Protein AF-0000000082569382 (afdb_homodimer)

Structure (mmCIF, N/CA/C/O backbone):
data_AF-0000000082569382-model_v1
#
loop_
_entity.id
_entity.type
_entity.pdbx_description
1 polymer 'Cupin type-1 domain-containing protein'
#
loop_
_atom_site.group_PDB
_atom_site.id
_atom_site.type_symbol
_atom_site.label_atom_id
_atom_site.label_alt_id
_atom_site.label_comp_id
_atom_site.label_asym_id
_atom_site.label_entity_id
_atom_site.label_seq_id
_atom_site.pdbx_PDB_ins_code
_atom_site.Cartn_x
_atom_site.Cartn_y
_atom_site.Cartn_z
_atom_site.occupancy
_atom_site.B_iso_or_equiv
_atom_site.auth_seq_id
_atom_site.auth_comp_id
_atom_site.auth_asym_id
_atom_site.auth_atom_id
_atom_site.pdbx_PDB_model_num
ATOM 1 N N . MET A 1 1 ? 3.018 7.016 -15.18 1 48.12 1 MET A N 1
ATOM 2 C CA . MET A 1 1 ? 2.596 8.398 -14.961 1 48.12 1 MET A CA 1
ATOM 3 C C . MET A 1 1 ? 3.715 9.219 -14.328 1 48.12 1 MET A C 1
ATOM 5 O O . MET A 1 1 ? 4.445 8.719 -13.469 1 48.12 1 MET A O 1
ATOM 9 N N . GLU A 1 2 ? 4.262 10.117 -14.992 1 64.56 2 GLU A N 1
ATOM 10 C CA . GLU A 1 2 ? 5.293 11.016 -14.477 1 64.56 2 GLU A CA 1
ATOM 11 C C . GLU A 1 2 ? 4.73 11.938 -13.406 1 64.56 2 GLU A C 1
ATOM 13 O O . GLU A 1 2 ? 3.764 12.664 -13.648 1 64.56 2 GLU A O 1
ATOM 18 N N . PHE A 1 3 ? 5.012 11.648 -12.141 1 77.31 3 PHE A N 1
ATOM 19 C CA . PHE A 1 3 ? 4.516 12.43 -11.016 1 77.31 3 PHE A CA 1
ATOM 20 C C . PHE A 1 3 ? 5.316 13.711 -10.852 1 77.31 3 PHE A C 1
ATOM 22 O O . PHE A 1 3 ? 6.539 13.711 -11.016 1 77.31 3 PHE A O 1
ATOM 29 N N . ASP A 1 4 ? 4.609 14.867 -10.844 1 86.88 4 ASP A N 1
ATOM 30 C CA . ASP A 1 4 ? 5.258 16.078 -10.352 1 86.88 4 ASP A CA 1
ATOM 31 C C . ASP A 1 4 ? 5.355 16.062 -8.828 1 86.88 4 ASP A C 1
ATOM 33 O O . ASP A 1 4 ? 4.367 16.312 -8.133 1 86.88 4 ASP A O 1
ATOM 37 N N . LEU A 1 5 ? 6.586 15.797 -8.305 1 92.38 5 LEU A N 1
ATOM 38 C CA . LEU A 1 5 ? 6.773 15.641 -6.863 1 92.38 5 LEU A CA 1
ATOM 39 C C . LEU A 1 5 ? 7.316 16.922 -6.246 1 92.38 5 LEU A C 1
ATOM 41 O O . LEU A 1 5 ? 7.621 16.969 -5.055 1 92.38 5 LEU A O 1
ATOM 45 N N . LYS A 1 6 ? 7.406 18.047 -6.992 1 91.44 6 LYS A N 1
ATOM 46 C CA . LYS A 1 6 ? 7.98 19.281 -6.484 1 91.44 6 LYS A CA 1
ATOM 47 C C . LYS A 1 6 ? 7.176 19.812 -5.297 1 91.44 6 LYS A C 1
ATOM 49 O O . LYS A 1 6 ? 5.953 19.922 -5.367 1 91.44 6 LYS A O 1
ATOM 54 N N . PRO A 1 7 ? 7.883 20.109 -4.191 1 94.06 7 PRO A N 1
ATOM 55 C CA . PRO A 1 7 ? 7.184 20.672 -3.041 1 94.06 7 PRO A CA 1
ATOM 56 C C . PRO A 1 7 ? 6.555 22.031 -3.354 1 94.06 7 PRO A C 1
ATOM 58 O O . PRO A 1 7 ? 7.059 22.781 -4.199 1 94.06 7 PRO A O 1
ATOM 61 N N . LYS A 1 8 ? 5.504 22.422 -2.656 1 93.25 8 LYS A N 1
ATOM 62 C CA . LYS A 1 8 ? 4.785 23.656 -2.916 1 93.25 8 LYS A CA 1
ATOM 63 C C . LYS A 1 8 ? 4.469 24.391 -1.616 1 93.25 8 LYS A C 1
ATOM 65 O O . LYS A 1 8 ? 4.402 23.781 -0.55 1 93.25 8 LYS A O 1
ATOM 70 N N . PHE A 1 9 ? 4.273 25.656 -1.778 1 95.12 9 PHE A N 1
ATOM 71 C CA . PHE A 1 9 ? 3.717 26.469 -0.703 1 95.12 9 PHE A CA 1
ATOM 72 C C . PHE A 1 9 ? 2.195 26.516 -0.794 1 95.12 9 PHE A C 1
ATOM 74 O O . PHE A 1 9 ? 1.624 26.281 -1.86 1 95.12 9 PHE A O 1
ATOM 81 N N . ALA A 1 10 ? 1.667 26.812 0.302 1 96.06 10 ALA A N 1
ATOM 82 C CA . ALA A 1 10 ? 0.213 26.938 0.325 1 96.06 10 ALA A CA 1
ATOM 83 C C . ALA A 1 10 ? -0.232 28.25 -0.329 1 96.06 10 ALA A C 1
ATOM 85 O O . ALA A 1 10 ? 0.556 29.188 -0.449 1 96.06 10 ALA A O 1
ATOM 86 N N . GLN A 1 11 ? -1.457 28.203 -0.762 1 94.81 11 GLN A N 1
ATOM 87 C CA . GLN A 1 11 ? -2.088 29.406 -1.278 1 94.81 11 GLN A CA 1
ATOM 88 C C . GLN A 1 11 ? -3.107 29.969 -0.287 1 94.81 11 GLN A C 1
ATOM 90 O O . GLN A 1 11 ? -3.816 29.203 0.373 1 94.81 11 GLN A O 1
ATOM 95 N N . LYS A 1 12 ? -3.164 31.391 -0.254 1 95.5 12 LYS A N 1
ATOM 96 C CA . LYS A 1 12 ? -4.133 32.031 0.622 1 95.5 12 LYS A CA 1
ATOM 97 C C . LYS A 1 12 ? -5.543 31.969 0.036 1 95.5 12 LYS A C 1
ATOM 99 O O . LYS A 1 12 ? -5.793 32.469 -1.062 1 95.5 12 LYS A O 1
ATOM 104 N N . LEU A 1 13 ? -6.418 31.328 0.819 1 93.06 13 LEU A N 1
ATOM 105 C CA . LEU A 1 13 ? -7.793 31.172 0.354 1 93.06 13 LEU A CA 1
ATOM 106 C C . LEU A 1 13 ? -8.695 32.25 0.976 1 93.06 13 LEU A C 1
ATOM 108 O O . LEU A 1 13 ? -9.719 32.625 0.397 1 93.06 13 LEU A O 1
ATOM 112 N N . PHE A 1 14 ? -8.344 32.625 2.172 1 92.81 14 PHE A N 1
ATOM 113 C CA . PHE A 1 14 ? -9.141 33.594 2.908 1 92.81 14 PHE A CA 1
ATOM 114 C C . PHE A 1 14 ? -8.242 34.5 3.768 1 92.81 14 PHE A C 1
ATOM 116 O O . PHE A 1 14 ? -7.242 34.031 4.312 1 92.81 14 PHE A O 1
ATOM 123 N N . GLU A 1 15 ? -8.555 35.75 3.865 1 94.94 15 GLU A N 1
ATOM 124 C CA . GLU A 1 15 ? -7.902 36.656 4.781 1 94.94 15 GLU A CA 1
ATOM 125 C C . GLU A 1 15 ? -8.898 37.688 5.348 1 94.94 15 GLU A C 1
ATOM 127 O O . GLU A 1 15 ? -9.734 38.219 4.613 1 94.94 15 GLU A O 1
ATOM 132 N N . GLY A 1 16 ? -8.836 37.875 6.625 1 93.06 16 GLY A N 1
ATOM 133 C CA . GLY A 1 16 ? -9.648 38.875 7.336 1 93.06 16 GLY A CA 1
ATOM 134 C C . GLY A 1 16 ? -9.008 39.344 8.617 1 93.06 16 GLY A C 1
ATOM 135 O O . GLY A 1 16 ? -7.863 39 8.922 1 93.06 16 GLY A O 1
ATOM 136 N N . ASP A 1 17 ? -9.695 40.125 9.336 1 93.44 17 ASP A N 1
ATOM 137 C CA . ASP A 1 17 ? -9.148 40.75 10.547 1 93.44 17 ASP A CA 1
ATOM 138 C C . ASP A 1 17 ? -8.828 39.688 11.602 1 93.44 17 ASP A C 1
ATOM 140 O O . ASP A 1 17 ? -7.906 39.844 12.398 1 93.44 17 ASP A O 1
ATOM 144 N N . GLY A 1 18 ? -9.562 38.656 11.555 1 96.44 18 GLY A N 1
ATOM 145 C CA . GLY A 1 18 ? -9.391 37.625 12.562 1 96.44 18 GLY A CA 1
ATOM 146 C C . GLY A 1 18 ? -8.281 36.656 12.234 1 96.44 18 GLY A C 1
ATOM 147 O O . GLY A 1 18 ? -7.84 35.906 13.102 1 96.44 18 GLY A O 1
ATOM 148 N N . GLY A 1 19 ? -7.977 36.625 10.945 1 97.62 19 GLY A N 1
ATOM 149 C CA . GLY A 1 19 ? -6.945 35.688 10.547 1 97.62 19 GLY A CA 1
ATOM 150 C C . GLY A 1 19 ? -7.051 35.25 9.094 1 97.62 19 GLY A C 1
ATOM 151 O O . GLY A 1 19 ? -7.672 35.969 8.281 1 97.62 19 GLY A O 1
ATOM 152 N N . SER A 1 20 ? -6.316 34.219 8.773 1 97.94 20 SER A N 1
ATOM 153 C CA . SER A 1 20 ? -6.262 33.75 7.391 1 97.94 20 SER A CA 1
ATOM 154 C C . SER A 1 20 ? -6.25 32.219 7.328 1 97.94 20 SER A C 1
ATOM 156 O O . SER A 1 20 ? -5.91 31.562 8.312 1 97.94 20 SER A O 1
ATOM 158 N N . TYR A 1 21 ? -6.727 31.703 6.215 1 97.12 21 TYR A N 1
ATOM 159 C CA . TYR A 1 21 ? -6.672 30.266 5.926 1 97.12 21 TYR A CA 1
ATOM 160 C C . TYR A 1 21 ? -5.961 30.016 4.605 1 97.12 21 TYR A C 1
ATOM 162 O O . TYR A 1 21 ? -6.234 30.672 3.602 1 97.12 21 TYR A O 1
ATOM 170 N N . TYR A 1 22 ? -4.988 29.094 4.652 1 97.56 22 TYR A N 1
ATOM 171 C CA . TYR A 1 22 ? -4.207 28.703 3.486 1 97.56 22 TYR A CA 1
ATOM 172 C C . TYR A 1 22 ? -4.469 27.25 3.121 1 97.56 22 TYR A C 1
ATOM 174 O O . TYR A 1 22 ? -4.797 26.438 3.986 1 97.56 22 TYR A O 1
ATOM 182 N N . SER A 1 23 ? -4.375 26.891 1.854 1 96.44 23 SER A N 1
ATOM 183 C CA . SER A 1 23 ? -4.555 25.516 1.418 1 96.44 23 SER A CA 1
ATOM 184 C C . SER A 1 23 ? -3.641 25.188 0.243 1 96.44 23 SER A C 1
ATOM 186 O O . SER A 1 23 ? -3.125 26.078 -0.423 1 96.44 23 SER A O 1
ATOM 188 N N . TRP A 1 24 ? -3.285 23.969 0.091 1 96.31 24 TRP A N 1
ATOM 189 C CA . TRP A 1 24 ? -2.627 23.469 -1.107 1 96.31 24 TRP A CA 1
ATOM 190 C C . TRP A 1 24 ? -3.648 22.938 -2.104 1 96.31 24 TRP A C 1
ATOM 192 O O . TRP A 1 24 ? -4.469 22.078 -1.765 1 96.31 24 TRP A O 1
ATOM 202 N N . SER A 1 25 ? -3.572 23.406 -3.25 1 91.06 25 SER A N 1
ATOM 203 C CA . SER A 1 25 ? -4.562 23.062 -4.27 1 91.06 25 SER A CA 1
ATOM 204 C C . SER A 1 25 ? -4.199 21.781 -5 1 91.06 25 SER A C 1
ATOM 206 O O . SER A 1 25 ? -3.041 21.578 -5.367 1 91.06 25 SER A O 1
ATOM 208 N N . SER A 1 26 ? -5.23 20.984 -5.234 1 89.94 26 SER A N 1
ATOM 209 C CA . SER A 1 26 ? -5.016 19.734 -5.973 1 89.94 26 SER A CA 1
ATOM 210 C C . SER A 1 26 ? -4.793 20.016 -7.457 1 89.94 26 SER A C 1
ATOM 212 O O . SER A 1 26 ? -4.266 19.156 -8.172 1 89.94 26 SER A O 1
ATOM 214 N N . SER A 1 27 ? -5.215 21.172 -7.898 1 87.75 27 SER A N 1
ATOM 215 C CA . SER A 1 27 ? -4.98 21.547 -9.289 1 87.75 27 SER A CA 1
ATOM 216 C C . SER A 1 27 ? -3.521 21.922 -9.523 1 87.75 27 SER A C 1
ATOM 218 O O . SER A 1 27 ? -2.963 21.625 -10.586 1 87.75 27 SER A O 1
ATOM 220 N N . GLU A 1 28 ? -2.92 22.562 -8.516 1 87.69 28 GLU A N 1
ATOM 221 C CA . GLU A 1 28 ? -1.521 22.953 -8.625 1 87.69 28 GLU A CA 1
ATOM 222 C C . GLU A 1 28 ? -0.589 21.812 -8.25 1 87.69 28 GLU A C 1
ATOM 224 O O . GLU A 1 28 ? 0.551 21.75 -8.711 1 87.69 28 GLU A O 1
ATOM 229 N N . SER A 1 29 ? -1.092 20.953 -7.449 1 90.31 29 SER A N 1
ATOM 230 C CA . SER A 1 29 ? -0.351 19.766 -7.027 1 90.31 29 SER A CA 1
ATOM 231 C C . SER A 1 29 ? -1.16 18.5 -7.266 1 90.31 29 SER A C 1
ATOM 233 O O . SER A 1 29 ? -1.672 17.891 -6.316 1 90.31 29 SER A O 1
ATOM 235 N N . PRO A 1 30 ? -1.104 18 -8.5 1 90.94 30 PRO A N 1
ATOM 236 C CA . PRO A 1 30 ? -1.942 16.859 -8.859 1 90.94 30 PRO A CA 1
ATOM 237 C C . PRO A 1 30 ? -1.632 15.617 -8.023 1 90.94 30 PRO A C 1
ATOM 239 O O . PRO A 1 30 ? -2.488 14.742 -7.867 1 90.94 30 PRO A O 1
ATOM 242 N N . LEU A 1 31 ? -0.465 15.562 -7.523 1 92.88 31 LEU A N 1
ATOM 243 C CA . LEU A 1 31 ? -0.073 14.414 -6.711 1 92.88 31 LEU A CA 1
ATOM 244 C C . LEU A 1 31 ? -0.969 14.289 -5.484 1 92.88 31 LEU A C 1
ATOM 246 O O . LEU A 1 31 ? -1.237 13.18 -5.02 1 92.88 31 LEU A O 1
ATOM 250 N N . LEU A 1 32 ? -1.426 15.391 -4.93 1 95.56 32 LEU A N 1
ATOM 251 C CA . LEU A 1 32 ? -2.334 15.359 -3.789 1 95.56 32 LEU A CA 1
ATOM 252 C C . LEU A 1 32 ? -3.621 14.617 -4.137 1 95.56 32 LEU A C 1
ATOM 254 O O . LEU A 1 32 ? -4.129 13.836 -3.334 1 95.56 32 LEU A O 1
ATOM 258 N N . ARG A 1 33 ? -4.086 14.891 -5.324 1 93.75 33 ARG A N 1
ATOM 259 C CA . ARG A 1 33 ? -5.297 14.227 -5.801 1 93.75 33 ARG A CA 1
ATOM 260 C C . ARG A 1 33 ? -5.062 12.734 -6.012 1 93.75 33 ARG A C 1
ATOM 262 O O . ARG A 1 33 ? -5.875 11.914 -5.594 1 93.75 33 ARG A O 1
ATOM 269 N N . GLU A 1 34 ? -3.982 12.43 -6.621 1 90.88 34 GLU A N 1
ATOM 270 C CA . GLU A 1 34 ? -3.666 11.047 -6.973 1 90.88 34 GLU A CA 1
ATOM 271 C C . GLU A 1 34 ? -3.449 10.195 -5.723 1 90.88 34 GLU A C 1
ATOM 273 O O . GLU A 1 34 ? -3.814 9.023 -5.695 1 90.88 34 GLU A O 1
ATOM 278 N N . THR A 1 35 ? -2.861 10.789 -4.73 1 93.62 35 THR A N 1
ATOM 279 C CA . THR A 1 35 ? -2.533 10.039 -3.521 1 93.62 35 THR A CA 1
ATOM 280 C C . THR A 1 35 ? -3.609 10.234 -2.457 1 93.62 35 THR A C 1
ATOM 282 O O . THR A 1 35 ? -3.559 9.609 -1.395 1 93.62 35 THR A O 1
ATOM 285 N N . LYS A 1 36 ? -4.551 11.164 -2.645 1 94.69 36 LYS A N 1
ATOM 286 C CA . LYS A 1 36 ? -5.719 11.414 -1.802 1 94.69 36 LYS A CA 1
ATOM 287 C C . LYS A 1 36 ? -5.301 11.906 -0.418 1 94.69 36 LYS A C 1
ATOM 289 O O . LYS A 1 36 ? -5.785 11.406 0.598 1 94.69 36 LYS A O 1
ATOM 294 N N . VAL A 1 37 ? -4.375 12.781 -0.411 1 97.5 37 VAL A N 1
ATOM 295 C CA . VAL A 1 37 ? -4.004 13.477 0.819 1 97.5 37 VAL A CA 1
ATOM 296 C C . VAL A 1 37 ? -4.125 14.984 0.619 1 97.5 37 VAL A C 1
ATOM 298 O O . VAL A 1 37 ? -4.113 15.469 -0.515 1 97.5 37 VAL A O 1
ATOM 301 N N . GLY A 1 38 ? -4.34 15.711 1.683 1 97.56 38 GLY A N 1
ATOM 302 C CA . GLY A 1 38 ? -4.48 17.156 1.626 1 97.56 38 GLY A CA 1
ATOM 303 C C . GLY A 1 38 ? -3.953 17.859 2.863 1 97.56 38 GLY A C 1
ATOM 304 O O . GLY A 1 38 ? -3.631 17.203 3.861 1 97.56 38 GLY A O 1
ATOM 305 N N . ALA A 1 39 ? -3.832 19.156 2.689 1 98.38 39 ALA A N 1
ATOM 306 C CA . ALA A 1 39 ? -3.301 19.938 3.801 1 98.38 39 ALA A CA 1
ATOM 307 C C . ALA A 1 39 ? -3.902 21.344 3.814 1 98.38 39 ALA A C 1
ATOM 309 O O . ALA A 1 39 ? -4.402 21.828 2.793 1 98.38 39 ALA A O 1
ATOM 310 N N . GLY A 1 40 ? -3.93 21.969 4.969 1 98 40 GLY A N 1
ATOM 311 C CA . GLY A 1 40 ? -4.34 23.344 5.203 1 98 40 GLY A CA 1
ATOM 312 C C . GLY A 1 40 ? -3.609 24 6.359 1 98 40 GLY A C 1
ATOM 313 O O . GLY A 1 40 ? -2.949 23.312 7.148 1 98 40 GLY A O 1
ATOM 314 N N . LYS A 1 41 ? -3.658 25.266 6.395 1 98.5 41 LYS A N 1
ATOM 315 C CA . LYS A 1 41 ? -3.02 26.031 7.457 1 98.5 41 LYS A CA 1
ATOM 316 C C . LYS A 1 41 ? -3.922 27.156 7.938 1 98.5 41 LYS A C 1
ATOM 318 O O . LYS A 1 41 ? -4.41 27.953 7.133 1 98.5 41 LYS A O 1
ATOM 323 N N . LEU A 1 42 ? -4.188 27.172 9.195 1 98.62 42 LEU A N 1
ATOM 324 C CA . LEU A 1 42 ? -5.012 28.188 9.844 1 98.62 42 LEU A CA 1
ATOM 325 C C . LEU A 1 42 ? -4.148 29.156 10.641 1 98.62 42 LEU A C 1
ATOM 327 O O . LEU A 1 42 ? -3.328 28.734 11.461 1 98.62 42 LEU A O 1
ATOM 331 N N . VAL A 1 43 ? -4.281 30.422 10.359 1 98.69 43 VAL A N 1
ATOM 332 C CA . VAL A 1 43 ? -3.602 31.469 11.109 1 98.69 43 VAL A CA 1
ATOM 333 C C . VAL A 1 43 ? -4.633 32.375 11.773 1 98.69 43 VAL A C 1
ATOM 335 O O . VAL A 1 43 ? -5.41 33.062 11.086 1 98.69 43 VAL A O 1
ATOM 338 N N . LEU A 1 44 ? -4.621 32.438 13.07 1 98.69 44 LEU A N 1
ATOM 339 C CA . LEU A 1 44 ? -5.551 33.281 13.805 1 98.69 44 LEU A CA 1
ATOM 340 C C . LEU A 1 44 ? -4.805 34.406 14.531 1 98.69 44 LEU A C 1
ATOM 342 O O . LEU A 1 44 ? -3.871 34.125 15.289 1 98.69 44 LEU A O 1
ATOM 346 N N . GLN A 1 45 ? -5.203 35.625 14.281 1 98 45 GLN A N 1
ATOM 347 C CA . GLN A 1 45 ? -4.742 36.75 15.078 1 98 45 GLN A CA 1
ATOM 348 C C . GLN A 1 45 ? -5.328 36.688 16.484 1 98 45 GLN A C 1
ATOM 350 O O . GLN A 1 45 ? -6.273 35.938 16.75 1 98 45 GLN A O 1
ATOM 355 N N . PRO A 1 46 ? -4.664 37.5 17.406 1 97 46 PRO A N 1
ATOM 356 C CA . PRO A 1 46 ? -5.316 37.562 18.703 1 97 46 PRO A CA 1
ATOM 357 C C . PRO A 1 46 ? -6.809 37.906 18.609 1 97 46 PRO A C 1
ATOM 359 O O . PRO A 1 46 ? -7.191 38.812 17.891 1 97 46 PRO A O 1
ATOM 362 N N . ARG A 1 47 ? -7.641 37.031 19.234 1 97.06 47 ARG A N 1
ATOM 363 C CA . ARG A 1 47 ? -9.094 37.125 19.281 1 97.06 47 ARG A CA 1
ATOM 364 C C . ARG A 1 47 ? -9.711 36.656 17.969 1 97.06 47 ARG A C 1
ATOM 366 O O . ARG A 1 47 ? -10.898 36.844 17.719 1 97.06 47 ARG A O 1
ATOM 373 N N . GLY A 1 48 ? -8.844 36.156 17.078 1 97.31 48 GLY A N 1
ATOM 374 C CA . GLY A 1 48 ? -9.383 35.531 15.883 1 97.31 48 GLY A CA 1
ATOM 375 C C . GLY A 1 48 ? -10.203 34.312 16.172 1 97.31 48 GLY A C 1
ATOM 376 O O . GLY A 1 48 ? -9.852 33.5 17.062 1 97.31 48 GLY A O 1
ATOM 377 N N . PHE A 1 49 ? -11.336 34.125 15.453 1 96.31 49 PHE A N 1
ATOM 378 C CA . PHE A 1 49 ? -12.305 33.062 15.695 1 96.31 49 PHE A CA 1
ATOM 379 C C . PHE A 1 49 ? -12.75 32.438 14.383 1 96.31 49 PHE A C 1
ATOM 381 O O . PHE A 1 49 ? -13.438 33.062 13.578 1 96.31 49 PHE A O 1
ATOM 388 N N . ALA A 1 50 ? -12.266 31.188 14.172 1 96.5 50 ALA A N 1
ATOM 389 C CA . ALA A 1 50 ? -12.789 30.438 13.031 1 96.5 50 ALA A CA 1
ATOM 390 C C . ALA A 1 50 ? -14.164 29.844 13.344 1 96.5 50 ALA A C 1
ATOM 392 O O . ALA A 1 50 ? -14.305 29.047 14.266 1 96.5 50 ALA A O 1
ATOM 393 N N . LEU A 1 51 ? -15.07 30.125 12.586 1 94.38 51 LEU A N 1
ATOM 394 C CA . LEU A 1 51 ? -16.469 29.781 12.836 1 94.38 51 LEU A CA 1
ATOM 395 C C . LEU A 1 51 ? -16.672 28.281 12.828 1 94.38 51 LEU A C 1
ATOM 397 O O . LEU A 1 51 ? -15.922 27.547 12.172 1 94.38 51 LEU A O 1
ATOM 401 N N . PRO A 1 52 ? -17.719 27.812 13.555 1 94.31 52 PRO A N 1
ATOM 402 C CA . PRO A 1 52 ? -18 26.375 13.57 1 94.31 52 PRO A CA 1
ATOM 403 C C . PRO A 1 52 ? -18.234 25.812 12.172 1 94.31 52 PRO A C 1
ATOM 405 O O . PRO A 1 52 ? -18.984 26.391 11.383 1 94.31 52 PRO A O 1
ATOM 408 N N . HIS A 1 53 ? -17.641 24.719 11.914 1 94.75 53 HIS A N 1
ATOM 409 C CA . HIS A 1 53 ? -17.719 24.078 10.602 1 94.75 53 HIS A CA 1
ATOM 410 C C . HIS A 1 53 ? -17.406 22.594 10.703 1 94.75 53 HIS A C 1
ATOM 412 O O . HIS A 1 53 ? -16.906 22.125 11.727 1 94.75 53 HIS A O 1
ATOM 418 N N . TYR A 1 54 ? -17.75 21.828 9.781 1 94.06 54 TYR A N 1
ATOM 419 C CA . TYR A 1 54 ? -17.281 20.453 9.617 1 94.06 54 TYR A CA 1
ATOM 420 C C . TYR A 1 54 ? -16.672 20.234 8.234 1 94.06 54 TYR A C 1
ATOM 422 O O . TYR A 1 54 ? -16.828 21.078 7.348 1 94.06 54 TYR A O 1
ATOM 430 N N . ALA A 1 55 ? -15.867 19.219 8.133 1 94.62 55 ALA A N 1
ATOM 431 C CA . ALA A 1 55 ? -15.164 18.953 6.883 1 94.62 55 ALA A CA 1
ATOM 432 C C . ALA A 1 55 ? -15.391 17.516 6.422 1 94.62 55 ALA A C 1
ATOM 434 O O . ALA A 1 55 ? -15.844 16.672 7.199 1 94.62 55 ALA A O 1
ATOM 435 N N . ASP A 1 56 ? -15.078 17.219 5.176 1 96 56 ASP A N 1
ATOM 436 C CA . ASP A 1 56 ? -15.336 15.938 4.539 1 96 56 ASP A CA 1
ATOM 437 C C . ASP A 1 56 ? -14.125 15.016 4.652 1 96 56 ASP A C 1
ATOM 439 O O . ASP A 1 56 ? -13.992 14.062 3.883 1 96 56 ASP A O 1
ATOM 443 N N . SER A 1 57 ? -13.195 15.328 5.547 1 96.81 57 SER A N 1
ATOM 444 C CA . SER A 1 57 ? -11.961 14.562 5.656 1 96.81 57 SER A CA 1
ATOM 445 C C . SER A 1 57 ? -11.5 14.453 7.105 1 96.81 57 SER A C 1
ATOM 447 O O . SER A 1 57 ? -11.734 15.367 7.906 1 96.81 57 SER A O 1
ATOM 449 N N . SER A 1 58 ? -10.852 13.297 7.363 1 96.81 58 SER A N 1
ATOM 450 C CA . SER A 1 58 ? -10.133 13.188 8.633 1 96.81 58 SER A CA 1
ATOM 451 C C . SER A 1 58 ? -8.75 13.82 8.539 1 96.81 58 SER A C 1
ATOM 453 O O . SER A 1 58 ? -8.07 13.688 7.52 1 96.81 58 SER A O 1
ATOM 455 N N . LYS A 1 59 ? -8.398 14.516 9.57 1 97.88 59 LYS A N 1
ATOM 456 C CA . LYS A 1 59 ? -7.105 15.188 9.531 1 97.88 59 LYS A CA 1
ATOM 457 C C . LYS A 1 59 ? -6.504 15.297 10.922 1 97.88 59 LYS A C 1
ATOM 459 O O . LYS A 1 59 ? -7.156 14.977 11.922 1 97.88 59 LYS A O 1
ATOM 464 N N . ILE A 1 60 ? -5.242 15.664 10.977 1 98.5 60 ILE A N 1
ATOM 465 C CA . ILE A 1 60 ? -4.5 15.953 12.195 1 98.5 60 ILE A CA 1
ATOM 466 C C . ILE A 1 60 ? -4.055 17.406 12.195 1 98.5 60 ILE A C 1
ATOM 468 O O . ILE A 1 60 ? -3.439 17.875 11.234 1 98.5 60 ILE A O 1
ATOM 472 N N . GLY A 1 61 ? -4.453 18.109 13.234 1 98.69 61 GLY A N 1
ATOM 473 C CA . GLY A 1 61 ? -3.928 19.453 13.438 1 98.69 61 GLY A CA 1
ATOM 474 C C . GLY A 1 61 ? -2.656 19.469 14.266 1 98.69 61 GLY A C 1
ATOM 475 O O . GLY A 1 61 ? -2.551 18.766 15.273 1 98.69 61 GLY A O 1
ATOM 476 N N . TYR A 1 62 ? -1.72 20.172 13.828 1 98.81 62 TYR A N 1
ATOM 477 C CA . TYR A 1 62 ? -0.466 20.391 14.539 1 98.81 62 TYR A CA 1
ATOM 478 C C . TYR A 1 62 ? -0.234 21.875 14.773 1 98.81 62 TYR A C 1
ATOM 480 O O . TYR A 1 62 ? -0.162 22.672 13.828 1 98.81 62 TYR A O 1
ATOM 488 N N . VAL A 1 63 ? -0.076 22.266 16.062 1 98.81 63 VAL A N 1
ATOM 489 C CA . VAL A 1 63 ? 0.071 23.688 16.406 1 98.81 63 VAL A CA 1
ATOM 490 C C . VAL A 1 63 ? 1.525 24.109 16.234 1 98.81 63 VAL A C 1
ATOM 492 O O . VAL A 1 63 ? 2.4 23.703 16.984 1 98.81 63 VAL A O 1
ATOM 495 N N . LEU A 1 64 ? 1.722 24.953 15.297 1 98.5 64 LEU A N 1
ATOM 496 C CA . LEU A 1 64 ? 3.061 25.422 14.969 1 98.5 64 LEU A CA 1
ATOM 497 C C . LEU A 1 64 ? 3.48 26.562 15.906 1 98.5 64 LEU A C 1
ATOM 499 O O . LEU A 1 64 ? 4.668 26.719 16.203 1 98.5 64 LEU A O 1
ATOM 503 N N . GLN A 1 65 ? 2.506 27.375 16.266 1 98.19 65 GLN A N 1
ATOM 504 C CA . GLN A 1 65 ? 2.754 28.594 17.031 1 98.19 65 GLN A CA 1
ATOM 505 C C . GLN A 1 65 ? 1.541 28.953 17.891 1 98.19 65 GLN A C 1
ATOM 507 O O . GLN A 1 65 ? 0.399 28.781 17.469 1 98.19 65 GLN A O 1
ATOM 512 N N . GLY A 1 66 ? 1.831 29.547 19.047 1 97.44 66 GLY A N 1
ATOM 513 C CA . GLY A 1 66 ? 0.779 30.031 19.922 1 97.44 66 GLY A CA 1
ATOM 514 C C . GLY A 1 66 ? 0.759 29.344 21.266 1 97.44 66 GLY A C 1
ATOM 515 O O . GLY A 1 66 ? 1.178 28.188 21.391 1 97.44 66 GLY A O 1
ATOM 516 N N . SER A 1 67 ? 0.212 30.031 22.312 1 95.88 67 SER A N 1
ATOM 517 C CA . SER A 1 67 ? 0.273 29.484 23.656 1 95.88 67 SER A CA 1
ATOM 518 C C . SER A 1 67 ? -1.122 29.297 24.25 1 95.88 67 SER A C 1
ATOM 520 O O . SER A 1 67 ? -1.307 28.547 25.203 1 95.88 67 SER A O 1
ATOM 522 N N . ASP A 1 68 ? -2.014 30 23.656 1 96.06 68 ASP A N 1
ATOM 523 C CA . ASP A 1 68 ? -3.332 30.016 24.281 1 96.06 68 ASP A CA 1
ATOM 524 C C . ASP A 1 68 ? -4.434 29.828 23.25 1 96.06 68 ASP A C 1
ATOM 526 O O . ASP A 1 68 ? -5.391 30.594 23.188 1 96.06 68 ASP A O 1
ATOM 530 N N . GLY A 1 69 ? -4.246 28.844 22.469 1 97.81 69 GLY A N 1
ATOM 531 C CA . GLY A 1 69 ? -5.305 28.484 21.531 1 97.81 69 GLY A CA 1
ATOM 532 C C . GLY A 1 69 ? -6.426 27.703 22.172 1 97.81 69 GLY A C 1
ATOM 533 O O . GLY A 1 69 ? -6.23 27.062 23.219 1 97.81 69 GLY A O 1
ATOM 534 N N . VAL A 1 70 ? -7.613 27.75 21.609 1 98.25 70 VAL A N 1
ATOM 535 C CA . VAL A 1 70 ? -8.773 27 22.078 1 98.25 70 VAL A CA 1
ATOM 536 C C . VAL A 1 70 ? -9.5 26.375 20.891 1 98.25 70 VAL A C 1
ATOM 538 O O . VAL A 1 70 ? -9.648 27.016 19.844 1 98.25 70 VAL A O 1
ATOM 541 N N . VAL A 1 71 ? -9.875 25.125 21.016 1 98.5 71 VAL A N 1
ATOM 542 C CA . VAL A 1 71 ? -10.703 24.484 20 1 98.5 71 VAL A CA 1
ATOM 543 C C . VAL A 1 71 ? -11.914 23.828 20.672 1 98.5 71 VAL A C 1
ATOM 545 O O . VAL A 1 71 ? -11.789 23.219 21.734 1 98.5 71 VAL A O 1
ATOM 548 N N . GLY A 1 72 ? -13.039 24.062 20.156 1 97.88 72 GLY A N 1
ATOM 549 C CA . GLY A 1 72 ? -14.234 23.312 20.5 1 97.88 72 GLY A CA 1
ATOM 550 C C . GLY A 1 72 ? -14.641 22.312 19.422 1 97.88 72 GLY A C 1
ATOM 551 O O . GLY A 1 72 ? -14.539 22.609 18.234 1 97.88 72 GLY A O 1
ATOM 552 N N . MET A 1 73 ? -15.039 21.109 19.859 1 96.88 73 MET A N 1
ATOM 553 C CA . MET A 1 73 ? -15.445 20.094 18.906 1 96.88 73 MET A CA 1
ATOM 554 C C . MET A 1 73 ? -16.719 19.391 19.359 1 96.88 73 MET A C 1
ATOM 556 O O . MET A 1 73 ? -16.953 19.234 20.562 1 96.88 73 MET A O 1
ATOM 560 N N . VAL A 1 74 ? -17.516 19.062 18.5 1 95.94 74 VAL A N 1
ATOM 561 C CA . VAL A 1 74 ? -18.641 18.141 18.672 1 95.94 74 VAL A CA 1
ATOM 562 C C . VAL A 1 74 ? -18.422 16.891 17.828 1 95.94 74 VAL A C 1
ATOM 564 O O . VAL A 1 74 ? -18.625 16.922 16.609 1 95.94 74 VAL A O 1
ATOM 567 N N . LEU A 1 75 ? -18.047 15.805 18.5 1 92.44 75 LEU A N 1
ATOM 568 C CA . LEU A 1 75 ? -17.75 14.562 17.797 1 92.44 75 LEU A CA 1
ATOM 569 C C . LEU A 1 75 ? -19.016 13.922 17.266 1 92.44 75 LEU A C 1
ATOM 571 O O . LEU A 1 75 ? -20.094 14.125 17.812 1 92.44 75 LEU A O 1
ATOM 575 N N . PRO A 1 76 ? -18.844 13.164 16.203 1 86.88 76 PRO A N 1
ATOM 576 C CA . PRO A 1 76 ? -20.031 12.523 15.641 1 86.88 76 PRO A CA 1
ATOM 577 C C . PRO A 1 76 ? -20.75 11.625 16.641 1 86.88 76 PRO A C 1
ATOM 579 O O . PRO A 1 76 ? -20.094 10.914 17.422 1 86.88 76 PRO A O 1
ATOM 582 N N . ASN A 1 77 ? -21.984 11.727 16.688 1 84.75 77 ASN A N 1
ATOM 583 C CA . ASN A 1 77 ? -22.891 10.898 17.484 1 84.75 77 ASN A CA 1
ATOM 584 C C . ASN A 1 77 ? -22.719 11.156 18.969 1 84.75 77 ASN A C 1
ATOM 586 O O . ASN A 1 77 ? -22.953 10.266 19.797 1 84.75 77 ASN A O 1
ATOM 590 N N . THR A 1 78 ? -22.062 12.328 19.078 1 83.44 78 THR A N 1
ATOM 591 C CA . THR A 1 78 ? -22.047 12.789 20.469 1 83.44 78 THR A CA 1
ATOM 592 C C . THR A 1 78 ? -22.891 14.055 20.625 1 83.44 78 THR A C 1
ATOM 594 O O . THR A 1 78 ? -23.203 14.719 19.641 1 83.44 78 THR A O 1
ATOM 597 N N . ALA A 1 79 ? -23.578 14.32 21.719 1 85.75 79 ALA A N 1
ATOM 598 C CA . ALA A 1 79 ? -24.359 15.531 21.969 1 85.75 79 ALA A CA 1
ATOM 599 C C . ALA A 1 79 ? -23.641 16.438 22.969 1 85.75 79 ALA A C 1
ATOM 601 O O . ALA A 1 79 ? -24.297 17.141 23.75 1 85.75 79 ALA A O 1
ATOM 602 N N . GLU A 1 80 ? -22.344 16.359 22.766 1 91.56 80 GLU A N 1
ATOM 603 C CA . GLU A 1 80 ? -21.609 17.141 23.75 1 91.56 80 GLU A CA 1
ATOM 604 C C . GLU A 1 80 ? -20.438 17.875 23.094 1 91.56 80 GLU A C 1
ATOM 606 O O . GLU A 1 80 ? -19.75 17.312 22.234 1 91.56 80 GLU A O 1
ATOM 611 N N . GLU A 1 81 ? -20.297 19.047 23.484 1 95.94 81 GLU A N 1
ATOM 612 C CA . GLU A 1 81 ? -19.141 19.844 23.062 1 95.94 81 GLU A CA 1
ATOM 613 C C . GLU A 1 81 ? -17.969 19.641 24.016 1 95.94 81 GLU A C 1
ATOM 615 O O . GLU A 1 81 ? -18.125 19.734 25.234 1 95.94 81 GLU A O 1
ATOM 620 N N . VAL A 1 82 ? -16.859 19.375 23.438 1 96.38 82 VAL A N 1
ATOM 621 C CA . VAL A 1 82 ? -15.641 19.375 24.234 1 96.38 82 VAL A CA 1
ATOM 622 C C . VAL A 1 82 ? -14.789 20.594 23.859 1 96.38 82 VAL A C 1
ATOM 624 O O . VAL A 1 82 ? -14.648 20.922 22.688 1 96.38 82 VAL A O 1
ATOM 627 N N . VAL A 1 83 ? -14.352 21.297 24.844 1 97.75 83 VAL A N 1
ATOM 628 C CA . VAL A 1 83 ? -13.523 22.469 24.625 1 97.75 83 VAL A CA 1
ATOM 629 C C . VAL A 1 83 ? -12.117 22.219 25.172 1 97.75 83 VAL A C 1
ATOM 631 O O . VAL A 1 83 ? -11.945 21.875 26.344 1 97.75 83 VAL A O 1
ATOM 634 N N . LEU A 1 84 ? -11.148 22.453 24.281 1 98.44 84 LEU A N 1
ATOM 635 C CA . LEU A 1 84 ? -9.789 22.016 24.578 1 98.44 84 LEU A CA 1
ATOM 636 C C . LEU A 1 84 ? -8.812 23.188 24.469 1 98.44 84 LEU A C 1
ATOM 638 O O . LEU A 1 84 ? -9.023 24.094 23.672 1 98.44 84 LEU A O 1
ATOM 642 N N . LYS A 1 85 ? -7.789 23.125 25.234 1 98.38 85 LYS A N 1
ATOM 643 C CA . LYS A 1 85 ? -6.707 24.109 25.156 1 98.38 85 LYS A CA 1
ATOM 644 C C . LYS A 1 85 ? -5.621 23.656 24.172 1 98.38 85 LYS A C 1
ATOM 646 O O . LYS A 1 85 ? -5.32 22.469 24.094 1 98.38 85 LYS A O 1
ATOM 651 N N . LEU A 1 86 ? -5.031 24.656 23.469 1 98.44 86 LEU A N 1
ATOM 652 C CA . LEU A 1 86 ? -3.99 24.344 22.5 1 98.44 86 LEU A CA 1
ATOM 653 C C . LEU A 1 86 ? -2.762 25.219 22.719 1 98.44 86 LEU A C 1
ATOM 655 O O . LEU A 1 86 ? -2.891 26.406 23.062 1 98.44 86 LEU A O 1
ATOM 659 N N . LYS A 1 87 ? -1.666 24.672 22.516 1 98.19 87 LYS A N 1
ATOM 660 C CA . LYS A 1 87 ? -0.398 25.406 22.5 1 98.19 87 LYS A CA 1
ATOM 661 C C . LYS A 1 87 ? 0.586 24.766 21.531 1 98.19 87 LYS A C 1
ATOM 663 O O . LYS A 1 87 ? 0.348 23.672 21.016 1 98.19 87 LYS A O 1
ATOM 668 N N . LYS A 1 88 ? 1.675 25.5 21.328 1 98.38 88 LYS A N 1
ATOM 669 C CA . LYS A 1 88 ? 2.695 25.031 20.406 1 98.38 88 LYS A CA 1
ATOM 670 C C . LYS A 1 88 ? 3.105 23.594 20.719 1 98.38 88 LYS A C 1
ATOM 672 O O . LYS A 1 88 ? 3.396 23.266 21.859 1 98.38 88 LYS A O 1
ATOM 677 N N . GLY A 1 89 ? 3.131 22.734 19.672 1 98.38 89 GLY A N 1
ATOM 678 C CA . GLY A 1 89 ? 3.537 21.359 19.828 1 98.38 89 GLY A CA 1
ATOM 679 C C . GLY A 1 89 ? 2.365 20.406 19.953 1 98.38 89 GLY A C 1
ATOM 680 O O . GLY A 1 89 ? 2.529 19.188 19.812 1 98.38 89 GLY A O 1
ATOM 681 N N . ASP A 1 90 ? 1.194 20.906 20.141 1 98.75 90 ASP A N 1
ATOM 682 C CA . ASP A 1 90 ? 0.016 20.062 20.328 1 98.75 90 ASP A CA 1
ATOM 683 C C . ASP A 1 90 ? -0.429 19.438 19.016 1 98.75 90 ASP A C 1
ATOM 685 O O . ASP A 1 90 ? -0.404 20.094 17.969 1 98.75 90 ASP A O 1
ATOM 689 N N . VAL A 1 91 ? -0.758 18.219 19.078 1 98.75 91 VAL A N 1
ATOM 690 C CA . VAL A 1 91 ? -1.4 17.469 18.016 1 98.75 91 VAL A CA 1
ATOM 691 C C . VAL A 1 91 ? -2.854 17.172 18.375 1 98.75 91 VAL A C 1
ATOM 693 O O . VAL A 1 91 ? -3.137 16.688 19.469 1 98.75 91 VAL A O 1
ATOM 696 N N . VAL A 1 92 ? -3.789 17.453 17.484 1 98.44 92 VAL A N 1
ATOM 697 C CA . VAL A 1 92 ? -5.203 17.234 17.766 1 98.44 92 VAL A CA 1
ATOM 698 C C . VAL A 1 92 ? -5.879 16.625 16.547 1 98.44 92 VAL A C 1
ATOM 700 O O . VAL A 1 92 ? -5.957 17.25 15.492 1 98.44 92 VAL A O 1
ATOM 703 N N . PRO A 1 93 ? -6.402 15.414 16.641 1 98.25 93 PRO A N 1
ATOM 704 C CA . PRO A 1 93 ? -7.168 14.812 15.547 1 98.25 93 PRO A CA 1
ATOM 705 C C . PRO A 1 93 ? -8.516 15.5 15.312 1 98.25 93 PRO A C 1
ATOM 707 O O . PRO A 1 93 ? -9.18 15.898 16.281 1 98.25 93 PRO A O 1
ATOM 710 N N . VAL A 1 94 ? -8.852 15.727 14.133 1 98 94 VAL A N 1
ATOM 711 C CA . VAL A 1 94 ? -10.172 16.203 13.734 1 98 94 VAL A CA 1
ATOM 712 C C . VAL A 1 94 ? -10.867 15.164 12.875 1 98 94 VAL A C 1
ATOM 714 O O . VAL A 1 94 ? -10.523 14.984 11.703 1 98 94 VAL A O 1
ATOM 717 N N . VAL A 1 95 ? -11.891 14.586 13.414 1 96.19 95 VAL A N 1
ATOM 718 C CA . VAL A 1 95 ? -12.57 13.453 12.797 1 96.19 95 VAL A CA 1
ATOM 719 C C . VAL A 1 95 ? -13.492 13.953 11.688 1 96.19 95 VAL A C 1
ATOM 721 O O . VAL A 1 95 ? -14.172 14.969 11.836 1 96.19 95 VAL A O 1
ATOM 724 N N . LEU A 1 96 ? -13.5 13.234 10.578 1 95.56 96 LEU A N 1
ATOM 725 C CA . LEU A 1 96 ? -14.406 13.531 9.477 1 95.56 96 LEU A CA 1
ATOM 726 C C . LEU A 1 96 ? -15.828 13.727 9.984 1 95.56 96 LEU A C 1
ATOM 728 O O . LEU A 1 96 ? -16.312 12.93 10.797 1 95.56 96 LEU A O 1
ATOM 732 N N . GLY A 1 97 ? -16.422 14.797 9.586 1 93 97 GLY A N 1
ATOM 733 C CA . GLY A 1 97 ? -17.828 15.055 9.922 1 93 97 GLY A CA 1
ATOM 734 C C . GLY A 1 97 ? -18 15.719 11.273 1 93 97 GLY A C 1
ATOM 735 O O . GLY A 1 97 ? -19.109 16.156 11.617 1 93 97 GLY A O 1
ATOM 736 N N . SER A 1 98 ? -16.953 15.836 12.016 1 94.75 98 SER A N 1
ATOM 737 C CA . SER A 1 98 ? -17.062 16.5 13.305 1 94.75 98 SER A CA 1
ATOM 738 C C . SER A 1 98 ? -17.094 18.016 13.141 1 94.75 98 SER A C 1
ATOM 740 O O . SER A 1 98 ? -16.391 18.578 12.297 1 94.75 98 SER A O 1
ATOM 742 N N . VAL A 1 99 ? -17.922 18.641 13.961 1 95.19 99 VAL A N 1
ATOM 743 C CA . VAL A 1 99 ? -17.938 20.109 13.969 1 95.19 99 VAL A CA 1
ATOM 744 C C . VAL A 1 99 ? -16.828 20.641 14.875 1 95.19 99 VAL A C 1
ATOM 746 O O . VAL A 1 99 ? -16.609 20.094 15.961 1 95.19 99 VAL A O 1
ATOM 749 N N . SER A 1 100 ? -16.156 21.656 14.398 1 96.94 100 SER A N 1
ATOM 750 C CA . SER A 1 100 ? -15.141 22.266 15.242 1 96.94 100 SER A CA 1
ATOM 751 C C . SER A 1 100 ? -15.078 23.781 15.023 1 96.94 100 SER A C 1
ATOM 753 O O . SER A 1 100 ? -15.5 24.281 13.977 1 96.94 100 SER A O 1
ATOM 755 N N . TRP A 1 101 ? -14.727 24.484 15.992 1 96.94 101 TRP A N 1
ATOM 756 C CA . TRP A 1 101 ? -14.359 25.891 15.914 1 96.94 101 TRP A CA 1
ATOM 757 C C . TRP A 1 101 ? -13.023 26.141 16.594 1 96.94 101 TRP A C 1
ATOM 759 O O . TRP A 1 101 ? -12.578 25.344 17.422 1 96.94 101 TRP A O 1
ATOM 769 N N . TRP A 1 102 ? -12.336 27.125 16.234 1 98.25 102 TRP A N 1
ATOM 770 C CA . TRP A 1 102 ? -10.992 27.438 16.703 1 98.25 102 TRP A CA 1
ATOM 771 C C . TRP A 1 102 ? -10.891 28.906 17.109 1 98.25 102 TRP A C 1
ATOM 773 O O . TRP A 1 102 ? -11.438 29.781 16.453 1 98.25 102 TRP A O 1
ATOM 783 N N . PHE A 1 103 ? -10.211 29.156 18.188 1 98 103 PHE A N 1
ATOM 784 C CA . PHE A 1 103 ? -10.148 30.5 18.75 1 98 103 PHE A CA 1
ATOM 785 C C . PHE A 1 103 ? -8.758 30.797 19.312 1 98 103 PHE A C 1
ATOM 787 O O . PHE A 1 103 ? -8.141 29.922 19.922 1 98 103 PHE A O 1
ATOM 794 N N . ASN A 1 104 ? -8.227 32 19.062 1 98.06 104 ASN A N 1
ATOM 795 C CA . ASN A 1 104 ? -6.965 32.469 19.641 1 98.06 104 ASN A CA 1
ATOM 796 C C . ASN A 1 104 ? -7.199 33.375 20.844 1 98.06 104 ASN A C 1
ATOM 798 O O . ASN A 1 104 ? -7.445 34.562 20.688 1 98.06 104 ASN A O 1
ATOM 802 N N . ASP A 1 105 ? -7.051 32.844 21.938 1 96.25 105 ASP A N 1
ATOM 803 C CA . ASP A 1 105 ? -7.238 33.594 23.188 1 96.25 105 ASP A CA 1
ATOM 804 C C . ASP A 1 105 ? -5.914 34.156 23.672 1 96.25 105 ASP A C 1
ATOM 806 O O . ASP A 1 105 ? -5.797 34.562 24.844 1 96.25 105 ASP A O 1
ATOM 810 N N . GLY A 1 106 ? -4.926 34.094 22.891 1 95 106 GLY A N 1
ATOM 811 C CA . GLY A 1 106 ? -3.605 34.562 23.25 1 95 106 GLY A CA 1
ATOM 812 C C . GLY A 1 106 ? -3.301 35.938 22.672 1 95 106 GLY A C 1
ATOM 813 O O . GLY A 1 106 ? -4.148 36.562 22.016 1 95 106 GLY A O 1
ATOM 814 N N . ASP A 1 107 ? -2.012 36.406 22.906 1 95.12 107 ASP A N 1
ATOM 815 C CA . ASP A 1 107 ? -1.604 37.75 22.5 1 95.12 107 ASP A CA 1
ATOM 816 C C . ASP A 1 107 ? -0.742 37.688 21.25 1 95.12 107 ASP A C 1
ATOM 818 O O . ASP A 1 107 ? -0.362 38.75 20.719 1 95.12 107 ASP A O 1
ATOM 822 N N . SER A 1 108 ? -0.424 36.562 20.828 1 96.44 108 SER A N 1
ATOM 823 C CA . SER A 1 108 ? 0.313 36.375 19.578 1 96.44 108 SER A CA 1
ATOM 824 C C . SER A 1 108 ? -0.462 35.469 18.609 1 96.44 108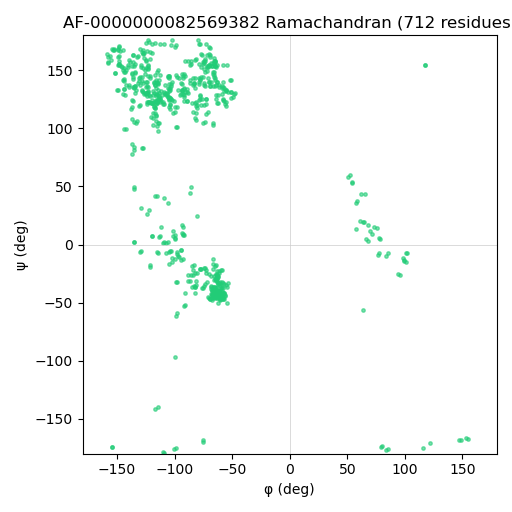 SER A C 1
ATOM 826 O O . SER A 1 108 ? -1.491 34.906 18.969 1 96.44 108 SER A O 1
ATOM 828 N N . GLU A 1 109 ? 0.043 35.281 17.406 1 98.12 109 GLU A N 1
ATOM 829 C CA . GLU A 1 109 ? -0.631 34.5 16.375 1 98.12 109 GLU A CA 1
ATOM 830 C C . GLU A 1 109 ? -0.704 33.031 16.781 1 98.12 109 GLU A C 1
ATOM 832 O O . GLU A 1 109 ? 0.238 32.5 17.375 1 98.12 109 GLU A O 1
ATOM 837 N N . LEU A 1 110 ? -1.824 32.469 16.562 1 98.62 110 LEU A N 1
ATOM 838 C CA . LEU A 1 110 ? -1.998 31.016 16.641 1 98.62 110 LEU A CA 1
ATOM 839 C C . LEU A 1 110 ? -1.959 30.406 15.242 1 98.62 110 LEU A C 1
ATOM 841 O O . LEU A 1 110 ? -2.764 30.75 14.383 1 98.62 110 LEU A O 1
ATOM 845 N N . VAL A 1 111 ? -0.977 29.516 14.977 1 98.75 111 VAL A N 1
ATOM 846 C CA . VAL A 1 111 ? -0.819 28.906 13.664 1 98.75 111 VAL A CA 1
ATOM 847 C C . VAL A 1 111 ? -0.947 27.391 13.773 1 98.75 111 VAL A C 1
ATOM 849 O O . VAL A 1 111 ? -0.206 26.75 14.523 1 98.75 111 VAL A O 1
ATOM 852 N N . ILE A 1 112 ? -1.884 26.828 13.047 1 98.75 112 ILE A N 1
ATOM 853 C CA . ILE A 1 112 ? -2.125 25.391 13.047 1 98.75 112 ILE A CA 1
ATOM 854 C C . ILE A 1 112 ? -2.049 24.859 11.617 1 98.75 112 ILE A C 1
ATOM 856 O O . ILE A 1 112 ? -2.672 25.406 10.711 1 98.75 112 ILE A O 1
ATOM 860 N N . VAL A 1 113 ? -1.284 23.812 11.422 1 98.75 113 VAL A N 1
ATOM 861 C CA . VAL A 1 113 ? -1.268 23.125 10.133 1 98.75 113 VAL A CA 1
ATOM 862 C C . VAL A 1 113 ? -2.076 21.828 10.227 1 98.75 113 VAL A C 1
ATOM 864 O O . VAL A 1 113 ? -2.014 21.125 11.242 1 98.75 113 VAL A O 1
ATOM 867 N N . PHE A 1 114 ? -2.871 21.562 9.188 1 98.75 114 PHE A N 1
ATOM 868 C CA . PHE A 1 114 ? -3.68 20.359 9.109 1 98.75 114 PHE A CA 1
ATOM 869 C C . PHE A 1 114 ? -3.178 19.438 7.992 1 98.75 114 PHE A C 1
ATOM 871 O O . PHE A 1 114 ? -2.98 19.891 6.859 1 98.75 114 PHE A O 1
ATOM 878 N N . LEU A 1 115 ? -2.908 18.234 8.297 1 98.75 115 LEU A N 1
ATOM 879 C CA . LEU A 1 115 ? -2.621 17.188 7.324 1 98.75 115 LEU A CA 1
ATOM 880 C C . LEU A 1 115 ? -3.68 16.094 7.383 1 98.75 115 LEU A C 1
ATOM 882 O O . LEU A 1 115 ? -4.066 15.656 8.469 1 98.75 115 LEU A O 1
ATOM 886 N N . GLY A 1 116 ? -4.164 15.664 6.227 1 98.12 116 GLY A N 1
ATOM 887 C CA . GLY A 1 116 ? -5.262 14.711 6.305 1 98.12 116 GLY A CA 1
ATOM 888 C C . GLY A 1 116 ? -5.355 13.812 5.086 1 98.12 116 GLY A C 1
ATOM 889 O O . GLY A 1 116 ? -4.609 13.984 4.121 1 98.12 116 GLY A O 1
ATOM 890 N N . GLU A 1 117 ? -6.16 12.789 5.219 1 97.38 117 GLU A N 1
ATOM 891 C CA . GLU A 1 117 ? -6.52 11.898 4.125 1 97.38 117 GLU A CA 1
ATOM 892 C C . GLU A 1 117 ? -7.824 12.328 3.463 1 97.38 117 GLU A C 1
ATOM 894 O O . GLU A 1 117 ? -8.758 12.758 4.145 1 97.38 117 GLU A O 1
ATOM 899 N N . THR A 1 118 ? -7.891 12.258 2.117 1 97.19 118 THR A N 1
ATOM 900 C CA . THR A 1 118 ? -9.031 12.828 1.406 1 97.19 118 THR A CA 1
ATOM 901 C C . THR A 1 118 ? -9.695 11.773 0.524 1 97.19 118 THR A C 1
ATOM 903 O O . THR A 1 118 ? -10.258 12.102 -0.525 1 97.19 118 THR A O 1
ATOM 906 N N . SER A 1 119 ? -9.594 10.523 0.844 1 93.75 119 SER A N 1
ATOM 907 C CA . SER A 1 119 ? -10.18 9.453 0.044 1 93.75 119 SER A CA 1
ATOM 908 C C . SER A 1 119 ? -11.703 9.57 -0.005 1 93.75 119 SER A C 1
ATOM 910 O O . SER A 1 119 ? -12.336 9.109 -0.96 1 93.75 119 SER A O 1
ATOM 912 N N . LYS A 1 120 ? -12.328 10.234 0.946 1 92.75 120 LYS A N 1
ATOM 913 C CA . LYS A 1 120 ? -13.773 10.359 1.021 1 92.75 120 LYS A CA 1
ATOM 914 C C . LYS A 1 120 ? -14.219 11.781 0.691 1 92.75 120 LYS A C 1
ATOM 916 O O . LYS A 1 120 ? -15.414 12.102 0.763 1 92.75 120 LYS A O 1
ATOM 921 N N . SER A 1 121 ? -13.266 12.586 0.372 1 94.94 121 SER A N 1
ATOM 922 C CA . SER A 1 121 ? -13.57 14 0.183 1 94.94 121 SER A CA 1
ATOM 923 C C . SER A 1 121 ? -14.32 14.234 -1.123 1 94.94 121 SER A C 1
ATOM 925 O O . SER A 1 121 ? -14.281 13.398 -2.025 1 94.94 121 SER A O 1
ATOM 927 N N . TYR A 1 122 ? -15.016 15.367 -1.212 1 92 122 TYR A N 1
ATOM 928 C CA . TYR A 1 122 ? -15.688 15.766 -2.443 1 92 122 TYR A CA 1
ATOM 929 C C . TYR A 1 122 ? -14.68 16.016 -3.559 1 92 122 TYR A C 1
ATOM 931 O O . TYR A 1 122 ? -14.93 15.68 -4.719 1 92 122 TYR A O 1
ATOM 939 N N . ILE A 1 123 ? -13.617 16.656 -3.156 1 93.12 123 ILE A N 1
ATOM 940 C CA . ILE A 1 123 ? -12.508 16.906 -4.066 1 93.12 123 ILE A CA 1
ATOM 941 C C . ILE A 1 123 ? -11.242 16.219 -3.535 1 93.12 123 ILE A C 1
ATOM 943 O O . ILE A 1 123 ? -10.586 16.734 -2.629 1 93.12 123 ILE A O 1
ATOM 947 N N . PRO A 1 124 ? -10.906 15.055 -4.18 1 94.75 124 PRO A N 1
ATOM 948 C CA . PRO A 1 124 ? -9.688 14.406 -3.695 1 94.75 124 PRO A CA 1
ATOM 949 C C . PRO A 1 124 ? -8.469 15.328 -3.723 1 94.75 124 PRO A C 1
ATOM 951 O O . PRO A 1 124 ? -8.25 16.047 -4.703 1 94.75 124 PRO A O 1
ATOM 954 N N . GLY A 1 125 ? -7.727 15.352 -2.637 1 97 125 GLY A N 1
ATOM 955 C CA . GLY A 1 125 ? -6.535 16.172 -2.541 1 97 125 GLY A CA 1
ATOM 956 C C . GLY A 1 125 ? -6.762 17.453 -1.76 1 97 125 GLY A C 1
ATOM 957 O O . GLY A 1 125 ? -5.812 18.188 -1.477 1 97 125 GLY A O 1
ATOM 958 N N . GLU A 1 126 ? -8.023 17.734 -1.407 1 96.69 126 GLU A N 1
ATOM 959 C CA . GLU A 1 126 ? -8.359 18.969 -0.702 1 96.69 126 GLU A CA 1
ATOM 960 C C . GLU A 1 126 ? -9.398 18.719 0.389 1 96.69 126 GLU A C 1
ATOM 962 O O . GLU A 1 126 ? -10.109 17.719 0.358 1 96.69 126 GLU A O 1
ATOM 967 N N . PHE A 1 127 ? -9.406 19.688 1.336 1 96.62 127 PHE A N 1
ATOM 968 C CA . PHE A 1 127 ? -10.477 19.688 2.328 1 96.62 127 PHE A CA 1
ATOM 969 C C . PHE A 1 127 ? -11.641 20.562 1.877 1 96.62 127 PHE A C 1
ATOM 971 O O . PHE A 1 127 ? -11.438 21.703 1.486 1 96.62 127 PHE A O 1
ATOM 978 N N . THR A 1 128 ? -12.82 20 1.924 1 94.5 128 THR A N 1
ATOM 979 C CA . THR A 1 128 ? -14.016 20.812 1.727 1 94.5 128 THR A CA 1
ATOM 980 C C . THR A 1 128 ? -14.695 21.094 3.059 1 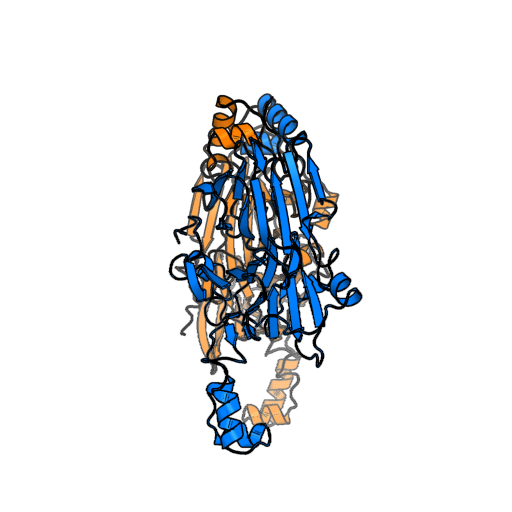94.5 128 THR A C 1
ATOM 982 O O . THR A 1 128 ? -15.031 20.172 3.803 1 94.5 128 THR A O 1
ATOM 985 N N . TYR A 1 129 ? -14.906 22.344 3.344 1 92.88 129 TYR A N 1
ATOM 986 C CA . TYR A 1 129 ? -15.5 22.75 4.613 1 92.88 129 TYR A CA 1
ATOM 987 C C . TYR A 1 129 ? -16.953 23.172 4.426 1 92.88 129 TYR A C 1
ATOM 989 O O . TYR A 1 129 ? -17.297 23.797 3.418 1 92.88 129 TYR A O 1
ATOM 997 N N . PHE A 1 130 ? -17.75 22.906 5.355 1 91.62 130 PHE A N 1
ATOM 998 C CA . PHE A 1 130 ? -19.141 23.328 5.465 1 91.62 130 PHE A CA 1
ATOM 999 C C . PHE A 1 130 ? -19.359 24.188 6.707 1 91.62 130 PHE A C 1
ATOM 1001 O O . PHE A 1 130 ? -19.266 23.688 7.832 1 91.62 130 PHE A O 1
ATOM 1008 N N . ILE A 1 131 ? -19.656 25.375 6.496 1 91.19 131 ILE A N 1
ATOM 1009 C CA . ILE A 1 131 ? -19.703 26.344 7.578 1 91.19 131 ILE A CA 1
ATOM 1010 C C . ILE A 1 131 ? -21.125 26.453 8.125 1 91.19 131 ILE A C 1
ATOM 1012 O O . ILE A 1 131 ? -22.094 26.516 7.359 1 91.19 131 ILE A O 1
ATOM 1016 N N . LEU A 1 132 ? -21.219 26.422 9.438 1 89.31 132 LEU A N 1
ATOM 1017 C CA . LEU A 1 132 ? -22.531 26.406 10.055 1 89.31 132 LEU A CA 1
ATOM 1018 C C . LEU A 1 132 ? -23.078 27.812 10.203 1 89.31 132 LEU A C 1
ATOM 1020 O O . LEU A 1 132 ? -24.297 28.031 10.133 1 89.31 132 LEU A O 1
ATOM 1024 N N . GLY A 1 133 ? -22.188 28.688 10.492 1 79.88 133 GLY A N 1
ATOM 1025 C CA . GLY A 1 133 ? -22.578 30.078 10.641 1 79.88 133 GLY A CA 1
ATOM 1026 C C . GLY A 1 133 ? -21.781 31.016 9.742 1 79.88 133 GLY A C 1
ATOM 1027 O O . GLY A 1 133 ? -20.797 30.609 9.133 1 79.88 133 GLY A O 1
ATOM 1028 N N . GLY A 1 134 ? -22.422 32.25 9.477 1 75.88 134 GLY A N 1
ATOM 1029 C CA . GLY A 1 134 ? -21.734 33.219 8.633 1 75.88 134 GLY A CA 1
ATOM 1030 C C . GLY A 1 134 ? -22.469 33.5 7.34 1 75.88 134 GLY A C 1
ATOM 1031 O O . GLY A 1 134 ? -23.578 33.031 7.125 1 75.88 134 GLY A O 1
ATOM 1032 N N . ALA A 1 135 ? -21.812 34.281 6.562 1 75.94 135 ALA A N 1
ATOM 1033 C CA . ALA A 1 135 ? -22.438 34.781 5.34 1 75.94 135 ALA A CA 1
ATOM 1034 C C . ALA A 1 135 ? -22.719 33.656 4.359 1 75.94 135 ALA A C 1
ATOM 1036 O O . ALA A 1 135 ? -23.672 33.688 3.59 1 75.94 135 ALA A O 1
ATOM 1037 N N . GLN A 1 136 ? -21.938 32.656 4.371 1 79.12 136 GLN A N 1
ATOM 1038 C CA . GLN A 1 136 ? -22.125 31.516 3.486 1 79.12 136 GLN A CA 1
ATOM 1039 C C . GLN A 1 136 ? -22.406 30.25 4.281 1 79.12 136 GLN A C 1
ATOM 1041 O O . GLN A 1 136 ? -21.875 29.172 3.953 1 79.12 136 GLN A O 1
ATOM 1046 N N . SER A 1 137 ? -23.172 30.438 5.219 1 84.94 137 SER A N 1
ATOM 1047 C CA . SER A 1 137 ? -23.469 29.328 6.117 1 84.94 137 SER A CA 1
ATOM 1048 C C . SER A 1 137 ? -24.547 28.406 5.531 1 84.94 137 SER A C 1
ATOM 1050 O O . SER A 1 137 ? -25.312 28.828 4.664 1 84.94 137 SER A O 1
ATOM 1052 N N . ILE A 1 138 ? -24.547 27.266 6.035 1 85.38 138 ILE A N 1
ATOM 1053 C CA . ILE A 1 138 ? -25.578 26.297 5.668 1 85.38 138 ILE A CA 1
ATOM 1054 C C . ILE A 1 138 ? -26.953 26.828 6.055 1 85.38 138 ILE A C 1
ATOM 1056 O O . ILE A 1 138 ? -27.922 26.672 5.309 1 85.38 138 ILE A O 1
ATOM 1060 N N . MET A 1 139 ? -26.969 27.438 7.211 1 83.88 139 MET A N 1
ATOM 1061 C CA . MET A 1 139 ? -28.234 28 7.656 1 83.88 139 MET A CA 1
ATOM 1062 C C . MET A 1 139 ? -28.766 29.031 6.648 1 83.88 139 MET A C 1
ATOM 1064 O O . MET A 1 139 ? -29.953 29.062 6.355 1 83.88 139 MET A O 1
ATOM 1068 N N . GLY A 1 140 ? -27.875 29.844 6.191 1 84.31 140 GLY A N 1
ATOM 1069 C CA . GLY A 1 140 ? -28.25 30.891 5.254 1 84.31 140 GLY A CA 1
ATOM 1070 C C . GLY A 1 140 ? -28.703 30.344 3.906 1 84.31 140 GLY A C 1
ATOM 1071 O O . GLY A 1 140 ? -29.312 31.062 3.115 1 84.31 140 GLY A O 1
ATOM 1072 N N . GLY A 1 141 ? -28.5 29.125 3.615 1 88.38 141 GLY A N 1
ATOM 1073 C CA . GLY A 1 141 ? -28.891 28.516 2.354 1 88.38 141 GLY A CA 1
ATOM 1074 C C . GLY A 1 141 ? -30.344 28.078 2.326 1 88.38 141 GLY A C 1
ATOM 1075 O O . GLY A 1 141 ? -30.906 27.859 1.254 1 88.38 141 GLY A O 1
ATOM 1076 N N . PHE A 1 142 ? -30.953 27.953 3.451 1 90.12 142 PHE A N 1
ATOM 1077 C CA . PHE A 1 142 ? -32.375 27.609 3.549 1 90.12 142 PHE A CA 1
ATOM 1078 C C . PHE A 1 142 ? -33.25 28.844 3.482 1 90.12 142 PHE A C 1
ATOM 1080 O O . PHE A 1 142 ? -32.812 29.938 3.854 1 90.12 142 PHE A O 1
ATOM 1087 N N . SER A 1 143 ? -34.5 28.672 3.037 1 90.5 143 SER A N 1
ATOM 1088 C CA . SER A 1 143 ? -35.438 29.797 3.008 1 90.5 143 SER A CA 1
ATOM 1089 C C . SER A 1 143 ? -35.875 30.203 4.414 1 90.5 143 SER A C 1
ATOM 1091 O O . SER A 1 143 ? -35.844 29.375 5.336 1 90.5 143 SER A O 1
ATOM 1093 N N . PRO A 1 144 ? -36.219 31.453 4.551 1 90.44 144 PRO A N 1
ATOM 1094 C CA . PRO A 1 144 ? -36.719 31.906 5.863 1 90.44 144 PRO A CA 1
ATOM 1095 C C . PRO A 1 144 ? -37.875 31.062 6.387 1 90.44 144 PRO A C 1
ATOM 1097 O O . PRO A 1 144 ? -37.969 30.844 7.598 1 90.44 144 PRO A O 1
ATOM 1100 N N 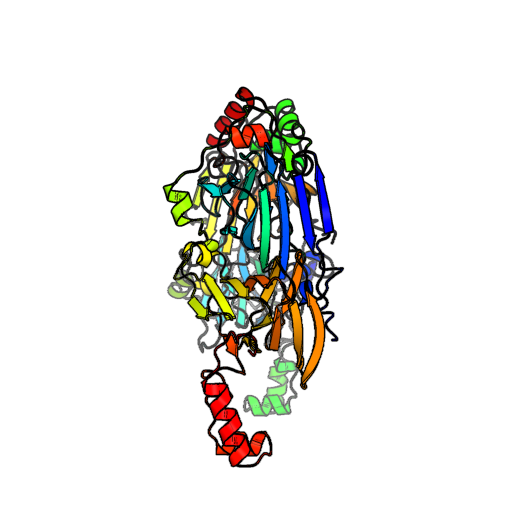. ASP A 1 145 ? -38.719 30.547 5.539 1 93.62 145 ASP A N 1
ATOM 1101 C CA . ASP A 1 145 ? -39.844 29.688 5.953 1 93.62 145 ASP A CA 1
ATOM 1102 C C . ASP A 1 145 ? -39.344 28.391 6.586 1 93.62 145 ASP A C 1
ATOM 1104 O O . ASP A 1 145 ? -39.875 27.953 7.609 1 93.62 145 ASP A O 1
ATOM 1108 N N . PHE A 1 146 ? -38.406 27.781 5.98 1 94.06 146 PHE A N 1
ATOM 1109 C CA . PHE A 1 146 ? -37.844 26.531 6.484 1 94.06 146 PHE A CA 1
ATOM 1110 C C . PHE A 1 146 ? -37.156 26.766 7.82 1 94.06 146 PHE A C 1
ATOM 1112 O O . PHE A 1 146 ? -37.281 25.953 8.742 1 94.06 146 PHE A O 1
ATOM 1119 N N . ILE A 1 147 ? -36.375 27.875 7.926 1 92 147 ILE A N 1
ATOM 1120 C CA . ILE A 1 147 ? -35.656 28.203 9.156 1 92 147 ILE A CA 1
ATOM 1121 C C . ILE A 1 147 ? -36.656 28.453 10.281 1 92 147 ILE A C 1
ATOM 1123 O O . ILE A 1 147 ? -36.469 27.984 11.406 1 92 147 ILE A O 1
ATOM 1127 N N . SER A 1 148 ? -37.688 29.109 9.953 1 94.62 148 SER A N 1
ATOM 1128 C CA . SER A 1 148 ? -38.719 29.422 10.93 1 94.62 148 SER A CA 1
ATOM 1129 C C . SER A 1 148 ? -39.344 28.156 11.492 1 94.62 148 SER A C 1
ATOM 1131 O O . SER A 1 148 ? -39.531 28.031 12.711 1 94.62 148 SER A O 1
ATOM 1133 N N . ARG A 1 149 ? -39.594 27.281 10.711 1 93.88 149 ARG A N 1
ATOM 1134 C CA . ARG A 1 149 ? -40.219 26.031 11.133 1 93.88 149 ARG A CA 1
ATOM 1135 C C . ARG A 1 149 ? -39.219 25.188 11.938 1 93.88 149 ARG A C 1
ATOM 1137 O O . ARG A 1 149 ? -39.594 24.609 12.969 1 93.88 149 ARG A O 1
ATOM 1144 N N . ALA A 1 150 ? -38.031 25.094 11.445 1 92.56 150 ALA A N 1
ATOM 1145 C CA . ALA A 1 150 ? -37.031 24.203 12.039 1 92.56 150 ALA A CA 1
ATOM 1146 C C . ALA A 1 150 ? -36.688 24.641 13.453 1 92.56 150 ALA A C 1
ATOM 1148 O O . ALA A 1 150 ? -36.406 23.812 14.32 1 92.56 150 ALA A O 1
ATOM 1149 N N . TYR A 1 151 ? -36.656 25.953 13.602 1 92.88 151 TYR A N 1
ATOM 1150 C CA . TYR A 1 151 ? -36.156 26.453 14.875 1 92.88 151 TYR A CA 1
ATOM 1151 C C . TYR A 1 151 ? -37.25 27.125 15.672 1 92.88 151 TYR A C 1
ATOM 1153 O O . TYR A 1 151 ? -37 27.75 16.703 1 92.88 151 TYR A O 1
ATOM 1161 N N . ASN A 1 152 ? -38.406 27.031 15.219 1 94.94 152 ASN A N 1
ATOM 1162 C CA . ASN A 1 152 ? -39.594 27.547 15.891 1 94.94 152 ASN A CA 1
ATOM 1163 C C . ASN A 1 152 ? -39.438 29.031 16.234 1 94.94 152 ASN A C 1
ATOM 1165 O O . ASN A 1 152 ? -39.562 29.406 17.406 1 94.94 152 ASN A O 1
ATOM 1169 N N . VAL A 1 153 ? -39.125 29.859 15.32 1 95.38 153 VAL A N 1
ATOM 1170 C CA . VAL A 1 153 ? -39.031 31.312 15.453 1 95.38 153 VAL A CA 1
ATOM 1171 C C . VAL A 1 153 ? -39.875 31.984 14.375 1 95.38 153 VAL A C 1
ATOM 1173 O O . VAL A 1 153 ? -40.281 31.359 13.406 1 95.38 153 VAL A O 1
ATOM 1176 N N . ASN A 1 154 ? -40.125 33.281 14.633 1 94.94 154 ASN A N 1
ATOM 1177 C CA . ASN A 1 154 ? -40.875 33.969 13.609 1 94.94 154 ASN A CA 1
ATOM 1178 C C . ASN A 1 154 ? -40 34.344 12.406 1 94.94 154 ASN A C 1
ATOM 1180 O O . ASN A 1 154 ? -38.781 34.156 12.445 1 94.94 154 ASN A O 1
ATOM 1184 N N . LYS A 1 155 ? -40.594 34.844 11.344 1 92.62 155 LYS A N 1
ATOM 1185 C CA . LYS A 1 155 ? -39.906 35.062 10.086 1 92.62 155 LYS A CA 1
ATOM 1186 C C . LYS A 1 155 ? -38.812 36.125 10.234 1 92.62 155 LYS A C 1
ATOM 1188 O O . LYS A 1 155 ? -37.75 36.031 9.609 1 92.62 155 LYS A O 1
ATOM 1193 N N . ASP A 1 156 ? -39 37.125 10.992 1 93.44 156 ASP A N 1
ATOM 1194 C CA . ASP A 1 156 ? -38 38.156 11.211 1 93.44 156 ASP A CA 1
ATOM 1195 C C . ASP A 1 156 ? -36.781 37.594 11.914 1 93.44 156 ASP A C 1
ATOM 1197 O O . ASP A 1 156 ? -35.656 37.938 11.547 1 93.44 156 ASP A O 1
ATOM 1201 N N . ASP A 1 157 ? -37.125 36.875 12.828 1 94 157 ASP A N 1
ATOM 1202 C CA . ASP A 1 157 ? -36.031 36.25 13.562 1 94 157 ASP A CA 1
ATOM 1203 C C . ASP A 1 157 ? -35.312 35.219 12.703 1 94 157 ASP A C 1
ATOM 1205 O O . ASP A 1 157 ? -34.094 35.031 12.812 1 94 157 ASP A O 1
ATOM 1209 N N . ALA A 1 158 ? -36.031 34.531 11.906 1 92.12 158 ALA A N 1
ATOM 1210 C CA . ALA A 1 158 ? -35.406 33.594 10.961 1 92.12 158 ALA A CA 1
ATOM 1211 C C . ALA A 1 158 ? -34.438 34.312 10.031 1 92.12 158 ALA A C 1
ATOM 1213 O O . ALA A 1 158 ? -33.344 33.812 9.742 1 92.12 158 ALA A O 1
ATOM 1214 N N . ASN A 1 159 ? -34.844 35.469 9.617 1 90.38 159 ASN A N 1
ATOM 1215 C CA . ASN A 1 159 ? -33.969 36.25 8.766 1 90.38 159 ASN A CA 1
ATOM 1216 C C . ASN A 1 159 ? -32.719 36.719 9.516 1 90.38 159 ASN A C 1
ATOM 1218 O O . ASN A 1 159 ? -31.609 36.75 8.945 1 90.38 159 ASN A O 1
ATOM 1222 N N . LYS A 1 160 ? -32.875 37.062 10.656 1 89.69 160 LYS A N 1
ATOM 1223 C CA . LYS A 1 160 ? -31.719 37.469 11.484 1 89.69 160 LYS A CA 1
ATOM 1224 C C . LYS A 1 160 ? -30.734 36.312 11.664 1 89.69 160 LYS A C 1
ATOM 1226 O O . LYS A 1 160 ? -29.531 36.5 11.539 1 89.69 160 LYS A O 1
ATOM 1231 N N . LEU A 1 161 ? -31.234 35.156 11.945 1 86.88 161 LEU A N 1
ATOM 1232 C CA . LEU A 1 161 ? -30.406 33.969 12.125 1 86.88 161 LEU A CA 1
ATOM 1233 C C . LEU A 1 161 ? -29.609 33.688 10.867 1 86.88 161 LEU A C 1
ATOM 1235 O O . LEU A 1 161 ? -28.453 33.281 10.945 1 86.88 161 LEU A O 1
ATOM 1239 N N . ALA A 1 162 ? -30.234 33.938 9.766 1 84.38 162 ALA A N 1
ATOM 1240 C CA . ALA A 1 162 ? -29.625 33.562 8.484 1 84.38 162 ALA A CA 1
ATOM 1241 C C . ALA A 1 162 ? -28.625 34.625 8.031 1 84.38 162 ALA A C 1
ATOM 1243 O O . ALA A 1 162 ? -27.656 34.312 7.328 1 84.38 162 ALA A O 1
ATOM 1244 N N . LYS A 1 163 ? -28.781 35.844 8.484 1 85.62 163 LYS A N 1
ATOM 1245 C CA . LYS A 1 163 ? -28.062 36.906 7.793 1 85.62 163 LYS A CA 1
ATOM 1246 C C . LYS A 1 163 ? -27.281 37.781 8.773 1 85.62 163 LYS A C 1
ATOM 1248 O O . LYS A 1 163 ? -26.469 38.625 8.367 1 85.62 163 LYS A O 1
ATOM 1253 N N . SER A 1 164 ? -27.438 37.562 9.992 1 85.06 164 SER A N 1
ATOM 1254 C CA . SER A 1 164 ? -26.859 38.5 10.961 1 85.06 164 SER A CA 1
ATOM 1255 C C . SER A 1 164 ? -25.328 38.438 10.922 1 85.06 164 SER A C 1
ATOM 1257 O O . SER A 1 164 ? -24.656 39.469 11.055 1 85.06 164 SER A O 1
ATOM 1259 N N . GLN A 1 165 ? -24.781 37.25 10.859 1 84.38 165 GLN A N 1
ATOM 1260 C CA . GLN A 1 165 ? -23.328 37.125 10.742 1 84.38 165 GLN A CA 1
ATOM 1261 C C . GLN A 1 165 ? -22.875 37.344 9.305 1 84.38 165 GLN A C 1
ATOM 1263 O O . GLN A 1 165 ? -23.188 36.562 8.422 1 84.38 165 GLN A O 1
ATOM 1268 N N . THR A 1 166 ? -22.047 38.344 9.18 1 79.94 166 THR A N 1
ATOM 1269 C CA . THR A 1 166 ? -21.625 38.688 7.828 1 79.94 166 THR A CA 1
ATOM 1270 C C . THR A 1 166 ? -20.203 38.219 7.555 1 79.94 166 THR A C 1
ATOM 1272 O O . THR A 1 166 ? -19.766 38.188 6.402 1 79.94 166 THR A O 1
ATOM 1275 N N . GLY A 1 167 ? -19.531 37.938 8.641 1 81.44 167 GLY A N 1
ATOM 1276 C CA . GLY A 1 167 ? -18.188 37.406 8.461 1 81.44 167 GLY A CA 1
ATOM 1277 C C . GLY A 1 167 ? -18.156 36.062 7.805 1 81.44 167 GLY A C 1
ATOM 1278 O O . GLY A 1 167 ? -19.156 35.312 7.836 1 81.44 167 GLY A O 1
ATOM 1279 N N . PHE A 1 168 ? -16.969 35.844 7.137 1 79.31 168 PHE A N 1
ATOM 1280 C CA . PHE A 1 168 ? -16.812 34.594 6.43 1 79.31 168 PHE A CA 1
ATOM 1281 C C . PHE A 1 168 ? -15.711 33.75 7.07 1 79.31 168 PHE A C 1
ATOM 1283 O O . PHE A 1 168 ? -14.578 34.188 7.203 1 79.31 168 PHE A O 1
ATOM 1290 N N . LEU A 1 169 ? -15.914 32.5 7.414 1 86 169 LEU A N 1
ATOM 1291 C CA . LEU A 1 169 ? -15 31.438 7.852 1 86 169 LEU A CA 1
ATOM 1292 C C . LEU A 1 169 ? -14.336 31.812 9.172 1 86 169 LEU A C 1
ATOM 1294 O O . LEU A 1 169 ? -14.391 31.047 10.141 1 86 169 LEU A O 1
ATOM 1298 N N . ILE A 1 170 ? -13.586 33.094 9.211 1 94.38 170 ILE A N 1
ATOM 1299 C CA . ILE A 1 170 ? -12.867 33.562 10.391 1 94.38 170 ILE A CA 1
ATOM 1300 C C . ILE A 1 170 ? -13.289 35 10.727 1 94.38 170 ILE A C 1
ATOM 1302 O O . ILE A 1 170 ? -13.305 35.875 9.852 1 94.38 170 ILE A O 1
ATOM 1306 N N . ILE A 1 171 ? -13.602 35.312 11.977 1 93.94 171 ILE A N 1
ATOM 1307 C CA . ILE A 1 171 ? -13.953 36.656 12.422 1 93.94 171 ILE A CA 1
ATOM 1308 C C . ILE A 1 171 ? -13.078 37.062 13.617 1 93.94 171 ILE A C 1
ATOM 1310 O O . ILE A 1 171 ? -12.375 36.219 14.18 1 93.94 171 ILE A O 1
ATOM 1314 N N . LYS A 1 172 ? -13.117 38.281 13.922 1 95.38 172 LYS A N 1
ATOM 1315 C CA . LYS A 1 172 ? -12.438 38.781 15.125 1 95.38 172 LYS A CA 1
ATOM 1316 C C . LYS A 1 172 ? -13.438 39.062 16.234 1 95.38 172 LYS A C 1
ATOM 1318 O O . LYS A 1 172 ? -14.367 39.875 16.047 1 95.38 172 LYS A O 1
ATOM 1323 N N . LEU A 1 173 ? -13.266 38.438 17.281 1 94.81 173 LEU A N 1
ATOM 1324 C CA . LEU A 1 173 ? -14.18 38.656 18.406 1 94.81 173 LEU A CA 1
ATOM 1325 C C . LEU A 1 173 ? -13.82 39.938 19.125 1 94.81 173 LEU A C 1
ATOM 1327 O O . LEU A 1 173 ? -12.641 40.281 19.281 1 94.81 173 LEU A O 1
ATOM 1331 N N . GLN A 1 174 ? -14.875 40.594 19.562 1 91.75 174 GLN A N 1
ATOM 1332 C CA . GLN A 1 174 ? -14.68 41.812 20.312 1 91.75 174 GLN A CA 1
ATOM 1333 C C . GLN A 1 174 ? -14.023 41.531 21.672 1 91.75 174 GLN A C 1
ATOM 1335 O O . GLN A 1 174 ? -14.219 40.469 22.25 1 91.75 174 GLN A O 1
ATOM 1340 N N . ASP A 1 175 ? -13.344 42.562 22.141 1 88.94 175 ASP A N 1
ATOM 1341 C CA . ASP A 1 175 ? -12.68 42.406 23.422 1 88.94 175 ASP A CA 1
ATOM 1342 C C . ASP A 1 175 ? -13.688 42.125 24.547 1 88.94 175 ASP A C 1
ATOM 1344 O O . ASP A 1 175 ? -14.766 42.719 24.562 1 88.94 175 ASP A O 1
ATOM 1348 N N . GLY A 1 176 ? -13.359 41.188 25.375 1 84.81 176 GLY A N 1
ATOM 1349 C CA . GLY A 1 176 ? -14.219 40.875 26.5 1 84.81 176 GLY A CA 1
ATOM 1350 C C . GLY A 1 176 ? -15.172 39.719 26.25 1 84.81 176 GLY A C 1
ATOM 1351 O O . GLY A 1 176 ? -15.688 39.125 27.188 1 84.81 176 GLY A O 1
ATOM 1352 N N . LYS A 1 177 ? -15.5 39.5 24.938 1 86.62 177 LYS A N 1
ATOM 1353 C CA . LYS A 1 177 ? -16.344 38.344 24.641 1 86.62 177 LYS A CA 1
ATOM 1354 C C . LYS A 1 177 ? -15.648 37.031 25 1 86.62 177 LYS A C 1
ATOM 1356 O O . LYS A 1 177 ? -14.5 36.812 24.609 1 86.62 177 LYS A O 1
ATOM 1361 N N . ARG A 1 178 ? -16.328 36.25 25.812 1 81.88 178 ARG A N 1
ATOM 1362 C CA . ARG A 1 178 ? -15.734 35 26.281 1 81.88 178 ARG A CA 1
ATOM 1363 C C . ARG A 1 178 ? -16.406 33.781 25.641 1 81.88 178 ARG A C 1
ATOM 1365 O O . ARG A 1 178 ? -17.625 33.781 25.406 1 81.88 178 ARG A O 1
ATOM 1372 N N . LEU A 1 179 ? -15.594 32.875 25.266 1 89.88 179 LEU A N 1
ATOM 1373 C CA . LEU A 1 179 ? -16.094 31.578 24.828 1 89.88 179 LEU A CA 1
ATOM 1374 C C . LEU A 1 179 ? -15.977 30.531 25.953 1 89.88 179 LEU A C 1
ATOM 1376 O O . LEU A 1 179 ? -15.5 30.844 27.031 1 89.88 179 LEU A O 1
ATOM 1380 N N . ALA A 1 180 ? -16.578 29.422 25.719 1 89.5 180 ALA A N 1
ATOM 1381 C CA . ALA A 1 180 ? -16.5 28.328 26.688 1 89.5 180 ALA A CA 1
ATOM 1382 C C . ALA A 1 180 ? -15.047 28.047 27.078 1 89.5 180 ALA A C 1
ATOM 1384 O O . ALA A 1 180 ? -14.148 28.094 26.234 1 89.5 180 ALA A O 1
ATOM 1385 N N . LYS A 1 181 ? -14.867 27.75 28.359 1 92.75 181 LYS A N 1
ATOM 1386 C CA . LYS A 1 181 ? -13.523 27.5 28.875 1 92.75 181 LYS A CA 1
ATOM 1387 C C . LYS A 1 181 ? -13.094 26.062 28.594 1 92.75 181 LYS A C 1
ATOM 1389 O O . LYS A 1 181 ? -13.883 25.125 28.734 1 92.75 181 LYS A O 1
ATOM 1394 N N . PRO A 1 182 ? -11.828 25.922 28.297 1 96.5 182 PRO A N 1
ATOM 1395 C CA . PRO A 1 182 ? -11.32 24.578 28.078 1 96.5 182 PRO A CA 1
ATOM 1396 C C . PRO A 1 182 ? -11.352 23.719 29.344 1 96.5 182 PRO A C 1
ATOM 1398 O O . PRO A 1 182 ? -11.156 24.234 30.438 1 96.5 182 PRO A O 1
ATOM 1401 N N . ASN A 1 183 ? -11.633 22.5 29.125 1 96.31 183 ASN A N 1
ATOM 1402 C CA . ASN A 1 183 ? -11.586 21.516 30.203 1 96.31 183 ASN A CA 1
ATOM 1403 C C . ASN A 1 183 ? -10.25 20.781 30.234 1 96.31 183 ASN A C 1
ATOM 1405 O O . ASN A 1 183 ? -9.844 20.172 29.25 1 96.31 183 ASN A O 1
ATOM 1409 N N . LYS A 1 184 ? -9.656 20.75 31.391 1 95.38 184 LYS A N 1
ATOM 1410 C CA . LYS A 1 184 ? -8.305 20.203 31.516 1 95.38 184 LYS A CA 1
ATOM 1411 C C . LYS A 1 184 ? -8.289 18.703 31.266 1 95.38 184 LYS A C 1
ATOM 1413 O O . LYS A 1 184 ? -7.418 18.188 30.562 1 95.38 184 LYS A O 1
ATOM 1418 N N . ASP A 1 185 ? -9.172 17.984 31.859 1 95.31 185 ASP A N 1
ATOM 1419 C CA . ASP A 1 185 ? -9.211 16.531 31.703 1 95.31 185 ASP A CA 1
ATOM 1420 C C . ASP A 1 185 ? -9.43 16.125 30.25 1 95.31 185 ASP A C 1
ATOM 1422 O O . ASP A 1 185 ? -8.773 15.219 29.75 1 95.31 185 ASP A O 1
ATOM 1426 N N . ASN A 1 186 ? -10.375 16.766 29.625 1 95.31 186 ASN A N 1
ATOM 1427 C CA . ASN A 1 186 ? -10.617 16.5 28.203 1 95.31 186 ASN A CA 1
ATOM 1428 C C . ASN A 1 186 ? -9.398 16.859 27.359 1 95.31 186 ASN A C 1
ATOM 1430 O O . ASN A 1 186 ? -9.062 16.141 26.422 1 95.31 186 ASN A O 1
ATOM 1434 N N . THR A 1 187 ? -8.82 17.969 27.703 1 97.25 187 THR A N 1
ATOM 1435 C CA . THR A 1 187 ? -7.633 18.391 26.969 1 97.2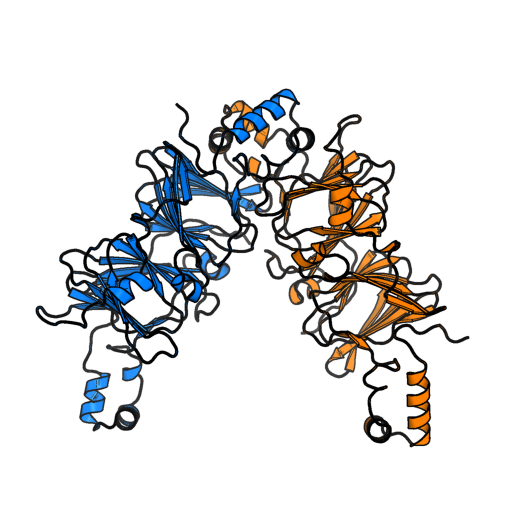5 187 THR A CA 1
ATOM 1436 C C . THR A 1 187 ? -6.547 17.312 27.047 1 97.25 187 THR A C 1
ATOM 1438 O O . THR A 1 187 ? -5.953 16.938 26.031 1 97.25 187 THR A O 1
ATOM 1441 N N . ASN A 1 188 ? -6.312 16.781 28.234 1 95.94 188 ASN A N 1
ATOM 1442 C CA . ASN A 1 188 ? -5.285 15.766 28.438 1 95.94 188 ASN A CA 1
ATOM 1443 C C . ASN A 1 188 ? -5.582 14.5 27.641 1 95.94 188 ASN A C 1
ATOM 1445 O O . ASN A 1 188 ? -4.664 13.797 27.219 1 95.94 188 ASN A O 1
ATOM 1449 N N . LYS A 1 189 ? -6.77 14.25 27.406 1 96.5 189 LYS A N 1
ATOM 1450 C CA . LYS A 1 189 ? -7.188 13.016 26.734 1 96.5 189 LYS A CA 1
ATOM 1451 C C . LYS A 1 189 ? -7.199 13.188 25.219 1 96.5 189 LYS A C 1
ATOM 1453 O O . LYS A 1 189 ? -6.949 12.234 24.484 1 96.5 189 LYS A O 1
ATOM 1458 N N . LEU A 1 190 ? -7.488 14.422 24.703 1 97.88 190 LEU A N 1
ATOM 1459 C CA . LEU A 1 190 ? -7.828 14.578 23.297 1 97.88 190 LEU A CA 1
ATOM 1460 C C . LEU A 1 190 ? -6.766 15.398 22.578 1 97.88 190 LEU A C 1
ATOM 1462 O O . LEU A 1 190 ? -6.852 15.594 21.359 1 97.88 190 LEU A O 1
ATOM 1466 N N . VAL A 1 191 ? -5.879 15.914 23.312 1 98.31 191 VAL A N 1
ATOM 1467 C CA . VAL A 1 191 ? -4.75 16.656 22.766 1 98.31 191 VAL A CA 1
ATOM 1468 C C . VAL A 1 191 ? -3.439 16.047 23.266 1 98.31 191 VAL A C 1
ATOM 1470 O O . VAL A 1 191 ? -3.348 15.609 24.406 1 98.31 191 VAL A O 1
ATOM 1473 N N . TYR A 1 192 ? -2.422 15.945 22.391 1 98.38 192 TYR A N 1
ATOM 1474 C CA . TYR A 1 192 ? -1.116 15.414 22.766 1 98.38 192 TYR A CA 1
ATOM 1475 C C . TYR A 1 192 ? 0.002 16.344 22.297 1 98.38 192 TYR A C 1
ATOM 1477 O O . TYR A 1 192 ? 0.133 16.625 21.109 1 98.38 192 TYR A O 1
ATOM 1485 N N . ASN A 1 193 ? 0.772 16.844 23.25 1 98.31 193 ASN A N 1
ATOM 1486 C CA . ASN A 1 193 ? 1.897 17.703 22.859 1 98.31 193 ASN A CA 1
ATOM 1487 C C . ASN A 1 193 ? 3.111 16.859 22.453 1 98.31 193 ASN A C 1
ATOM 1489 O O . ASN A 1 193 ? 3.809 16.312 23.297 1 98.31 193 ASN A O 1
ATOM 1493 N N . ILE A 1 194 ? 3.441 16.812 21.188 1 98 194 ILE A N 1
ATOM 1494 C CA . ILE A 1 194 ? 4.445 15.914 20.625 1 98 194 ILE A CA 1
ATOM 1495 C C . ILE A 1 194 ? 5.844 16.453 20.922 1 98 194 ILE A C 1
ATOM 1497 O O . ILE A 1 194 ? 6.824 15.711 20.891 1 98 194 ILE A O 1
ATOM 1501 N N . ASN A 1 195 ? 5.98 17.766 21.219 1 96.06 195 ASN A N 1
ATOM 1502 C CA . ASN A 1 195 ? 7.277 18.375 21.5 1 96.06 195 ASN A CA 1
ATOM 1503 C C . ASN A 1 195 ? 7.852 17.906 22.828 1 96.06 195 ASN A C 1
ATOM 1505 O O . ASN A 1 195 ? 9.07 17.922 23.016 1 96.06 195 ASN A O 1
ATOM 1509 N N . VAL A 1 196 ? 7.016 17.5 23.703 1 94.62 196 VAL A N 1
ATOM 1510 C CA . VAL A 1 196 ? 7.512 17.125 25.016 1 94.62 196 VAL A CA 1
ATOM 1511 C C . VAL A 1 196 ? 7.461 15.609 25.188 1 94.62 196 VAL A C 1
ATOM 1513 O O . VAL A 1 196 ? 7.742 15.086 26.266 1 94.62 196 VAL A O 1
ATOM 1516 N N . ALA A 1 197 ? 7.039 14.938 24.172 1 95.38 197 ALA A N 1
ATOM 1517 C CA . ALA A 1 197 ? 7.008 13.477 24.203 1 95.38 197 ALA A CA 1
ATOM 1518 C C . ALA A 1 197 ? 8.422 12.898 24.172 1 95.38 197 ALA A C 1
ATOM 1520 O O . ALA A 1 197 ? 9.344 13.516 23.625 1 95.38 197 ALA A O 1
ATOM 1521 N N . VAL A 1 198 ? 8.523 11.703 24.734 1 95.56 198 VAL A N 1
ATOM 1522 C CA . VAL A 1 198 ? 9.797 10.992 24.625 1 95.56 198 VAL A CA 1
ATOM 1523 C C . VAL A 1 198 ? 9.984 10.484 23.203 1 95.56 198 VAL A C 1
ATOM 1525 O O . VAL A 1 198 ? 9.117 9.789 22.656 1 95.56 198 VAL A O 1
ATOM 1528 N N . PRO A 1 199 ? 11.07 10.82 22.594 1 96.94 199 PRO A N 1
ATOM 1529 C CA . PRO A 1 199 ? 11.289 10.375 21.219 1 96.94 199 PRO A CA 1
ATOM 1530 C C . PRO A 1 199 ? 11.461 8.867 21.109 1 96.94 199 PRO A C 1
ATOM 1532 O O . PRO A 1 199 ? 11.961 8.227 22.031 1 96.94 199 PRO A O 1
ATOM 1535 N N . ASP A 1 200 ? 11.039 8.281 20.062 1 94.88 200 ASP A N 1
ATOM 1536 C CA . ASP A 1 200 ? 11.219 6.855 19.781 1 94.88 200 ASP A CA 1
ATOM 1537 C C . ASP A 1 200 ? 12.664 6.555 19.359 1 94.88 200 ASP A C 1
ATOM 1539 O O . ASP A 1 200 ? 13.172 5.461 19.625 1 94.88 200 ASP A O 1
ATOM 1543 N N . ILE A 1 201 ? 13.258 7.426 18.625 1 93.94 201 ILE A N 1
ATOM 1544 C CA . ILE A 1 201 ? 14.648 7.336 18.172 1 93.94 201 ILE A CA 1
ATOM 1545 C C . ILE A 1 201 ? 15.414 8.586 18.594 1 93.94 201 ILE A C 1
ATOM 1547 O O . ILE A 1 201 ? 14.922 9.703 18.422 1 93.94 201 ILE A O 1
ATOM 1551 N N . ASP A 1 202 ? 16.453 8.438 19.203 1 96 202 ASP A N 1
ATOM 1552 C CA . ASP A 1 202 ? 17.344 9.492 19.656 1 96 202 ASP A CA 1
ATOM 1553 C C . ASP A 1 202 ? 18.797 9.156 19.328 1 96 202 ASP A C 1
ATOM 1555 O O . ASP A 1 202 ? 19.406 8.297 19.969 1 96 202 ASP A O 1
ATOM 1559 N N . VAL A 1 203 ? 19.328 9.805 18.328 1 94.62 203 VAL A N 1
ATOM 1560 C CA . VAL A 1 203 ? 20.703 9.578 17.891 1 94.62 203 VAL A CA 1
ATOM 1561 C C . VAL A 1 203 ? 21.531 10.844 18.109 1 94.62 203 VAL A C 1
ATOM 1563 O O . VAL A 1 203 ? 21.203 11.906 17.578 1 94.62 203 VAL A O 1
ATOM 1566 N N . LYS A 1 204 ? 22.609 10.695 18.875 1 94.62 204 LYS A N 1
ATOM 1567 C CA . LYS A 1 204 ? 23.484 11.836 19.141 1 94.62 204 LYS A CA 1
ATOM 1568 C C . LYS A 1 204 ? 24.031 12.422 17.828 1 94.62 204 LYS A C 1
ATOM 1570 O O . LYS A 1 204 ? 24.562 11.703 17 1 94.62 204 LYS A O 1
ATOM 1575 N N . HIS A 1 205 ? 23.812 13.727 17.594 1 94.88 205 HIS A N 1
ATOM 1576 C CA . HIS A 1 205 ? 24.234 14.492 16.422 1 94.88 205 HIS A CA 1
ATOM 1577 C C . HIS A 1 205 ? 23.484 14.047 15.18 1 94.88 205 HIS A C 1
ATOM 1579 O O . HIS A 1 205 ? 23.812 14.461 14.07 1 94.88 205 HIS A O 1
ATOM 1585 N N . GLY A 1 206 ? 22.578 13.148 15.352 1 95.88 206 GLY A N 1
ATOM 1586 C CA . GLY A 1 206 ? 21.703 12.719 14.273 1 95.88 206 GLY A CA 1
ATOM 1587 C C . GLY A 1 206 ? 20.344 13.398 14.297 1 95.88 206 GLY A C 1
ATOM 1588 O O . GLY A 1 206 ? 19.984 14.078 13.336 1 95.88 206 GLY A O 1
ATOM 1589 N N . GLY A 1 207 ? 19.672 13.195 15.406 1 97.62 207 GLY A N 1
ATOM 1590 C CA . GLY A 1 207 ? 18.375 13.836 15.547 1 97.62 207 GLY A CA 1
ATOM 1591 C C . GLY A 1 207 ? 17.391 13.008 16.344 1 97.62 207 GLY A C 1
ATOM 1592 O O . GLY A 1 207 ? 17.781 12.109 17.094 1 97.62 207 GLY A O 1
ATOM 1593 N N . LEU A 1 208 ? 16.188 13.422 16.281 1 97.88 208 LEU A N 1
ATOM 1594 C CA . LEU A 1 208 ? 15.109 12.797 17.047 1 97.88 208 LEU A CA 1
ATOM 1595 C C . LEU A 1 208 ? 13.938 12.43 16.141 1 97.88 208 LEU A C 1
ATOM 1597 O O . LEU A 1 208 ? 13.609 13.172 15.203 1 97.88 208 LEU A O 1
ATOM 1601 N N . VAL A 1 209 ? 13.359 11.273 16.375 1 96.75 209 VAL A N 1
ATOM 1602 C CA . VAL A 1 209 ? 12.109 10.875 15.742 1 96.75 209 VAL A CA 1
ATOM 1603 C C . VAL A 1 209 ? 11.062 10.57 16.812 1 96.75 209 VAL A C 1
ATOM 1605 O O . VAL A 1 209 ? 11.297 9.75 17.703 1 96.75 209 VAL A O 1
ATOM 1608 N N . THR A 1 210 ? 9.953 11.234 16.766 1 97.56 210 THR A N 1
ATOM 1609 C CA . THR A 1 210 ? 8.82 10.969 17.641 1 97.56 210 THR A CA 1
ATOM 1610 C C . THR A 1 210 ? 7.586 10.594 16.828 1 97.56 210 THR A C 1
ATOM 1612 O O . THR A 1 210 ? 7.148 11.359 15.969 1 97.56 210 THR A O 1
ATOM 1615 N N . SER A 1 211 ? 7.051 9.414 17.094 1 95.44 211 SER A N 1
ATOM 1616 C CA . SER A 1 211 ? 5.859 8.945 16.406 1 95.44 211 SER A CA 1
ATOM 1617 C C . SER A 1 211 ? 4.66 8.859 17.344 1 95.44 211 SER A C 1
ATOM 1619 O O . SER A 1 211 ? 4.781 8.375 18.469 1 95.44 211 SER A O 1
ATOM 1621 N N . LEU A 1 212 ? 3.568 9.398 16.891 1 96.44 212 LEU A N 1
ATOM 1622 C CA . LEU A 1 212 ? 2.311 9.266 17.625 1 96.44 212 LEU A CA 1
ATOM 1623 C C . LEU A 1 212 ? 1.406 8.234 16.953 1 96.44 212 LEU A C 1
ATOM 1625 O O . LEU A 1 212 ? 1.006 8.406 15.805 1 96.44 212 LEU A O 1
ATOM 1629 N N . THR A 1 213 ? 1.132 7.184 17.672 1 93.94 213 THR A N 1
ATOM 1630 C CA . THR A 1 213 ? 0.232 6.121 17.25 1 93.94 213 THR A CA 1
ATOM 1631 C C . THR A 1 213 ? -0.973 6.02 18.172 1 93.94 213 THR A C 1
ATOM 1633 O O . THR A 1 213 ? -1.03 6.699 19.203 1 93.94 213 THR A O 1
ATOM 1636 N N . GLU A 1 214 ? -1.896 5.168 17.781 1 94.94 214 GLU A N 1
ATOM 1637 C CA . GLU A 1 214 ? -3.07 4.941 18.625 1 94.94 214 GLU A CA 1
ATOM 1638 C C . GLU A 1 214 ? -2.674 4.406 20 1 94.94 214 GLU A C 1
ATOM 1640 O O . GLU A 1 214 ? -3.32 4.715 21 1 94.94 214 GLU A O 1
ATOM 1645 N N . ALA A 1 215 ? -1.62 3.646 20.094 1 93.06 215 ALA A N 1
ATOM 1646 C CA . ALA A 1 215 ? -1.157 3.08 21.359 1 93.06 215 ALA A CA 1
ATOM 1647 C C . ALA A 1 215 ? -0.712 4.18 22.312 1 93.06 215 ALA A C 1
ATOM 1649 O O . ALA A 1 215 ? -0.981 4.105 23.516 1 93.06 215 ALA A O 1
ATOM 1650 N N . LYS A 1 216 ? -0.013 5.25 21.875 1 93.56 216 LYS A N 1
ATOM 1651 C CA . LYS A 1 216 ? 0.466 6.363 22.688 1 93.56 216 LYS A CA 1
ATOM 1652 C C . LYS A 1 216 ? -0.633 7.398 22.906 1 93.56 216 LYS A C 1
ATOM 1654 O O . LYS A 1 216 ? -0.673 8.062 23.953 1 93.56 216 LYS A O 1
ATOM 1659 N N . PHE A 1 217 ? -1.422 7.602 21.953 1 96.69 217 PHE A N 1
ATOM 1660 C CA . PHE A 1 217 ? -2.467 8.617 21.891 1 96.69 217 PHE A CA 1
ATOM 1661 C C . PHE A 1 217 ? -3.762 8.039 21.344 1 96.69 217 PHE A C 1
ATOM 1663 O O . PHE A 1 217 ? -4.059 8.18 20.156 1 96.69 217 PHE A O 1
ATOM 1670 N N . PRO A 1 218 ? -4.617 7.406 22.109 1 96 218 PRO A N 1
ATOM 1671 C CA . PRO A 1 218 ? -5.781 6.621 21.703 1 96 218 PRO A CA 1
ATOM 1672 C C . PRO A 1 218 ? -6.746 7.41 20.812 1 96 218 PRO A C 1
ATOM 1674 O O . PRO A 1 218 ? -7.336 6.852 19.891 1 96 218 PRO A O 1
ATOM 1677 N N . PHE A 1 219 ? -6.887 8.703 21.047 1 96.38 219 PHE A N 1
ATOM 1678 C CA . PHE A 1 219 ? -7.824 9.5 20.266 1 96.38 219 PHE A CA 1
ATOM 1679 C C . PHE A 1 219 ? -7.41 9.539 18.797 1 96.38 219 PHE A C 1
ATOM 1681 O O . PHE A 1 219 ? -8.258 9.695 17.922 1 96.38 219 PHE A O 1
ATOM 1688 N N . LEU A 1 220 ? -6.152 9.375 18.531 1 96.25 220 LEU A N 1
ATOM 1689 C CA . LEU A 1 220 ? -5.645 9.359 17.156 1 96.25 220 LEU A CA 1
ATOM 1690 C C . LEU A 1 220 ? -6.238 8.195 16.375 1 96.25 220 LEU A C 1
ATOM 1692 O O . LEU A 1 220 ? -6.332 8.25 15.148 1 96.25 220 LEU A O 1
ATOM 1696 N N . GLY A 1 221 ? -6.598 7.145 17.078 1 95 221 GLY A N 1
ATOM 1697 C CA . GLY A 1 221 ? -7.207 5.984 16.453 1 95 221 GLY A CA 1
ATOM 1698 C C . GLY A 1 221 ? -8.492 6.316 15.711 1 95 221 GLY A C 1
ATOM 1699 O O . GLY A 1 221 ? -8.883 5.609 14.781 1 95 221 GLY A O 1
ATOM 1700 N N . GLN A 1 222 ? -9.117 7.387 16.047 1 93.62 222 GLN A N 1
ATOM 1701 C CA . GLN A 1 222 ? -10.398 7.754 15.453 1 93.62 222 GLN A CA 1
ATOM 1702 C C . GLN A 1 222 ? -10.234 8.242 14.016 1 93.62 222 GLN A C 1
ATOM 1704 O O . GLN A 1 222 ? -11.188 8.227 13.234 1 93.62 222 GLN A O 1
ATOM 1709 N N . VAL A 1 223 ? -9.031 8.727 13.734 1 95.94 223 VAL A N 1
ATOM 1710 C CA . VAL A 1 223 ? -8.82 9.219 12.375 1 95.94 223 VAL A CA 1
ATOM 1711 C C . VAL A 1 223 ? -7.98 8.219 11.586 1 95.94 223 VAL A C 1
ATOM 1713 O O . VAL A 1 223 ? -7.766 8.391 10.383 1 95.94 223 VAL A O 1
ATOM 1716 N N . GLU A 1 224 ? -7.438 7.141 12.156 1 94.12 224 GLU A N 1
ATOM 1717 C CA . GLU A 1 224 ? -6.691 6.047 11.547 1 94.12 224 GLU A CA 1
ATOM 1718 C C . GLU A 1 224 ? -5.469 6.562 10.797 1 94.12 224 GLU A C 1
ATOM 1720 O O . GLU A 1 224 ? -5.211 6.156 9.656 1 94.12 224 GLU A O 1
ATOM 1725 N N . LEU A 1 225 ? -4.812 7.598 11.305 1 96.06 225 LEU A N 1
ATOM 1726 C CA . LEU A 1 225 ? -3.582 8.188 10.789 1 96.06 225 LEU A CA 1
ATOM 1727 C C . LEU A 1 225 ? -2.467 8.109 11.828 1 96.06 225 LEU A C 1
ATOM 1729 O O . LEU A 1 225 ? -2.721 7.801 13 1 96.06 225 LEU A O 1
ATOM 1733 N N . ILE A 1 226 ? -1.299 8.312 11.383 1 95.75 226 ILE A N 1
ATOM 1734 C CA . ILE A 1 226 ? -0.151 8.445 12.273 1 95.75 226 ILE A CA 1
ATOM 1735 C C . ILE A 1 226 ? 0.519 9.797 12.055 1 95.75 226 ILE A C 1
ATOM 1737 O O . ILE A 1 226 ? 0.511 10.336 10.945 1 95.75 226 ILE A O 1
ATOM 1741 N N . ALA A 1 227 ? 0.976 10.328 13.164 1 97.19 227 ALA A N 1
ATOM 1742 C CA . ALA A 1 227 ? 1.736 11.578 13.109 1 97.19 227 ALA A CA 1
ATOM 1743 C C . ALA A 1 227 ? 3.188 11.352 13.523 1 97.19 227 ALA A C 1
ATOM 1745 O O . ALA A 1 227 ? 3.465 10.57 14.438 1 97.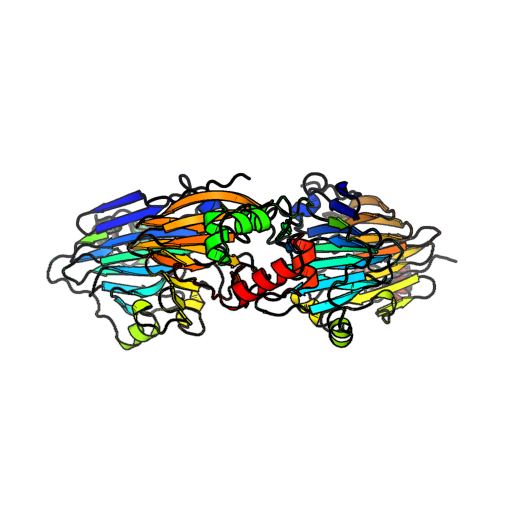19 227 ALA A O 1
ATOM 1746 N N . LYS A 1 228 ? 4.074 12.031 12.852 1 96.62 228 LYS A N 1
ATOM 1747 C CA . LYS A 1 228 ? 5.496 11.945 13.172 1 96.62 228 LYS A CA 1
ATOM 1748 C C . LYS A 1 228 ? 6.145 13.32 13.188 1 96.62 228 LYS A C 1
ATOM 1750 O O . LYS A 1 228 ? 5.848 14.164 12.336 1 96.62 228 LYS A O 1
ATOM 1755 N N . LEU A 1 229 ? 6.922 13.539 14.18 1 98.44 229 LEU A N 1
ATOM 1756 C CA . LEU A 1 229 ? 7.801 14.695 14.234 1 98.44 229 LEU A CA 1
ATOM 1757 C C . LEU A 1 229 ? 9.266 14.281 14.164 1 98.44 229 LEU A C 1
ATOM 1759 O O . LEU A 1 229 ? 9.727 13.484 14.984 1 98.44 229 LEU A O 1
ATOM 1763 N N . VAL A 1 230 ? 9.977 14.781 13.195 1 98.12 230 VAL A N 1
ATOM 1764 C CA . VAL A 1 230 ? 11.391 14.453 13.016 1 98.12 230 VAL A CA 1
ATOM 1765 C C . VAL A 1 230 ? 12.234 15.727 13.141 1 98.12 230 VAL A C 1
ATOM 1767 O O . VAL A 1 230 ? 11.906 16.75 12.547 1 98.12 230 VAL A O 1
ATOM 1770 N N . LYS A 1 231 ? 13.211 15.695 13.938 1 98.31 231 LYS A N 1
ATOM 1771 C CA . LYS A 1 231 ? 14.203 16.766 14.086 1 98.31 231 LYS A CA 1
ATOM 1772 C C . LYS A 1 231 ? 15.602 16.25 13.742 1 98.31 231 LYS A C 1
ATOM 1774 O O . LYS A 1 231 ? 16.188 15.461 14.484 1 98.31 231 LYS A O 1
ATOM 1779 N N . LEU A 1 232 ? 16.125 16.656 12.664 1 98.31 232 LEU A N 1
ATOM 1780 C CA . LEU A 1 232 ? 17.484 16.328 12.258 1 98.31 232 LEU A CA 1
ATOM 1781 C C . LEU A 1 232 ? 18.453 17.406 12.688 1 98.31 232 LEU A C 1
ATOM 1783 O O . LEU A 1 232 ? 18.188 18.609 12.5 1 98.31 232 LEU A O 1
ATOM 1787 N N . ASP A 1 233 ? 19.547 17.031 13.266 1 97.88 233 ASP A N 1
ATOM 1788 C CA . ASP A 1 233 ? 20.609 17.969 13.602 1 97.88 233 ASP A CA 1
ATOM 1789 C C . ASP A 1 233 ? 21.297 18.484 12.344 1 97.88 233 ASP A C 1
ATOM 1791 O O . ASP A 1 233 ? 21.062 17.984 11.242 1 97.88 233 ASP A O 1
ATOM 1795 N N . ALA A 1 234 ? 22.141 19.531 12.578 1 97.81 234 ALA A N 1
ATOM 1796 C CA . ALA A 1 234 ? 22.844 20.156 11.461 1 97.81 234 ALA A CA 1
ATOM 1797 C C . ALA A 1 234 ? 23.641 19.141 10.672 1 97.81 234 ALA A C 1
ATOM 1799 O O . ALA A 1 234 ? 24.453 18.391 11.25 1 97.81 234 ALA A O 1
ATOM 1800 N N . LYS A 1 235 ? 23.344 19.062 9.383 1 96.69 235 LYS A N 1
ATOM 1801 C CA . LYS A 1 235 ? 24.078 18.266 8.398 1 96.69 235 LYS A CA 1
ATOM 1802 C C . LYS A 1 235 ? 23.875 16.781 8.633 1 96.69 235 LYS A C 1
ATOM 1804 O O . LYS A 1 235 ? 24.578 15.945 8.062 1 96.69 235 LYS A O 1
ATOM 1809 N N . ALA A 1 236 ? 22.938 16.438 9.484 1 97.56 236 ALA A N 1
ATOM 1810 C CA . ALA A 1 236 ? 22.594 15.031 9.656 1 97.56 236 ALA A CA 1
ATOM 1811 C C . ALA A 1 236 ? 21.75 14.516 8.492 1 97.56 236 ALA A C 1
ATOM 1813 O O . ALA A 1 236 ? 21.219 15.305 7.707 1 97.56 236 ALA A O 1
ATOM 1814 N N . MET A 1 237 ? 21.703 13.211 8.398 1 96.75 237 MET A N 1
ATOM 1815 C CA . MET A 1 237 ? 20.969 12.594 7.301 1 96.75 237 MET A CA 1
ATOM 1816 C C . MET A 1 237 ? 19.906 11.641 7.836 1 96.75 237 MET A C 1
ATOM 1818 O O . MET A 1 237 ? 20.141 10.922 8.812 1 96.75 237 MET A O 1
ATOM 1822 N N . SER A 1 238 ? 18.734 11.766 7.336 1 95.81 238 SER A N 1
ATOM 1823 C CA . SER A 1 238 ? 17.781 10.656 7.438 1 95.81 238 SER A CA 1
ATOM 1824 C C . SER A 1 238 ? 18.031 9.617 6.348 1 95.81 238 SER A C 1
ATOM 1826 O O . SER A 1 238 ? 17.953 9.93 5.156 1 95.81 238 SER A O 1
ATOM 1828 N N . SER A 1 239 ? 18.344 8.406 6.77 1 93.94 239 SER A N 1
ATOM 1829 C CA . SER A 1 239 ? 18.656 7.336 5.832 1 93.94 239 SER A CA 1
ATOM 1830 C C . SER A 1 239 ? 17.531 7.141 4.816 1 93.94 239 SER A C 1
ATOM 1832 O O . SER A 1 239 ? 16.406 7.57 5.047 1 93.94 239 SER A O 1
ATOM 1834 N N . PRO A 1 240 ? 17.906 6.578 3.6 1 95.06 240 PRO A N 1
ATOM 1835 C CA . PRO A 1 240 ? 16.828 6.262 2.654 1 95.06 240 PRO A CA 1
ATOM 1836 C C . PRO A 1 240 ? 15.766 5.344 3.254 1 95.06 240 PRO A C 1
ATOM 1838 O O . PRO A 1 240 ? 16.078 4.234 3.691 1 95.06 240 PRO A O 1
ATOM 1841 N N . ILE A 1 241 ? 14.57 5.859 3.295 1 94.25 241 ILE A N 1
ATOM 1842 C CA . ILE A 1 241 ? 13.477 5.117 3.916 1 94.25 241 ILE A CA 1
ATOM 1843 C C . ILE A 1 241 ? 12.328 4.965 2.926 1 94.25 241 ILE A C 1
ATOM 1845 O O . ILE A 1 241 ? 12.172 5.781 2.016 1 94.25 241 ILE A O 1
ATOM 1849 N N . TYR A 1 242 ? 11.523 3.908 3.035 1 91.81 242 TYR A N 1
ATOM 1850 C CA . TYR A 1 242 ? 10.328 3.684 2.234 1 91.81 242 TYR A CA 1
ATOM 1851 C C . TYR A 1 242 ? 9.273 2.926 3.029 1 91.81 242 TYR A C 1
ATOM 1853 O O . TYR A 1 242 ? 9.57 2.355 4.082 1 91.81 242 TYR A O 1
ATOM 1861 N N . THR A 1 243 ? 8.047 3.035 2.633 1 88.5 243 THR A N 1
ATOM 1862 C CA . THR A 1 243 ? 6.961 2.285 3.258 1 88.5 243 THR A CA 1
ATOM 1863 C C . THR A 1 243 ? 6.73 0.962 2.531 1 88.5 243 THR A C 1
ATOM 1865 O O . THR A 1 243 ? 6.828 0.897 1.305 1 88.5 243 THR A O 1
ATOM 1868 N N . THR A 1 244 ? 6.344 -0.03 3.324 1 86.94 244 THR A N 1
ATOM 1869 C CA . THR A 1 244 ? 6.066 -1.342 2.75 1 86.94 244 THR A CA 1
ATOM 1870 C C . THR A 1 244 ? 4.578 -1.667 2.84 1 86.94 244 THR A C 1
ATOM 1872 O O . THR A 1 244 ? 4.195 -2.838 2.904 1 86.94 244 THR A O 1
ATOM 1875 N N . ASP A 1 245 ? 3.557 -0.821 3.094 1 83 245 ASP A N 1
ATOM 1876 C CA . ASP A 1 245 ? 2.127 -1.046 3.277 1 83 245 ASP A CA 1
ATOM 1877 C C . ASP A 1 245 ? 1.306 -0.121 2.383 1 83 245 ASP A C 1
ATOM 1879 O O . ASP A 1 245 ? 0.129 0.13 2.652 1 83 245 ASP A O 1
ATOM 1883 N N . SER A 1 246 ? 1.43 0.302 1.487 1 82.38 246 SER A N 1
ATOM 1884 C CA . SER A 1 246 ? 0.789 1.154 0.491 1 82.38 246 SER A CA 1
ATOM 1885 C C . SER A 1 246 ? 0.414 2.51 1.082 1 82.38 246 SER A C 1
ATOM 1887 O O . SER A 1 246 ? -0.415 3.23 0.521 1 82.38 246 SER A O 1
ATOM 1889 N N . SER A 1 247 ? 0.891 2.84 2.193 1 90.94 247 SER A N 1
ATOM 1890 C CA . SER A 1 247 ? 0.602 4.133 2.803 1 90.94 247 SER A CA 1
ATOM 1891 C C . SER A 1 247 ? 1.37 5.254 2.111 1 90.94 247 SER A C 1
ATOM 1893 O O . SER A 1 247 ? 2.355 5 1.417 1 90.94 247 SER A O 1
ATOM 1895 N N . VAL A 1 248 ? 0.814 6.461 2.301 1 93.94 248 VAL A N 1
ATOM 1896 C CA . VAL A 1 248 ? 1.404 7.688 1.774 1 93.94 248 VAL A CA 1
ATOM 1897 C C . VAL A 1 248 ? 1.863 8.578 2.928 1 93.94 248 VAL A C 1
ATOM 1899 O O . VAL A 1 248 ? 1.189 8.664 3.957 1 93.94 248 VAL A O 1
ATOM 1902 N N . GLN A 1 249 ? 3.008 9.148 2.711 1 95.44 249 GLN A N 1
ATOM 1903 C CA . GLN A 1 249 ? 3.504 10.086 3.709 1 95.44 249 GLN A CA 1
ATOM 1904 C C . GLN A 1 249 ? 3.377 11.531 3.221 1 95.44 249 GLN A C 1
ATOM 1906 O O . GLN A 1 249 ? 3.777 11.852 2.1 1 95.44 249 GLN A O 1
ATOM 1911 N N . LEU A 1 250 ? 2.766 12.375 3.979 1 97.31 250 LEU A N 1
ATOM 1912 C CA . LEU A 1 250 ? 2.652 13.805 3.738 1 97.31 250 LEU A CA 1
ATOM 1913 C C . LEU A 1 250 ? 3.498 14.594 4.734 1 97.31 250 LEU A C 1
ATOM 1915 O O . LEU A 1 250 ? 3.301 14.484 5.945 1 97.31 250 LEU A O 1
ATOM 1919 N N . ILE A 1 251 ? 4.445 15.391 4.238 1 97.94 251 ILE A N 1
ATOM 1920 C CA . ILE A 1 251 ? 5.441 16.047 5.074 1 97.94 251 ILE A CA 1
ATOM 1921 C C . ILE A 1 251 ? 5.27 17.562 4.996 1 97.94 251 ILE A C 1
ATOM 1923 O O . ILE A 1 251 ? 5.176 18.125 3.904 1 97.94 251 ILE A O 1
ATOM 1927 N N . TYR A 1 252 ? 5.176 18.203 6.125 1 98.62 252 TYR A N 1
ATOM 1928 C CA . TYR A 1 252 ? 5.219 19.656 6.246 1 98.62 252 TYR A CA 1
ATOM 1929 C C . TYR A 1 252 ? 6.508 20.125 6.922 1 98.62 252 TYR A C 1
ATOM 1931 O O . TYR A 1 252 ? 6.773 19.75 8.07 1 98.62 252 TYR A O 1
ATOM 1939 N N . VAL A 1 253 ? 7.258 20.969 6.262 1 98.62 253 VAL A N 1
ATOM 1940 C CA . VAL A 1 253 ? 8.531 21.438 6.812 1 98.62 253 VAL A CA 1
ATOM 1941 C C . VAL A 1 253 ? 8.281 22.578 7.805 1 98.62 253 VAL A C 1
ATOM 1943 O O . VAL A 1 253 ? 7.742 23.625 7.434 1 98.62 253 VAL A O 1
ATOM 1946 N N . VAL A 1 254 ? 8.711 22.406 8.984 1 98.31 254 VAL A N 1
ATOM 1947 C CA . VAL A 1 254 ? 8.445 23.344 10.062 1 98.31 254 VAL A CA 1
ATOM 1948 C C . VAL A 1 254 ? 9.578 24.375 10.148 1 98.31 254 VAL A C 1
ATOM 1950 O O . VAL A 1 254 ? 9.328 25.578 10.18 1 98.31 254 VAL A O 1
ATOM 1953 N N . LYS A 1 255 ? 10.742 23.906 10.227 1 97.94 255 LYS A N 1
ATOM 1954 C CA . LYS A 1 255 ? 11.922 24.75 10.398 1 97.94 255 LYS A CA 1
ATOM 1955 C C . LYS A 1 255 ? 13.141 24.125 9.719 1 97.94 255 LYS A C 1
ATOM 1957 O O . LYS A 1 255 ? 13.211 22.922 9.539 1 97.94 255 LYS A O 1
ATOM 1962 N N . GLY A 1 256 ? 14.086 25.016 9.352 1 98 256 GLY A N 1
ATOM 1963 C CA . GLY A 1 256 ? 15.32 24.531 8.758 1 98 256 GLY A CA 1
ATOM 1964 C C . GLY A 1 256 ? 15.172 24.172 7.289 1 98 256 GLY A C 1
ATOM 1965 O O . GLY A 1 256 ? 14.18 24.531 6.652 1 98 256 GLY A O 1
ATOM 1966 N N . THR A 1 257 ? 16.281 23.609 6.762 1 98 257 THR A N 1
ATOM 1967 C CA . THR A 1 257 ? 16.312 23.234 5.355 1 98 257 THR A CA 1
ATOM 1968 C C . THR A 1 257 ? 16.938 21.844 5.176 1 98 257 THR A C 1
ATOM 1970 O O . THR A 1 257 ? 17.578 21.328 6.098 1 98 257 THR A O 1
ATOM 1973 N N . CYS A 1 258 ? 16.688 21.312 4.051 1 97.69 258 CYS A N 1
ATOM 1974 C CA . CYS A 1 258 ? 17.391 20.078 3.705 1 97.69 258 CYS A CA 1
ATOM 1975 C C . CYS A 1 258 ? 17.422 19.875 2.195 1 97.69 258 CYS A C 1
ATOM 1977 O O . CYS A 1 258 ? 16.672 20.531 1.461 1 97.69 258 CYS A O 1
ATOM 1979 N N . GLN A 1 259 ? 18.391 19.094 1.788 1 98.25 259 GLN A N 1
ATOM 1980 C CA . GLN A 1 259 ? 18.328 18.484 0.46 1 98.25 259 GLN A CA 1
ATOM 1981 C C . GLN A 1 259 ? 17.625 17.141 0.499 1 98.25 259 GLN A C 1
ATOM 1983 O O . GLN A 1 259 ? 18 16.266 1.297 1 98.25 259 GLN A O 1
ATOM 1988 N N . VAL A 1 260 ? 16.578 17.016 -0.289 1 98 260 VAL A N 1
ATOM 1989 C CA . VAL A 1 260 ? 15.836 15.758 -0.317 1 98 260 VAL A CA 1
ATOM 1990 C C . VAL A 1 260 ? 15.977 15.109 -1.69 1 98 260 VAL A C 1
ATOM 1992 O O . VAL A 1 260 ? 15.969 15.797 -2.715 1 98 260 VAL A O 1
ATOM 1995 N N . GLN A 1 261 ? 16.156 13.852 -1.718 1 97.88 261 GLN A N 1
ATOM 1996 C CA . GLN A 1 261 ? 16.094 13.039 -2.93 1 97.88 261 GLN A CA 1
ATOM 1997 C C . GLN A 1 261 ? 15.062 11.93 -2.795 1 97.88 261 GLN A C 1
ATOM 1999 O O . GLN A 1 261 ? 14.945 11.312 -1.735 1 97.88 261 GLN A O 1
ATOM 2004 N N . ILE A 1 262 ? 14.258 11.711 -3.807 1 96.62 262 ILE A N 1
ATOM 2005 C CA . ILE A 1 262 ? 13.297 10.617 -3.877 1 96.62 262 ILE A CA 1
ATOM 2006 C C . ILE A 1 262 ? 13.586 9.758 -5.102 1 96.62 262 ILE A C 1
ATOM 2008 O O . ILE A 1 262 ? 13.758 10.273 -6.207 1 96.62 262 ILE A O 1
ATOM 2012 N N . VAL A 1 263 ? 13.703 8.477 -4.883 1 95.25 263 VAL A N 1
ATOM 2013 C CA . VAL A 1 263 ? 13.922 7.508 -5.953 1 95.25 263 VAL A CA 1
ATOM 2014 C C . VAL A 1 263 ? 12.703 6.598 -6.086 1 95.25 263 VAL A C 1
ATOM 2016 O O . VAL A 1 263 ? 12.188 6.094 -5.09 1 95.25 263 VAL A O 1
ATOM 2019 N N . GLY A 1 264 ? 12.219 6.445 -7.297 1 92.38 264 GLY A N 1
ATOM 2020 C CA . GLY A 1 264 ? 11 5.684 -7.539 1 92.38 264 GLY A CA 1
ATOM 2021 C C . GLY A 1 264 ? 11.234 4.449 -8.391 1 92.38 264 GLY A C 1
ATOM 2022 O O . GLY A 1 264 ? 12.188 3.701 -8.164 1 92.38 264 GLY A O 1
ATOM 2023 N N . ILE A 1 265 ? 10.273 4.188 -9.266 1 87.12 265 ILE A N 1
ATOM 2024 C CA . ILE A 1 265 ? 10.234 3 -10.109 1 87.12 265 ILE A CA 1
ATOM 2025 C C . ILE A 1 265 ? 11.438 2.996 -11.055 1 87.12 265 ILE A C 1
ATOM 2027 O O . ILE A 1 265 ? 11.828 4.043 -11.578 1 87.12 265 ILE A O 1
ATOM 2031 N N . ASN A 1 266 ? 12.016 1.802 -11.242 1 85.44 266 ASN A N 1
ATOM 2032 C CA . ASN A 1 266 ? 13.156 1.58 -12.125 1 85.44 266 ASN A CA 1
ATOM 2033 C C . ASN A 1 266 ? 14.398 2.32 -11.633 1 85.44 266 ASN A C 1
ATOM 2035 O O . ASN A 1 266 ? 15.227 2.762 -12.438 1 85.44 266 ASN A O 1
ATOM 2039 N N . GLY A 1 267 ? 14.375 2.701 -10.297 1 89.31 267 GLY A N 1
ATOM 2040 C CA . GLY A 1 267 ? 15.539 3.357 -9.719 1 89.31 267 GLY A CA 1
ATOM 2041 C C . GLY A 1 267 ? 15.711 4.789 -10.188 1 89.31 267 GLY A C 1
ATOM 2042 O O . GLY A 1 267 ? 16.812 5.352 -10.086 1 89.31 267 GLY A O 1
ATOM 2043 N N . LYS A 1 268 ? 14.766 5.352 -10.75 1 91.5 268 LYS A N 1
ATOM 2044 C CA . LYS A 1 268 ? 14.844 6.715 -11.266 1 91.5 268 LYS A CA 1
ATOM 2045 C C . LYS A 1 268 ? 14.711 7.738 -10.141 1 91.5 268 LYS A C 1
ATOM 2047 O O . LYS A 1 268 ? 13.805 7.645 -9.312 1 91.5 268 LYS A O 1
ATOM 2052 N N . GLN A 1 269 ? 15.648 8.672 -10.078 1 94.69 269 GLN A N 1
ATOM 2053 C CA . GLN A 1 269 ? 15.492 9.812 -9.18 1 94.69 269 GLN A CA 1
ATOM 2054 C C . GLN A 1 269 ? 14.406 10.758 -9.672 1 94.69 269 GLN A C 1
ATOM 2056 O O . GLN A 1 269 ? 14.562 11.414 -10.703 1 94.69 269 GLN A O 1
ATOM 2061 N N . VAL A 1 270 ? 13.406 10.867 -8.984 1 94.38 270 VAL A N 1
ATOM 2062 C CA . VAL A 1 270 ? 12.258 11.625 -9.477 1 94.38 270 VAL A CA 1
ATOM 2063 C C . VAL A 1 270 ? 12.219 13 -8.812 1 94.38 270 VAL A C 1
ATOM 2065 O O . VAL A 1 270 ? 11.469 13.875 -9.242 1 94.38 270 VAL A O 1
ATOM 2068 N N . LEU A 1 271 ? 13.023 13.219 -7.754 1 95.56 271 LEU A N 1
ATOM 2069 C CA . LEU A 1 271 ? 13.102 14.516 -7.09 1 95.56 271 LEU A CA 1
ATOM 2070 C C . LEU A 1 271 ? 14.492 14.734 -6.492 1 95.56 271 LEU A C 1
ATOM 2072 O O . LEU A 1 271 ? 15.07 13.812 -5.902 1 95.56 271 LEU A O 1
ATOM 2076 N N . ASP A 1 272 ? 15.07 15.789 -6.68 1 96.94 272 ASP A N 1
ATOM 2077 C CA . ASP A 1 272 ? 16.25 16.344 -6.027 1 96.94 272 ASP A CA 1
ATOM 2078 C C . ASP A 1 272 ? 16.125 17.859 -5.836 1 96.94 272 ASP A C 1
ATOM 2080 O O . ASP A 1 272 ? 16.328 18.625 -6.777 1 96.94 272 ASP A O 1
ATOM 2084 N N . THR A 1 273 ? 15.758 18.219 -4.652 1 97.06 273 THR A N 1
ATOM 2085 C CA . THR A 1 273 ? 15.492 19.641 -4.449 1 97.06 273 THR A CA 1
ATOM 2086 C C . THR A 1 273 ? 15.734 20.031 -2.996 1 97.06 273 THR A C 1
ATOM 2088 O O . THR A 1 273 ? 15.984 19.172 -2.148 1 97.06 273 THR A O 1
ATOM 2091 N N . GLU A 1 274 ? 15.758 21.234 -2.77 1 97.69 274 GLU A N 1
ATOM 2092 C CA . GLU A 1 274 ? 15.836 21.766 -1.416 1 97.69 274 GLU A CA 1
ATOM 2093 C C . GLU A 1 274 ? 14.445 22.031 -0.839 1 97.69 274 GLU A C 1
ATOM 2095 O O . GLU A 1 274 ? 13.562 22.531 -1.533 1 97.69 274 GLU A O 1
ATOM 2100 N N . LEU A 1 275 ? 14.281 21.609 0.409 1 97.75 275 LEU A N 1
ATOM 2101 C CA . LEU A 1 275 ? 13.055 21.922 1.133 1 97.75 275 LEU A CA 1
ATOM 2102 C C . LEU A 1 275 ? 13.258 23.109 2.059 1 97.75 275 LEU A C 1
ATOM 2104 O O . LEU A 1 275 ? 14.328 23.281 2.645 1 97.75 275 LEU A O 1
ATOM 2108 N N . LYS A 1 276 ? 12.227 23.875 2.199 1 97.19 276 LYS A N 1
ATOM 2109 C CA . LYS A 1 276 ? 12.211 25.047 3.078 1 97.19 276 LYS A CA 1
ATOM 2110 C C . LYS A 1 276 ? 10.945 25.062 3.934 1 97.19 276 LYS A C 1
ATOM 2112 O O . LYS A 1 276 ? 9.953 24.406 3.605 1 97.19 276 LYS A O 1
ATOM 2117 N N . PRO A 1 277 ? 11.016 25.859 5.043 1 97.81 277 PRO A N 1
ATOM 2118 C CA . PRO A 1 277 ? 9.828 25.938 5.898 1 97.81 277 PRO A CA 1
ATOM 2119 C C . PRO A 1 277 ? 8.578 26.359 5.133 1 97.81 277 PRO A C 1
ATOM 2121 O O . PRO A 1 277 ? 8.617 27.297 4.336 1 97.81 277 PRO A O 1
ATOM 2124 N N . GLY A 1 278 ? 7.512 25.609 5.379 1 97.19 278 GLY A N 1
ATOM 2125 C CA . GLY A 1 278 ? 6.262 25.891 4.695 1 97.19 278 GLY A CA 1
ATOM 2126 C C . GLY A 1 278 ? 6.008 25 3.502 1 97.19 278 GLY A C 1
ATOM 2127 O O . GLY A 1 278 ? 4.883 24.938 2.996 1 97.19 278 GLY A O 1
ATOM 2128 N N . HIS A 1 279 ? 7.043 24.312 3.064 1 97.38 279 HIS A N 1
ATOM 2129 C CA . HIS A 1 279 ? 6.867 23.375 1.964 1 97.38 279 HIS A CA 1
ATOM 2130 C C . HIS A 1 279 ? 6.047 22.156 2.396 1 97.38 279 HIS A C 1
ATOM 2132 O O . HIS A 1 279 ? 6.184 21.688 3.525 1 97.38 279 HIS A O 1
ATOM 2138 N N . LEU A 1 280 ? 5.188 21.75 1.507 1 97.81 280 LEU A N 1
ATOM 2139 C CA . LEU A 1 280 ? 4.484 20.469 1.609 1 97.81 280 LEU A CA 1
ATOM 2140 C C . LEU A 1 280 ? 5.047 19.453 0.614 1 97.81 280 LEU A C 1
ATOM 2142 O O . LEU A 1 280 ? 5.176 19.766 -0.575 1 97.81 280 LEU A O 1
ATOM 2146 N N . LEU A 1 281 ? 5.422 18.297 1.097 1 97.12 281 LEU A N 1
ATOM 2147 C CA . LEU A 1 281 ? 5.984 17.266 0.248 1 97.12 281 LEU A CA 1
ATOM 2148 C C . LEU A 1 281 ? 5.211 15.953 0.404 1 97.12 281 LEU A C 1
ATOM 2150 O O . LEU A 1 281 ? 4.934 15.523 1.525 1 97.12 281 LEU A O 1
ATOM 2154 N N . VAL A 1 282 ? 4.832 15.375 -0.68 1 96.19 282 VAL A N 1
ATOM 2155 C CA . VAL A 1 282 ? 4.215 14.055 -0.698 1 96.19 282 VAL A CA 1
ATOM 2156 C C . VAL A 1 282 ? 5.254 13 -1.095 1 96.19 282 VAL A C 1
ATOM 2158 O O . VAL A 1 282 ? 5.93 13.148 -2.115 1 96.19 282 VAL A O 1
ATOM 2161 N N . VAL A 1 283 ? 5.441 12.047 -0.296 1 95.06 283 VAL A N 1
ATOM 2162 C CA . VAL A 1 283 ? 6.246 10.891 -0.681 1 95.06 283 VAL A CA 1
ATOM 2163 C C . VAL A 1 283 ? 5.332 9.742 -1.095 1 95.06 283 VAL A C 1
ATOM 2165 O O . VAL A 1 283 ? 4.637 9.164 -0.257 1 95.06 283 VAL A O 1
ATOM 2168 N N . PRO A 1 284 ? 5.375 9.359 -2.352 1 91.75 284 PRO A N 1
ATOM 2169 C CA . PRO A 1 284 ? 4.492 8.281 -2.809 1 91.75 284 PRO A CA 1
ATOM 2170 C C . PRO A 1 284 ? 4.82 6.941 -2.164 1 91.75 284 PRO A C 1
ATOM 2172 O O . PRO A 1 284 ? 5.941 6.73 -1.696 1 91.75 284 PRO A O 1
ATOM 2175 N N . LYS A 1 285 ? 3.816 6.051 -2.172 1 91 285 LYS A N 1
ATOM 2176 C CA . LYS A 1 285 ? 4.012 4.715 -1.616 1 91 285 LYS A CA 1
ATOM 2177 C C . LYS A 1 285 ? 5.141 3.98 -2.33 1 91 285 LYS A C 1
ATOM 2179 O O . LYS A 1 285 ? 5.297 4.102 -3.547 1 91 285 LYS A O 1
ATOM 2184 N N . PHE A 1 286 ? 6.02 3.301 -1.604 1 92.06 286 PHE A N 1
ATOM 2185 C CA . PHE A 1 286 ? 7.086 2.4 -2.033 1 92.06 286 PHE A CA 1
ATOM 2186 C C . PHE A 1 286 ? 8.281 3.186 -2.561 1 92.06 286 PHE A C 1
ATOM 2188 O O . PHE A 1 286 ? 9.312 2.604 -2.9 1 92.06 286 PHE A O 1
ATOM 2195 N N . PHE A 1 287 ? 8.133 4.535 -2.746 1 93.75 287 PHE A N 1
ATOM 2196 C CA . PHE A 1 287 ? 9.289 5.336 -3.137 1 93.75 287 PHE A CA 1
ATOM 2197 C C . PHE A 1 287 ? 10.234 5.527 -1.961 1 93.75 287 PHE A C 1
ATOM 2199 O O . PHE A 1 287 ? 9.812 5.523 -0.805 1 93.75 287 PHE A O 1
ATOM 2206 N N . VAL A 1 288 ? 11.461 5.68 -2.299 1 95.75 288 VAL A N 1
ATOM 2207 C CA . VAL A 1 288 ? 12.484 5.828 -1.269 1 95.75 288 VAL A CA 1
ATOM 2208 C C . VAL A 1 288 ? 12.914 7.293 -1.172 1 95.75 288 VAL A C 1
ATOM 2210 O O . VAL A 1 288 ? 13.25 7.914 -2.182 1 95.75 288 VAL A O 1
ATOM 2213 N N . ASP A 1 289 ? 12.859 7.855 0.002 1 96.5 289 ASP A N 1
ATOM 2214 C CA . ASP A 1 289 ? 13.32 9.234 0.157 1 96.5 289 ASP A CA 1
ATOM 2215 C C . ASP A 1 289 ? 14.445 9.32 1.19 1 96.5 289 ASP A C 1
ATOM 2217 O O . ASP A 1 289 ? 14.477 8.539 2.145 1 96.5 289 ASP A O 1
ATOM 2221 N N . ALA A 1 290 ? 15.32 10.141 0.981 1 97.56 290 ALA A N 1
ATOM 2222 C CA . ALA A 1 290 ? 16.406 10.484 1.892 1 97.56 290 ALA A CA 1
ATOM 2223 C C . ALA A 1 290 ? 16.578 12 2 1 97.56 290 ALA A C 1
ATOM 2225 O O . ALA A 1 290 ? 16.328 12.727 1.036 1 97.56 290 ALA A O 1
ATOM 2226 N N . LYS A 1 291 ? 16.984 12.445 3.182 1 98.06 291 LYS A N 1
ATOM 2227 C CA . LYS A 1 291 ? 17.125 13.875 3.445 1 98.06 291 LYS A CA 1
ATOM 2228 C C . LYS A 1 291 ? 18.438 14.172 4.145 1 98.06 291 LYS A C 1
ATOM 2230 O O . LYS A 1 291 ? 18.859 13.438 5.039 1 98.06 291 LYS A O 1
ATOM 2235 N N . VAL A 1 292 ? 19.062 15.141 3.729 1 97.81 292 VAL A N 1
ATOM 2236 C CA . VAL A 1 292 ? 20.234 15.672 4.414 1 97.81 292 VAL A CA 1
ATOM 2237 C C . VAL A 1 292 ? 19.953 17.094 4.891 1 97.81 292 VAL A C 1
ATOM 2239 O O . VAL A 1 292 ? 19.75 18 4.078 1 97.81 292 VAL A O 1
ATOM 2242 N N . ALA A 1 293 ? 20.062 17.281 6.199 1 98.38 293 ALA A N 1
ATOM 2243 C CA . ALA A 1 293 ? 19.719 18.578 6.805 1 98.38 293 ALA A CA 1
ATOM 2244 C C . ALA A 1 293 ? 20.766 19.625 6.465 1 98.38 293 ALA A C 1
ATOM 2246 O O . ALA A 1 293 ? 21.953 19.312 6.336 1 98.38 293 ALA A O 1
ATOM 2247 N N . GLY A 1 294 ? 20.312 20.859 6.371 1 97.06 294 GLY A N 1
ATOM 2248 C CA . GLY A 1 294 ? 21.219 21.984 6.203 1 97.06 294 GLY A CA 1
ATOM 2249 C C . GLY A 1 294 ? 21.953 22.359 7.477 1 97.06 294 GLY A C 1
ATOM 2250 O O . GLY A 1 294 ? 21.938 21.594 8.453 1 97.06 294 GLY A O 1
ATOM 2251 N N . GLY A 1 295 ? 22.625 23.484 7.434 1 96.56 295 GLY A N 1
ATOM 2252 C CA . GLY A 1 295 ? 23.453 23.938 8.539 1 96.56 295 GLY A CA 1
ATOM 2253 C C . GLY A 1 295 ? 22.656 24.234 9.797 1 96.56 295 GLY A C 1
ATOM 2254 O O . GLY A 1 295 ? 23.188 24.141 10.914 1 96.56 295 GLY A O 1
ATOM 2255 N N . ASP A 1 296 ? 21.391 24.562 9.688 1 96.44 296 ASP A N 1
ATOM 2256 C CA . ASP A 1 296 ? 20.562 24.922 10.844 1 96.44 296 ASP A CA 1
ATOM 2257 C C . ASP A 1 296 ? 19.672 23.734 11.258 1 96.44 296 ASP A C 1
ATOM 2259 O O . ASP A 1 296 ? 18.781 23.891 12.086 1 96.44 296 ASP A O 1
ATOM 2263 N N . GLY A 1 297 ? 19.891 22.609 10.641 1 97.81 297 GLY A N 1
ATOM 2264 C CA . GLY A 1 297 ? 19.047 21.453 10.938 1 97.81 297 GLY A CA 1
ATOM 2265 C C . GLY A 1 297 ? 17.75 21.453 10.156 1 97.81 297 GLY A C 1
ATOM 2266 O O . GLY A 1 297 ? 17.562 22.25 9.242 1 97.81 297 GLY A O 1
ATOM 2267 N N . LEU A 1 298 ? 16.938 20.453 10.453 1 98.25 298 LEU A N 1
ATOM 2268 C CA . LEU A 1 298 ? 15.641 20.281 9.812 1 98.25 298 LEU A CA 1
ATOM 2269 C C . LEU A 1 298 ? 14.609 19.75 10.805 1 98.25 298 LEU A C 1
ATOM 2271 O O . LEU A 1 298 ? 14.891 18.828 11.57 1 98.25 298 LEU A O 1
ATOM 2275 N N . GLU A 1 299 ? 13.492 20.406 10.875 1 98.62 299 GLU A N 1
ATOM 2276 C CA . GLU A 1 299 ? 12.336 19.906 11.609 1 98.62 299 GLU A CA 1
ATOM 2277 C C . GLU A 1 299 ? 11.109 19.797 10.703 1 98.62 299 GLU A C 1
ATOM 2279 O O . GLU A 1 299 ? 10.75 20.766 10.023 1 98.62 299 GLU A O 1
ATOM 2284 N N . TYR A 1 300 ? 10.586 18.641 10.633 1 98.44 300 TYR A N 1
ATOM 2285 C CA . TYR A 1 300 ? 9.367 18.516 9.836 1 98.44 300 TYR A CA 1
ATOM 2286 C C . TYR A 1 300 ? 8.336 17.641 10.547 1 98.44 300 TYR A C 1
ATOM 2288 O O . TYR A 1 300 ? 8.695 16.766 11.328 1 98.44 300 TYR A O 1
ATOM 2296 N N . PHE A 1 301 ? 7.07 17.969 10.32 1 98.62 301 PHE A N 1
ATOM 2297 C CA . PHE A 1 301 ? 5.91 17.219 10.789 1 98.62 301 PHE A CA 1
ATOM 2298 C C . PHE A 1 301 ? 5.262 16.438 9.648 1 98.62 301 PHE A C 1
ATOM 2300 O O . PHE A 1 301 ? 5.117 16.969 8.547 1 98.62 301 PHE A O 1
ATOM 2307 N N . SER A 1 302 ? 4.969 15.133 9.906 1 97.88 302 SER A N 1
ATOM 2308 C CA . SER A 1 302 ? 4.406 14.344 8.805 1 97.88 302 SER A CA 1
ATOM 2309 C C . SER A 1 302 ? 3.219 13.508 9.281 1 97.88 302 SER A C 1
ATOM 2311 O O . SER A 1 302 ? 3.068 13.258 10.477 1 97.88 302 SER A O 1
ATOM 2313 N N . MET A 1 303 ? 2.387 13.227 8.367 1 97.62 303 MET A N 1
ATOM 2314 C CA . MET A 1 303 ? 1.258 12.32 8.547 1 97.62 303 MET A CA 1
ATOM 2315 C C . MET A 1 303 ? 1.379 11.117 7.617 1 97.62 303 MET A C 1
ATOM 2317 O O . MET A 1 303 ? 1.774 11.258 6.461 1 97.62 303 MET A O 1
ATOM 2321 N N . ILE A 1 304 ? 1.063 9.992 8.094 1 96.06 304 ILE A N 1
ATOM 2322 C CA . ILE A 1 304 ? 1.037 8.758 7.312 1 96.06 304 ILE A CA 1
ATOM 2323 C C . ILE A 1 304 ? -0.387 8.211 7.262 1 96.06 304 ILE A C 1
ATOM 2325 O O . ILE A 1 304 ? -1.084 8.18 8.273 1 96.06 304 ILE A O 1
ATOM 2329 N N . THR A 1 305 ? -0.864 7.727 6.09 1 94.75 305 THR A N 1
ATOM 2330 C CA . THR A 1 305 ? -2.266 7.398 5.855 1 94.75 305 THR A CA 1
ATOM 2331 C C . THR A 1 305 ? -2.568 5.969 6.289 1 94.75 305 THR A C 1
ATOM 2333 O O . THR A 1 305 ? -3.184 5.203 5.547 1 94.75 305 THR A O 1
ATOM 2336 N N . THR A 1 306 ? -2.117 5.543 7.402 1 91.25 306 THR A N 1
ATOM 2337 C CA . THR A 1 306 ? -2.439 4.246 7.992 1 91.25 306 THR A CA 1
ATOM 2338 C C . THR A 1 306 ? -2.252 4.281 9.508 1 91.25 306 THR A C 1
ATOM 2340 O O . THR A 1 306 ? -1.625 5.195 10.039 1 91.25 306 THR A O 1
ATOM 2343 N N . SER A 1 307 ? -2.854 3.291 10.188 1 89.06 307 SER A N 1
ATOM 2344 C CA . SER A 1 307 ? -2.689 3.199 11.633 1 89.06 307 SER A CA 1
ATOM 2345 C C . SER A 1 307 ? -1.525 2.287 12 1 89.06 307 SER A C 1
ATOM 2347 O O . SER A 1 307 ? -1.074 2.279 13.148 1 89.06 307 SER A O 1
ATOM 2349 N N . LYS A 1 308 ? -1.062 1.572 11.055 1 84.19 308 LYS A N 1
ATOM 2350 C CA . LYS A 1 308 ? 0.042 0.648 11.305 1 84.19 308 LYS A CA 1
ATOM 2351 C C . LYS A 1 308 ? 1.067 0.7 10.18 1 84.19 308 LYS A C 1
ATOM 2353 O O . LYS A 1 308 ? 1.209 -0.26 9.414 1 84.19 308 LYS A O 1
ATOM 2358 N N . PRO A 1 309 ? 1.845 1.756 10.281 1 81.44 309 PRO A N 1
ATOM 2359 C CA . PRO A 1 309 ? 2.783 1.883 9.164 1 81.44 309 PRO A CA 1
ATOM 2360 C C . PRO A 1 309 ? 3.945 0.897 9.258 1 81.44 309 PRO A C 1
ATOM 2362 O O . PRO A 1 309 ? 4.387 0.557 10.359 1 81.44 309 PRO A O 1
ATOM 2365 N N . ALA A 1 310 ? 4.367 0.425 8.125 1 84.81 310 ALA A N 1
ATOM 2366 C CA . ALA A 1 310 ? 5.57 -0.399 8.031 1 84.81 310 ALA A CA 1
ATOM 2367 C C . ALA A 1 310 ? 6.66 0.305 7.234 1 84.81 310 ALA A C 1
ATOM 2369 O O . ALA A 1 310 ? 6.641 0.291 6 1 84.81 310 ALA A O 1
ATOM 2370 N N . PHE A 1 311 ? 7.574 0.935 8 1 86.5 311 PHE A N 1
ATOM 2371 C CA . PHE A 1 311 ? 8.695 1.619 7.367 1 86.5 311 PHE A CA 1
ATOM 2372 C C . PHE A 1 311 ? 9.93 0.726 7.344 1 86.5 311 PHE A C 1
ATOM 2374 O O . PHE A 1 311 ? 10.195 -0.003 8.297 1 86.5 311 PHE A O 1
ATOM 2381 N N . GLU A 1 312 ? 10.633 0.868 6.258 1 89.44 312 GLU A N 1
ATOM 2382 C CA . GLU A 1 312 ? 11.93 0.214 6.129 1 89.44 312 GLU A CA 1
ATOM 2383 C C . GLU A 1 312 ? 12.992 1.193 5.641 1 89.44 312 GLU A C 1
ATOM 2385 O O . GLU A 1 312 ? 12.68 2.18 4.969 1 89.44 312 GLU A O 1
ATOM 2390 N N . ASP A 1 313 ? 14.133 1.032 6.137 1 90.75 313 ASP A N 1
ATOM 2391 C CA . ASP A 1 313 ? 15.234 1.842 5.613 1 90.75 313 ASP A CA 1
ATOM 2392 C C . ASP A 1 313 ? 16.25 0.977 4.871 1 90.75 313 ASP A C 1
ATOM 2394 O O . ASP A 1 313 ? 16.141 -0.251 4.863 1 90.75 313 ASP A O 1
ATOM 2398 N N . LEU A 1 314 ? 17.172 1.631 4.242 1 92.5 314 LEU A N 1
ATOM 2399 C CA . LEU A 1 314 ? 18.109 0.902 3.402 1 92.5 314 LEU A CA 1
ATOM 2400 C C . LEU A 1 314 ? 19.547 1.091 3.896 1 92.5 314 LEU A C 1
ATOM 2402 O O . LEU A 1 314 ? 20.484 0.633 3.256 1 92.5 314 LEU A O 1
ATOM 2406 N N . ALA A 1 315 ? 19.688 1.727 5.043 1 93.06 315 ALA A N 1
ATOM 2407 C CA . ALA A 1 315 ? 21.078 2.064 5.359 1 93.06 315 ALA A CA 1
ATOM 2408 C C . ALA A 1 315 ? 21.391 1.738 6.812 1 93.06 315 ALA A C 1
ATOM 2410 O O . ALA A 1 315 ? 22.5 2.021 7.289 1 93.06 315 ALA A O 1
ATOM 2411 N N . SER A 1 316 ? 20.531 1.229 7.527 1 91.38 316 SER A N 1
ATOM 2412 C CA . SER A 1 316 ? 20.797 0.926 8.93 1 91.38 316 SER A CA 1
ATOM 2413 C C . SER A 1 316 ? 21.062 -0.562 9.133 1 91.38 316 SER A C 1
ATOM 2415 O O . SER A 1 316 ? 20.922 -1.355 8.203 1 91.38 316 SER A O 1
ATOM 2417 N N . LYS A 1 317 ? 21.391 -0.89 10.375 1 89.12 317 LYS A N 1
ATOM 2418 C CA . LYS A 1 317 ? 21.625 -2.281 10.75 1 89.12 317 LYS A CA 1
ATOM 2419 C C . LYS A 1 317 ? 20.359 -3.117 10.57 1 89.12 317 LYS A C 1
ATOM 2421 O O . LYS A 1 317 ? 20.438 -4.297 10.211 1 89.12 317 LYS A O 1
ATOM 2426 N N . GLU A 1 318 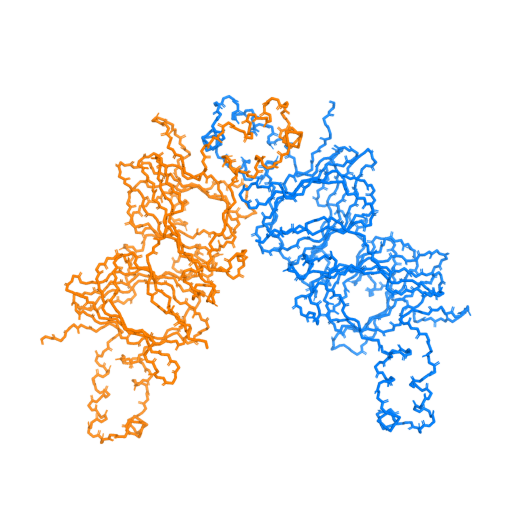? 19.25 -2.492 10.766 1 88.94 318 GLU A N 1
ATOM 2427 C CA . GLU A 1 318 ? 17.984 -3.209 10.703 1 88.94 318 GLU A CA 1
ATOM 2428 C C . GLU A 1 318 ? 17.375 -3.156 9.305 1 88.94 318 GLU A C 1
ATOM 2430 O O . GLU A 1 318 ? 16.266 -3.623 9.086 1 88.94 318 GLU A O 1
ATOM 2435 N N . SER A 1 319 ? 18.156 -2.648 8.414 1 91.12 319 SER A N 1
ATOM 2436 C CA . SER A 1 319 ? 17.672 -2.494 7.047 1 91.12 319 SER A CA 1
ATOM 2437 C C . SER A 1 319 ? 17.719 -3.818 6.293 1 91.12 319 SER A C 1
ATOM 2439 O O . SER A 1 319 ? 18.25 -4.812 6.805 1 91.12 319 SER A O 1
ATOM 2441 N N . ALA A 1 320 ? 17.156 -3.82 5.082 1 90.75 320 ALA A N 1
ATOM 2442 C CA . ALA A 1 320 ? 17.219 -4.984 4.203 1 90.75 320 ALA A CA 1
ATOM 2443 C C . ALA A 1 320 ? 18.672 -5.375 3.922 1 90.75 320 ALA A C 1
ATOM 2445 O O . ALA A 1 320 ? 19.031 -6.547 4.027 1 90.75 320 ALA A O 1
ATOM 2446 N N . TRP A 1 321 ? 19.484 -4.383 3.594 1 92.06 321 TRP A N 1
ATOM 2447 C CA . TRP A 1 321 ? 20.891 -4.66 3.348 1 92.06 321 TRP A CA 1
ATOM 2448 C C . TRP A 1 321 ? 21.562 -5.223 4.598 1 92.06 321 TRP A C 1
ATOM 2450 O O . TRP A 1 321 ? 22.453 -6.066 4.5 1 92.06 321 TRP A O 1
ATOM 2460 N N . GLY A 1 322 ? 21.188 -4.645 5.727 1 92.31 322 GLY A N 1
ATOM 2461 C CA . GLY A 1 322 ? 21.719 -5.176 6.969 1 92.31 322 GLY A CA 1
ATOM 2462 C C . GLY A 1 322 ? 21.328 -6.621 7.219 1 92.31 322 GLY A C 1
ATOM 2463 O O . GLY A 1 322 ? 22.109 -7.387 7.797 1 92.31 322 GLY A O 1
ATOM 2464 N N . ALA A 1 323 ? 20.172 -7.039 6.809 1 93.38 323 ALA A N 1
ATOM 2465 C CA . ALA A 1 323 ? 19.625 -8.367 7.062 1 93.38 323 ALA A CA 1
ATOM 2466 C C . ALA A 1 323 ? 20.188 -9.391 6.074 1 93.38 323 ALA A C 1
ATOM 2468 O O . ALA A 1 323 ? 20.344 -10.57 6.41 1 93.38 323 ALA A O 1
ATOM 2469 N N . LEU A 1 324 ? 20.5 -8.992 4.855 1 94.5 324 LEU A N 1
ATOM 2470 C CA . LEU A 1 324 ? 20.938 -9.906 3.805 1 94.5 324 LEU A CA 1
ATOM 2471 C C . LEU A 1 324 ? 22.312 -10.477 4.109 1 94.5 324 LEU A C 1
ATOM 2473 O O . LEU A 1 324 ? 23.188 -9.758 4.602 1 94.5 324 LEU A O 1
ATOM 2477 N N . SER A 1 325 ? 22.516 -11.727 3.852 1 94.75 325 SER A N 1
ATOM 2478 C CA . SER A 1 325 ? 23.797 -12.391 4.094 1 94.75 325 SER A CA 1
ATOM 2479 C C . SER A 1 325 ? 24.891 -11.82 3.201 1 94.75 325 SER A C 1
ATOM 2481 O O . SER A 1 325 ? 24.609 -11.266 2.139 1 94.75 325 SER A O 1
ATOM 2483 N N . LEU A 1 326 ? 26.125 -12.008 3.645 1 93.5 326 LEU A N 1
ATOM 2484 C CA . LEU A 1 326 ? 27.281 -11.438 2.955 1 93.5 326 LEU A CA 1
ATOM 2485 C C . LEU A 1 326 ? 27.344 -11.914 1.509 1 93.5 326 LEU A C 1
ATOM 2487 O O . LEU A 1 326 ? 27.594 -11.125 0.597 1 93.5 326 LEU A O 1
ATOM 2491 N N . GLY A 1 327 ? 27.125 -13.211 1.255 1 93.38 327 GLY A N 1
ATOM 2492 C CA . GLY A 1 327 ? 27.156 -13.75 -0.096 1 93.38 327 GLY A CA 1
ATOM 2493 C C . GLY A 1 327 ? 26.172 -13.078 -1.03 1 93.38 327 GLY A C 1
ATOM 2494 O O . GLY A 1 327 ? 26.484 -12.797 -2.188 1 93.38 327 GLY A O 1
ATOM 2495 N N . VAL A 1 328 ? 24.938 -12.812 -0.508 1 94 328 VAL A N 1
ATOM 2496 C CA . VAL A 1 328 ? 23.891 -12.164 -1.296 1 94 328 VAL A CA 1
ATOM 2497 C C . VAL A 1 328 ? 24.281 -10.719 -1.587 1 94 328 VAL A C 1
ATOM 2499 O O . VAL A 1 328 ? 24.109 -10.234 -2.709 1 94 328 VAL A O 1
ATOM 2502 N N . VAL A 1 329 ? 24.828 -10.008 -0.599 1 93.75 329 VAL A N 1
ATOM 2503 C CA . VAL A 1 329 ? 25.25 -8.625 -0.762 1 93.75 329 VAL A CA 1
ATOM 2504 C C . VAL A 1 329 ? 26.328 -8.539 -1.844 1 93.75 329 VAL A C 1
ATOM 2506 O O . VAL A 1 329 ? 26.219 -7.73 -2.768 1 93.75 329 VAL A O 1
ATOM 2509 N N . GLU A 1 330 ? 27.375 -9.422 -1.794 1 93.62 330 GLU A N 1
ATOM 2510 C CA . GLU A 1 330 ? 28.469 -9.438 -2.76 1 93.62 330 GLU A CA 1
ATOM 2511 C C . GLU A 1 330 ? 27.938 -9.656 -4.18 1 93.62 330 GLU A C 1
ATOM 2513 O O . GLU A 1 330 ? 28.344 -8.953 -5.105 1 93.62 330 GLU A O 1
ATOM 2518 N N . ALA A 1 331 ? 27.094 -10.602 -4.312 1 91.62 331 ALA A N 1
ATOM 2519 C CA . ALA A 1 331 ? 26.562 -10.945 -5.625 1 91.62 331 ALA A CA 1
ATOM 2520 C C . ALA A 1 331 ? 25.672 -9.82 -6.172 1 91.62 331 ALA A C 1
ATOM 2522 O O . ALA A 1 331 ? 25.766 -9.477 -7.352 1 91.62 331 ALA A O 1
ATOM 2523 N N . SER A 1 332 ? 24.766 -9.281 -5.309 1 91.69 332 SER A N 1
ATOM 2524 C CA . SER A 1 332 ? 23.812 -8.266 -5.719 1 91.69 332 SER A CA 1
ATOM 2525 C C . SER A 1 332 ? 24.5 -6.992 -6.176 1 91.69 332 SER A C 1
ATOM 2527 O O . SER A 1 332 ? 24.062 -6.34 -7.125 1 91.69 332 SER A O 1
ATOM 2529 N N . LEU A 1 333 ? 25.562 -6.598 -5.445 1 91.81 333 LEU A N 1
ATOM 2530 C CA . LEU A 1 333 ? 26.266 -5.348 -5.73 1 91.81 333 LEU A CA 1
ATOM 2531 C C . LEU A 1 333 ? 27.469 -5.586 -6.641 1 91.81 333 LEU A C 1
ATOM 2533 O O . LEU A 1 333 ? 28.078 -4.633 -7.117 1 91.81 333 LEU A O 1
ATOM 2537 N N . ASN A 1 334 ? 27.75 -6.883 -6.945 1 91.06 334 ASN A N 1
ATOM 2538 C CA . ASN A 1 334 ? 28.906 -7.27 -7.758 1 91.06 334 ASN A CA 1
ATOM 2539 C C . ASN A 1 334 ? 30.188 -6.637 -7.238 1 91.06 334 ASN A C 1
ATOM 2541 O O . ASN A 1 334 ? 30.906 -5.957 -7.984 1 91.06 334 ASN A O 1
ATOM 2545 N N . VAL A 1 335 ? 30.516 -6.895 -6.004 1 92.06 335 VAL A N 1
ATOM 2546 C CA . VAL A 1 335 ? 31.719 -6.363 -5.359 1 92.06 335 VAL A CA 1
ATOM 2547 C C . VAL A 1 335 ? 32.5 -7.508 -4.738 1 92.06 335 VAL A C 1
ATOM 2549 O O . VAL A 1 335 ? 32 -8.617 -4.59 1 92.06 335 VAL A O 1
ATOM 2552 N N . SER A 1 336 ? 33.75 -7.203 -4.379 1 92.44 336 SER A N 1
ATOM 2553 C CA . SER A 1 336 ? 34.594 -8.203 -3.758 1 92.44 336 SER A CA 1
ATOM 2554 C C . SER A 1 336 ? 34.125 -8.531 -2.344 1 92.44 336 SER A C 1
ATOM 2556 O O . SER A 1 336 ? 33.344 -7.793 -1.756 1 92.44 336 SER A O 1
ATOM 2558 N N . ALA A 1 337 ? 34.625 -9.641 -1.845 1 92 337 ALA A N 1
ATOM 2559 C CA . ALA A 1 337 ? 34.281 -10.055 -0.484 1 92 337 ALA A CA 1
ATOM 2560 C C . ALA A 1 337 ? 34.719 -9.016 0.535 1 92 337 ALA A C 1
ATOM 2562 O O . ALA A 1 337 ? 34.031 -8.742 1.505 1 92 337 ALA A O 1
ATOM 2563 N N . GLU A 1 338 ? 35.875 -8.453 0.282 1 93.69 338 GLU A N 1
ATOM 2564 C CA . GLU A 1 338 ? 36.406 -7.441 1.186 1 93.69 338 GLU A CA 1
ATOM 2565 C C . GLU A 1 338 ? 35.531 -6.203 1.216 1 93.69 338 GLU A C 1
ATOM 2567 O O . GLU A 1 338 ? 35.219 -5.676 2.287 1 93.69 338 GLU A O 1
ATOM 2572 N N . PHE A 1 339 ? 35.156 -5.793 0.082 1 93.38 339 PHE A N 1
ATOM 2573 C CA . PHE A 1 339 ? 34.281 -4.625 -0.006 1 93.38 339 PHE A CA 1
ATOM 2574 C C . PHE A 1 339 ? 32.906 -4.914 0.609 1 93.38 339 PHE A C 1
ATOM 2576 O O . PHE A 1 339 ? 32.344 -4.055 1.274 1 93.38 339 PHE A O 1
ATOM 2583 N N . GLY A 1 340 ? 32.375 -6.078 0.34 1 93.44 340 GLY A N 1
ATOM 2584 C CA . GLY A 1 340 ? 31.109 -6.461 0.947 1 93.44 340 GLY A CA 1
ATOM 2585 C C . GLY A 1 340 ? 31.141 -6.422 2.463 1 93.44 340 GLY A C 1
ATOM 2586 O O . GLY A 1 340 ? 30.203 -5.949 3.098 1 93.44 340 GLY A O 1
ATOM 2587 N N . GLU A 1 341 ? 32.281 -6.926 3.025 1 94.75 341 GLU A N 1
ATOM 2588 C CA . GLU A 1 341 ? 32.438 -6.91 4.477 1 94.75 341 GLU A CA 1
ATOM 2589 C C . GLU A 1 341 ? 32.5 -5.48 5.008 1 94.75 341 GLU A C 1
ATOM 2591 O O . GLU A 1 341 ? 31.922 -5.18 6.059 1 94.75 341 GLU A O 1
ATOM 2596 N N . LEU A 1 342 ? 33.188 -4.66 4.273 1 93.56 342 LEU A N 1
ATOM 2597 C CA . LEU A 1 342 ? 33.281 -3.256 4.656 1 93.56 342 LEU A CA 1
ATOM 2598 C C . LEU A 1 342 ? 31.906 -2.604 4.637 1 93.56 342 LEU A C 1
ATOM 2600 O O . LEU A 1 342 ? 31.531 -1.891 5.57 1 93.56 342 LEU A O 1
ATOM 2604 N N . PHE A 1 343 ? 31.219 -2.777 3.555 1 94.56 343 PHE A N 1
ATOM 2605 C CA . PHE A 1 343 ? 29.875 -2.23 3.381 1 94.56 343 PHE A CA 1
ATOM 2606 C C . PHE A 1 343 ? 28.969 -2.666 4.52 1 94.56 343 PHE A C 1
ATOM 2608 O O . PHE A 1 343 ? 28.297 -1.835 5.145 1 94.56 343 PHE A O 1
ATOM 2615 N N . LYS A 1 344 ? 28.922 -3.953 4.828 1 93.69 344 LYS A N 1
ATOM 2616 C CA . LYS A 1 344 ? 28.062 -4.488 5.879 1 93.69 344 LYS A CA 1
ATOM 2617 C C . LYS A 1 344 ? 28.469 -3.963 7.25 1 93.69 344 LYS A C 1
ATOM 2619 O O . LYS A 1 344 ? 27.625 -3.686 8.094 1 93.69 344 LYS A O 1
ATOM 2624 N N . SER A 1 345 ? 29.781 -3.881 7.508 1 94.12 345 SER A N 1
ATOM 2625 C CA . SER A 1 345 ? 30.281 -3.334 8.766 1 94.12 345 SER A CA 1
ATOM 2626 C C . SER A 1 345 ? 29.812 -1.896 8.961 1 94.12 345 SER A C 1
ATOM 2628 O O . SER A 1 345 ? 29.406 -1.514 10.062 1 94.12 345 SER A O 1
ATOM 2630 N N . ASN A 1 346 ? 29.875 -1.091 7.883 1 93 346 ASN A N 1
ATOM 2631 C CA . ASN A 1 346 ? 29.438 0.301 7.949 1 93 346 ASN A CA 1
ATOM 2632 C C . ASN A 1 346 ? 27.938 0.407 8.227 1 93 346 ASN A C 1
ATOM 2634 O O . ASN A 1 346 ? 27.516 1.224 9.039 1 93 346 ASN A O 1
ATOM 2638 N N . ILE A 1 347 ? 27.172 -0.428 7.527 1 92.06 347 ILE A N 1
ATOM 2639 C CA . ILE A 1 347 ? 25.734 -0.444 7.727 1 92.06 347 ILE A CA 1
ATOM 2640 C C . ILE A 1 347 ? 25.406 -0.819 9.172 1 92.06 347 ILE A C 1
ATOM 2642 O O . ILE A 1 347 ? 24.469 -0.284 9.766 1 92.06 347 ILE A O 1
ATOM 2646 N N . GLY A 1 348 ? 26.188 -1.691 9.734 1 90.75 348 GLY A N 1
ATOM 2647 C CA . GLY A 1 348 ? 25.984 -2.189 11.086 1 90.75 348 GLY A CA 1
ATOM 2648 C C . GLY A 1 348 ? 26.109 -1.111 12.141 1 90.75 348 GLY A C 1
ATOM 2649 O O . GLY A 1 348 ? 25.594 -1.26 13.25 1 90.75 348 GLY A O 1
ATOM 2650 N N . LYS A 1 349 ? 26.703 -0.024 11.789 1 88.88 349 LYS A N 1
ATOM 2651 C CA . LYS A 1 349 ? 26.922 1.06 12.742 1 88.88 349 LYS A CA 1
ATOM 2652 C C . LYS A 1 349 ? 25.859 2.135 12.617 1 88.88 349 LYS A C 1
ATOM 2654 O O . LYS A 1 349 ? 25.781 3.041 13.453 1 88.88 349 LYS A O 1
ATOM 2659 N N . ASN A 1 350 ? 25.094 1.971 11.617 1 88.06 350 ASN A N 1
ATOM 2660 C CA . ASN A 1 350 ? 24.156 3.041 11.297 1 88.06 350 ASN A CA 1
ATOM 2661 C C . ASN A 1 350 ? 22.797 2.811 11.953 1 88.06 350 ASN A C 1
ATOM 2663 O O . ASN A 1 350 ? 22.391 1.666 12.172 1 88.06 350 ASN A O 1
ATOM 2667 N N . LYS A 1 351 ? 22.25 3.953 12.273 1 88.69 351 LYS A N 1
ATOM 2668 C CA . LYS A 1 351 ? 20.828 3.992 12.602 1 88.69 351 LYS A CA 1
ATOM 2669 C C . LYS A 1 351 ? 20.031 4.715 11.508 1 88.69 351 LYS A C 1
ATOM 2671 O O . LYS A 1 351 ? 20.578 5.066 10.461 1 88.69 351 LYS A O 1
ATOM 2676 N N . ILE A 1 352 ? 18.781 4.824 11.734 1 90.06 352 ILE A N 1
ATOM 2677 C CA . ILE A 1 352 ? 17.922 5.422 10.719 1 90.06 352 ILE A CA 1
ATOM 2678 C C . ILE A 1 352 ? 18.312 6.883 10.508 1 90.06 352 ILE A C 1
ATOM 2680 O O . ILE A 1 352 ? 18.125 7.43 9.414 1 90.06 352 ILE A O 1
ATOM 2684 N N . LEU A 1 353 ? 18.812 7.527 11.562 1 95.19 353 LEU A N 1
ATOM 2685 C CA . LEU A 1 353 ? 19.406 8.852 11.445 1 95.19 353 LEU A CA 1
ATOM 2686 C C . LEU A 1 353 ? 20.922 8.773 11.508 1 95.19 353 LEU A C 1
ATOM 2688 O O . LEU A 1 353 ? 21.484 8.078 12.359 1 95.19 353 LEU A O 1
ATOM 2692 N N . ILE A 1 354 ? 21.547 9.445 10.602 1 94.44 354 ILE A N 1
ATOM 2693 C CA . ILE A 1 354 ? 23 9.328 10.453 1 94.44 354 ILE A CA 1
ATOM 2694 C C . ILE A 1 354 ? 23.656 10.68 10.742 1 94.44 354 ILE A C 1
ATOM 2696 O O . ILE A 1 354 ? 23.438 11.648 10.008 1 94.44 354 ILE A O 1
ATOM 2700 N N . PRO A 1 355 ? 24.484 10.75 11.758 1 94.31 355 PRO A N 1
ATOM 2701 C CA . PRO A 1 355 ? 25.203 11.992 12.047 1 94.31 355 PRO A CA 1
ATOM 2702 C C . PRO A 1 355 ? 26.188 12.383 10.938 1 94.31 355 PRO A C 1
ATOM 2704 O O . PRO A 1 355 ? 26.578 11.539 10.133 1 94.31 355 PRO A O 1
ATOM 2707 N N . PRO A 1 356 ? 26.5 13.727 10.922 1 90.44 356 PRO A N 1
ATOM 2708 C CA . PRO A 1 356 ? 27.484 14.148 9.914 1 90.44 356 PRO A CA 1
ATOM 2709 C C . PRO A 1 356 ? 28.859 13.562 10.164 1 90.44 356 PRO A C 1
ATOM 2711 O O . PRO A 1 356 ? 29.203 13.211 11.305 1 90.44 356 PRO A O 1
ATOM 2714 N N . GLU A 1 357 ? 29.531 13.344 9.055 1 77.25 357 GLU A N 1
ATOM 2715 C CA . GLU A 1 357 ? 30.906 12.836 9.18 1 77.25 357 GLU A CA 1
ATOM 2716 C C . GLU A 1 357 ? 31.797 13.852 9.883 1 77.25 357 GLU A C 1
ATOM 2718 O O . GLU A 1 357 ? 31.625 15.062 9.742 1 77.25 357 GLU A O 1
ATOM 2723 N N . ASP A 1 358 ? 32.562 13.477 10.953 1 59.66 358 ASP A N 1
ATOM 2724 C CA . ASP A 1 358 ? 33.562 14.359 11.562 1 59.66 358 ASP A CA 1
ATOM 2725 C C . ASP A 1 358 ? 34.531 14.898 10.508 1 59.66 358 ASP A C 1
ATOM 2727 O O . ASP A 1 358 ? 34.812 14.219 9.523 1 59.66 358 ASP A O 1
ATOM 2731 N N . MET B 1 1 ? -20.156 -3.037 -19.547 1 46.75 1 MET B N 1
ATOM 2732 C CA . MET B 1 1 ? -18.781 -3.111 -20.078 1 46.75 1 MET B CA 1
ATOM 2733 C C . MET B 1 1 ? -18.453 -4.527 -20.531 1 46.75 1 MET B C 1
ATOM 2735 O O . MET B 1 1 ? -18.797 -5.5 -19.859 1 46.75 1 MET B O 1
ATOM 2739 N N . GLU B 1 2 ? -18.359 -4.789 -21.766 1 64.44 2 GLU B N 1
ATOM 2740 C CA . GLU B 1 2 ? -18.062 -6.109 -22.312 1 64.44 2 GLU B CA 1
ATOM 2741 C C . GLU B 1 2 ? -16.641 -6.543 -21.953 1 64.44 2 GLU B C 1
ATOM 2743 O O . GLU B 1 2 ? -15.68 -5.832 -22.234 1 64.44 2 GLU B O 1
ATOM 2748 N N . PHE B 1 3 ? -16.5 -7.43 -21.016 1 76.75 3 PHE B N 1
ATOM 2749 C CA . PHE B 1 3 ? -15.219 -7.93 -20.547 1 76.75 3 PHE B CA 1
ATOM 2750 C C . PHE B 1 3 ? -14.594 -8.859 -21.578 1 76.75 3 PHE B C 1
ATOM 2752 O O . PHE B 1 3 ? -15.281 -9.68 -22.172 1 76.75 3 PHE B O 1
ATOM 2759 N N . ASP B 1 4 ? -13.422 -8.555 -22.062 1 86.5 4 ASP B N 1
ATOM 2760 C CA . ASP B 1 4 ? -12.633 -9.539 -22.797 1 86.5 4 ASP B CA 1
ATOM 2761 C C . ASP B 1 4 ? -12.047 -10.586 -21.844 1 86.5 4 ASP B C 1
ATOM 2763 O O . ASP B 1 4 ? -11.062 -10.312 -21.156 1 86.5 4 ASP B O 1
ATOM 2767 N N . LEU B 1 5 ? -12.625 -11.797 -21.859 1 91.81 5 LEU B N 1
ATOM 2768 C CA . LEU B 1 5 ? -12.219 -12.836 -20.922 1 91.81 5 LEU B CA 1
ATOM 2769 C C . LEU B 1 5 ? -11.266 -13.828 -21.578 1 91.81 5 LEU B C 1
ATOM 2771 O O . LEU B 1 5 ? -10.883 -14.828 -20.969 1 91.81 5 LEU B O 1
ATOM 2775 N N . LYS B 1 6 ? -10.867 -13.555 -22.797 1 91.06 6 LYS B N 1
ATOM 2776 C CA . LYS B 1 6 ? -9.992 -14.484 -23.516 1 91.06 6 LYS B CA 1
ATOM 2777 C C . LYS B 1 6 ? -8.688 -14.719 -22.75 1 91.06 6 LYS B C 1
ATOM 2779 O O . LYS B 1 6 ? -8.031 -13.766 -22.344 1 91.06 6 LYS B O 1
ATOM 2784 N N . PRO B 1 7 ? -8.352 -15.977 -22.562 1 93.94 7 PRO B N 1
ATOM 2785 C CA . PRO B 1 7 ? -7.078 -16.266 -21.906 1 93.94 7 PRO B CA 1
ATOM 2786 C C . PRO B 1 7 ? -5.871 -15.789 -22.719 1 93.94 7 PRO B C 1
ATOM 2788 O O . PRO B 1 7 ? -5.93 -15.734 -23.938 1 93.94 7 PRO B O 1
ATOM 2791 N N . LYS B 1 8 ? -4.785 -15.484 -22.062 1 93.31 8 LYS B N 1
ATOM 2792 C CA . LYS B 1 8 ? -3.604 -14.945 -22.734 1 93.31 8 LYS B CA 1
ATOM 2793 C C . LYS B 1 8 ? -2.332 -15.633 -22.25 1 93.31 8 LYS B C 1
ATOM 2795 O O . LYS B 1 8 ? -2.303 -16.188 -21.141 1 93.31 8 LYS B O 1
ATOM 2800 N N . PHE B 1 9 ? -1.375 -15.586 -23.109 1 95.19 9 PHE B N 1
ATOM 2801 C CA . PHE B 1 9 ? -0.023 -15.961 -22.703 1 95.19 9 PHE B CA 1
ATOM 2802 C C . PHE B 1 9 ? 0.735 -14.758 -22.156 1 95.19 9 PHE B C 1
ATOM 2804 O O . PHE B 1 9 ? 0.39 -13.617 -22.453 1 95.19 9 PHE B O 1
ATOM 2811 N N . ALA B 1 10 ? 1.708 -15.117 -21.406 1 96 10 ALA B N 1
ATOM 2812 C CA . ALA B 1 10 ? 2.537 -14.047 -20.859 1 96 10 ALA B CA 1
ATOM 2813 C C . ALA B 1 10 ? 3.455 -13.461 -21.922 1 96 10 ALA B C 1
ATOM 2815 O O . ALA B 1 10 ? 3.744 -14.125 -22.938 1 96 10 ALA B O 1
ATOM 2816 N N . GLN B 1 11 ? 3.848 -12.25 -21.688 1 95 11 GLN B N 1
ATOM 2817 C CA . GLN B 1 11 ? 4.852 -11.602 -22.531 1 95 11 GLN B CA 1
ATOM 2818 C C . GLN B 1 11 ? 6.203 -11.547 -21.828 1 95 11 GLN B C 1
ATOM 2820 O O . GLN B 1 11 ? 6.27 -11.344 -20.609 1 95 11 GLN B O 1
ATOM 2825 N N . LYS B 1 12 ? 7.312 -11.727 -22.688 1 95.5 12 LYS B N 1
ATOM 2826 C CA . LYS B 1 12 ? 8.656 -11.641 -22.141 1 95.5 12 LYS B CA 1
ATOM 2827 C C . LYS B 1 12 ? 9.039 -10.188 -21.844 1 95.5 12 LYS B C 1
ATOM 2829 O O . LYS B 1 12 ? 9.07 -9.359 -22.766 1 95.5 12 LYS B O 1
ATOM 2834 N N . LEU B 1 13 ? 9.352 -9.867 -20.562 1 93.12 13 LEU B N 1
ATOM 2835 C CA . LEU B 1 13 ? 9.727 -8.516 -20.172 1 93.12 13 LEU B CA 1
ATOM 2836 C C . LEU B 1 13 ? 11.242 -8.375 -20.078 1 93.12 13 LEU B C 1
ATOM 2838 O O . LEU B 1 13 ? 11.781 -7.277 -20.266 1 93.12 13 LEU B O 1
ATOM 2842 N N . PHE B 1 14 ? 11.875 -9.461 -19.688 1 93 14 PHE B N 1
ATOM 2843 C CA . PHE B 1 14 ? 13.328 -9.469 -19.516 1 93 14 PHE B CA 1
ATOM 2844 C C . PHE B 1 14 ? 13.922 -10.812 -19.938 1 93 14 PHE B C 1
ATOM 2846 O O . PHE B 1 14 ? 13.312 -11.859 -19.703 1 93 14 PHE B O 1
ATOM 2853 N N . GLU B 1 15 ? 15.039 -10.812 -20.531 1 95.31 15 GLU B N 1
ATOM 2854 C CA . GLU B 1 15 ? 15.805 -12.016 -20.828 1 95.31 15 GLU B CA 1
ATOM 2855 C C . GLU B 1 15 ? 17.312 -11.758 -20.703 1 95.31 15 GLU B C 1
ATOM 2857 O O . GLU B 1 15 ? 17.812 -10.734 -21.156 1 95.31 15 GLU B O 1
ATOM 2862 N N . GLY B 1 16 ? 18.016 -12.633 -20.047 1 93.75 16 GLY B N 1
ATOM 2863 C CA . GLY B 1 16 ? 19.469 -12.602 -19.891 1 93.75 16 GLY B CA 1
ATOM 2864 C C . GLY B 1 16 ? 20.078 -13.969 -19.656 1 93.75 16 GLY B C 1
ATOM 2865 O O . GLY B 1 16 ? 19.359 -14.984 -19.703 1 93.75 16 GLY B O 1
ATOM 2866 N N . ASP B 1 17 ? 21.312 -14.023 -19.406 1 93.94 17 ASP B N 1
ATOM 2867 C CA . ASP B 1 17 ? 22.031 -15.289 -19.25 1 93.94 17 ASP B CA 1
ATOM 2868 C C . ASP B 1 17 ? 21.516 -16.062 -18.031 1 93.94 17 ASP B C 1
ATOM 2870 O O . ASP B 1 17 ? 21.531 -17.297 -18.016 1 93.94 17 ASP B O 1
ATOM 2874 N N . GLY B 1 18 ? 21.078 -15.312 -17.078 1 96.88 18 GLY B N 1
ATOM 2875 C CA . GLY B 1 18 ? 20.656 -15.953 -15.836 1 96.88 18 GLY B CA 1
ATOM 2876 C C . GLY B 1 18 ? 19.219 -16.453 -15.883 1 96.88 18 GLY B C 1
ATOM 2877 O O . GLY B 1 18 ? 18.797 -17.234 -15.031 1 96.88 18 GLY B O 1
ATOM 2878 N N . GLY B 1 19 ? 18.5 -15.898 -16.844 1 97.88 19 GLY B N 1
ATOM 2879 C CA . GLY B 1 19 ? 17.094 -16.297 -16.938 1 97.88 19 GLY B CA 1
ATOM 2880 C C . GLY B 1 19 ? 16.219 -15.234 -17.547 1 97.88 19 GLY B C 1
ATOM 2881 O O . GLY B 1 19 ? 16.703 -14.336 -18.234 1 97.88 19 GLY B O 1
ATOM 2882 N N . SER B 1 20 ? 14.93 -15.453 -17.391 1 98.12 20 SER B N 1
ATOM 2883 C CA . SER B 1 20 ? 13.953 -14.555 -17.984 1 98.12 20 SER B CA 1
ATOM 2884 C C . SER B 1 20 ? 12.773 -14.32 -17.047 1 98.12 20 SER B C 1
ATOM 2886 O O . SER B 1 20 ? 12.523 -15.109 -16.141 1 98.12 20 SER B O 1
ATOM 2888 N N . TYR B 1 21 ? 12.156 -13.18 -17.203 1 97.44 21 TYR B N 1
ATOM 2889 C CA . TYR B 1 21 ? 10.922 -12.852 -16.484 1 97.44 21 TYR B CA 1
ATOM 2890 C C . TYR B 1 21 ? 9.805 -12.508 -17.469 1 97.44 21 TYR B C 1
ATOM 2892 O O . TYR B 1 21 ? 10.016 -11.75 -18.422 1 97.44 21 TYR B O 1
ATOM 2900 N N . TYR B 1 22 ? 8.617 -13.133 -17.266 1 97.69 22 TYR B N 1
ATOM 2901 C CA . TYR B 1 22 ? 7.434 -12.93 -18.078 1 97.69 22 TYR B CA 1
ATOM 2902 C C . TYR B 1 22 ? 6.312 -12.297 -17.266 1 97.69 22 TYR B C 1
ATOM 2904 O O . TYR B 1 22 ? 6.234 -12.477 -16.047 1 97.69 22 TYR B O 1
ATOM 2912 N N . SER B 1 23 ? 5.48 -11.5 -17.906 1 96.5 23 SER B N 1
ATOM 2913 C CA . SER B 1 23 ? 4.344 -10.891 -17.234 1 96.5 23 SER B CA 1
ATOM 2914 C C . SER B 1 23 ? 3.133 -10.797 -18.156 1 96.5 23 SER B C 1
ATOM 2916 O O . SER B 1 23 ? 3.271 -10.883 -19.375 1 96.5 23 SER B O 1
ATOM 2918 N N . TRP B 1 24 ? 1.959 -10.82 -17.594 1 96.19 24 TRP B N 1
ATOM 2919 C CA . TRP B 1 24 ? 0.729 -10.484 -18.312 1 96.19 24 TRP B CA 1
ATOM 2920 C C . TRP B 1 24 ? 0.405 -9 -18.156 1 96.19 24 TRP B C 1
ATOM 2922 O O . TRP B 1 24 ? 0.302 -8.492 -17.047 1 96.19 24 TRP B O 1
ATOM 2932 N N . SER B 1 25 ? 0.274 -8.352 -19.219 1 91.06 25 SER B N 1
ATOM 2933 C CA . SER B 1 25 ? 0.081 -6.902 -19.234 1 91.06 25 SER B CA 1
ATOM 2934 C C . SER B 1 25 ? -1.386 -6.539 -19.016 1 91.06 25 SER B C 1
ATOM 2936 O O . SER B 1 25 ? -2.273 -7.156 -19.609 1 91.06 25 SER B O 1
ATOM 2938 N N . SER B 1 26 ? -1.569 -5.52 -18.234 1 90.19 26 SER B N 1
ATOM 2939 C CA . SER B 1 26 ? -2.932 -5.047 -18.016 1 90.19 26 SER B CA 1
ATOM 2940 C C . SER B 1 26 ? -3.465 -4.297 -19.234 1 90.19 26 SER B C 1
ATOM 2942 O O . SER B 1 26 ? -4.676 -4.121 -19.375 1 90.19 26 SER B O 1
ATOM 2944 N N . SER B 1 27 ? -2.602 -3.84 -20.062 1 88.12 27 SER B N 1
ATOM 2945 C CA . SER B 1 27 ? -3.025 -3.18 -21.297 1 88.12 27 SER B CA 1
ATOM 2946 C C . SER B 1 27 ? -3.564 -4.188 -22.312 1 88.12 27 SER B C 1
ATOM 2948 O O . SER B 1 27 ? -4.512 -3.895 -23.031 1 88.12 27 SER B O 1
ATOM 2950 N N . GLU B 1 28 ? -3.008 -5.422 -22.344 1 87.5 28 GLU B N 1
ATOM 2951 C CA . GLU B 1 28 ? -3.451 -6.477 -23.25 1 87.5 28 GLU B CA 1
ATOM 2952 C C . GLU B 1 28 ? -4.621 -7.258 -22.656 1 87.5 28 GLU B C 1
ATOM 2954 O O . GLU B 1 28 ? -5.43 -7.824 -23.391 1 87.5 28 GLU B O 1
ATOM 2959 N N . SER B 1 29 ? -4.652 -7.25 -21.406 1 90.25 29 SER B N 1
ATOM 2960 C CA . SER B 1 29 ? -5.73 -7.922 -20.688 1 90.25 29 SER B CA 1
ATOM 2961 C C . SER B 1 29 ? -6.383 -6.988 -19.672 1 90.25 29 SER B C 1
ATOM 2963 O O . SER B 1 29 ? -6.176 -7.125 -18.469 1 90.25 29 SER B O 1
ATOM 2965 N N . PRO B 1 30 ? -7.309 -6.172 -20.156 1 90.94 30 PRO B N 1
ATOM 2966 C CA . PRO B 1 30 ? -7.902 -5.152 -19.297 1 90.94 30 PRO B CA 1
ATOM 2967 C C . PRO B 1 30 ? -8.633 -5.746 -18.094 1 90.94 30 PRO B C 1
ATOM 2969 O O . PRO B 1 30 ? -8.797 -5.074 -17.078 1 90.94 30 PRO B O 1
ATOM 2972 N N . LEU B 1 31 ? -9.023 -6.984 -18.234 1 93.44 31 LEU B N 1
ATOM 2973 C CA . LEU B 1 31 ? -9.734 -7.641 -17.141 1 93.44 31 LEU B CA 1
ATOM 2974 C C . LEU B 1 31 ? -8.859 -7.738 -15.898 1 93.44 31 LEU B C 1
ATOM 2976 O O . LEU B 1 31 ? -9.359 -7.684 -14.773 1 93.44 31 LEU B O 1
ATOM 2980 N N . LEU B 1 32 ? -7.578 -7.898 -16.078 1 95.81 32 LEU B N 1
ATOM 2981 C CA . LEU B 1 32 ? -6.648 -7.926 -14.945 1 95.81 32 LEU B CA 1
ATOM 2982 C C . LEU B 1 32 ? -6.719 -6.621 -14.156 1 95.81 32 LEU B C 1
ATOM 2984 O O . LEU B 1 32 ? -6.727 -6.641 -12.922 1 95.81 32 LEU B O 1
ATOM 2988 N N . ARG B 1 33 ? -6.785 -5.535 -14.867 1 94.19 33 ARG B N 1
ATOM 2989 C CA . ARG B 1 33 ? -6.887 -4.215 -14.25 1 94.19 33 ARG B CA 1
ATOM 2990 C C . ARG B 1 33 ? -8.211 -4.051 -13.516 1 94.19 33 ARG B C 1
ATOM 2992 O O . ARG B 1 33 ? -8.25 -3.584 -12.375 1 94.19 33 ARG B O 1
ATOM 2999 N N . GLU B 1 34 ? -9.242 -4.461 -14.156 1 92.88 34 GLU B N 1
ATOM 3000 C CA . GLU B 1 34 ? -10.586 -4.281 -13.617 1 92.88 34 GLU B CA 1
ATOM 3001 C C . GLU B 1 34 ? -10.789 -5.121 -12.359 1 92.88 34 GLU B C 1
ATOM 3003 O O . GLU B 1 34 ? -11.469 -4.691 -11.422 1 92.88 34 GLU B O 1
ATOM 3008 N N . THR B 1 35 ? -10.203 -6.289 -12.359 1 94.81 35 THR B N 1
ATOM 3009 C CA . THR B 1 35 ? -10.422 -7.203 -11.242 1 94.81 35 THR B CA 1
ATOM 3010 C C . THR B 1 35 ? -9.273 -7.109 -10.234 1 94.81 35 THR B C 1
ATOM 3012 O O . THR B 1 35 ? -9.32 -7.742 -9.18 1 94.81 35 THR B O 1
ATOM 3015 N N . LYS B 1 36 ? -8.219 -6.367 -10.531 1 95.81 36 LYS B N 1
ATOM 3016 C CA . LYS B 1 36 ? -7.086 -6.059 -9.664 1 95.81 36 LYS B CA 1
ATOM 3017 C C . LYS B 1 36 ? -6.332 -7.328 -9.273 1 95.81 36 LYS B C 1
ATOM 3019 O O . LYS B 1 36 ? -6.02 -7.535 -8.102 1 95.81 36 LYS B O 1
ATOM 3024 N N . VAL B 1 37 ? -6.145 -8.148 -10.234 1 97.62 37 VAL B N 1
ATOM 3025 C CA . VAL B 1 37 ? -5.281 -9.312 -10.055 1 97.62 37 VAL B CA 1
ATOM 3026 C C . VAL B 1 37 ? -4.176 -9.297 -11.109 1 97.62 37 VAL B C 1
ATOM 3028 O O . VAL B 1 37 ? -4.309 -8.648 -12.148 1 97.62 37 VAL B O 1
ATOM 3031 N N . GLY B 1 38 ? -3.035 -9.875 -10.805 1 97.69 38 GLY B N 1
ATOM 3032 C CA . GLY B 1 38 ? -1.906 -9.922 -11.719 1 97.69 38 GLY B CA 1
ATOM 3033 C C . GLY B 1 38 ? -1.108 -11.211 -11.609 1 97.69 38 GLY B C 1
ATOM 3034 O O . GLY B 1 38 ? -1.324 -12.008 -10.695 1 97.69 38 GLY B O 1
ATOM 3035 N N . ALA B 1 39 ? -0.261 -11.391 -12.594 1 98.38 39 ALA B N 1
ATOM 3036 C CA . ALA B 1 39 ? 0.544 -12.602 -12.617 1 98.38 39 ALA B CA 1
ATOM 3037 C C . ALA B 1 39 ? 1.905 -12.352 -13.258 1 98.38 39 ALA B C 1
ATOM 3039 O O . ALA B 1 39 ? 2.078 -11.375 -14 1 98.38 39 ALA B O 1
ATOM 3040 N N . GLY B 1 40 ? 2.875 -13.156 -12.922 1 98.19 40 GLY B N 1
ATOM 3041 C CA . GLY B 1 40 ? 4.215 -13.18 -13.484 1 98.19 40 GLY B CA 1
ATOM 3042 C C . GLY B 1 40 ? 4.84 -14.562 -13.484 1 98.19 40 GLY B C 1
ATOM 3043 O O . GLY B 1 40 ? 4.336 -15.477 -12.828 1 98.19 40 GLY B O 1
ATOM 3044 N N . LYS B 1 41 ? 5.801 -14.727 -14.25 1 98.56 41 LYS B N 1
ATOM 3045 C CA . LYS B 1 41 ? 6.52 -16 -14.328 1 98.56 41 LYS B CA 1
ATOM 3046 C C . LYS B 1 41 ? 8.031 -15.773 -14.367 1 98.56 41 LYS B C 1
ATOM 3048 O O . LYS B 1 41 ? 8.523 -14.992 -15.188 1 98.56 41 LYS B O 1
ATOM 3053 N N . LEU B 1 42 ? 8.727 -16.359 -13.461 1 98.69 42 LEU B N 1
ATOM 3054 C CA . LEU B 1 42 ? 10.18 -16.281 -13.359 1 98.69 42 LEU B CA 1
ATOM 3055 C C . LEU B 1 42 ? 10.828 -17.578 -13.844 1 98.69 42 LEU B C 1
ATOM 3057 O O . LEU B 1 42 ? 10.461 -18.672 -13.398 1 98.69 42 LEU B O 1
ATOM 3061 N N . VAL B 1 43 ? 11.711 -17.484 -14.781 1 98.75 43 VAL B N 1
ATOM 3062 C CA . VAL B 1 43 ? 12.484 -18.625 -15.266 1 98.75 43 VAL B CA 1
ATOM 3063 C C . VAL B 1 43 ? 13.969 -18.391 -14.992 1 98.75 43 VAL B C 1
ATOM 3065 O O . VAL B 1 43 ? 14.57 -17.453 -15.539 1 98.75 43 VAL B O 1
ATOM 3068 N N . LEU B 1 44 ? 14.586 -19.203 -14.195 1 98.75 44 LEU B N 1
ATOM 3069 C CA . LEU B 1 44 ? 16 -19.078 -13.883 1 98.75 44 LEU B CA 1
ATOM 3070 C C . LEU B 1 44 ? 16.781 -20.25 -14.461 1 98.75 44 LEU B C 1
ATOM 3072 O O . LEU B 1 44 ? 16.453 -21.406 -14.211 1 98.75 44 LEU B O 1
ATOM 3076 N N . GLN B 1 45 ? 17.812 -19.969 -15.25 1 98.31 45 GLN B N 1
ATOM 3077 C CA . GLN B 1 45 ? 18.781 -20.969 -15.664 1 98.31 45 GLN B CA 1
ATOM 3078 C C . GLN B 1 45 ? 19.641 -21.422 -14.492 1 98.31 45 GLN B C 1
ATOM 3080 O O . GLN B 1 45 ? 19.641 -20.797 -13.438 1 98.31 45 GLN B O 1
ATOM 3085 N N . PRO B 1 46 ? 20.312 -22.641 -14.688 1 97.56 46 PRO B N 1
ATOM 3086 C CA . PRO B 1 46 ? 21.25 -22.984 -13.625 1 97.56 46 PRO B CA 1
ATOM 3087 C C . PRO B 1 46 ? 22.188 -21.828 -13.273 1 97.56 46 PRO B C 1
ATOM 3089 O O . PRO B 1 46 ? 22.781 -21.219 -14.164 1 97.56 46 PRO B O 1
ATOM 3092 N N . ARG B 1 47 ? 22.234 -21.484 -11.977 1 97.38 47 ARG B N 1
ATOM 3093 C CA . ARG B 1 47 ? 23.047 -20.422 -11.391 1 97.38 47 ARG B CA 1
ATOM 3094 C C . ARG B 1 47 ? 22.422 -19.047 -11.656 1 97.38 47 ARG B C 1
ATOM 3096 O O . ARG B 1 47 ? 23.062 -18.016 -11.461 1 97.38 47 ARG B O 1
ATOM 3103 N N . GLY B 1 48 ? 21.203 -19.062 -12.266 1 97.75 48 GLY B N 1
ATOM 3104 C CA . GLY B 1 48 ? 20.484 -17.797 -12.383 1 97.75 48 GLY B CA 1
ATOM 3105 C C . GLY B 1 48 ? 20.094 -17.219 -11.047 1 97.75 48 GLY B C 1
ATOM 3106 O O . GLY B 1 48 ? 19.672 -17.938 -10.141 1 97.75 48 GLY B O 1
ATOM 3107 N N . PHE B 1 49 ? 20.281 -15.914 -10.914 1 97 49 PHE B N 1
ATOM 3108 C CA . PHE B 1 49 ? 20.062 -15.195 -9.664 1 97 49 PHE B CA 1
ATOM 3109 C C . PHE B 1 49 ? 19.25 -13.93 -9.898 1 97 49 PHE B C 1
ATOM 3111 O O . PHE B 1 49 ? 19.734 -12.977 -10.516 1 97 49 PHE B O 1
ATOM 3118 N N . ALA B 1 50 ? 17.938 -14.016 -9.461 1 97.25 50 ALA B N 1
ATOM 3119 C CA . ALA B 1 50 ? 17.141 -12.789 -9.477 1 97.25 50 ALA B CA 1
ATOM 3120 C C . ALA B 1 50 ? 17.516 -11.875 -8.312 1 97.25 50 ALA B C 1
ATOM 3122 O O . ALA B 1 50 ? 17.406 -12.266 -7.148 1 97.25 50 ALA B O 1
ATOM 3123 N N . LEU B 1 51 ? 17.859 -10.688 -8.547 1 95.81 51 LEU B N 1
ATOM 3124 C CA . LEU B 1 51 ? 18.422 -9.75 -7.582 1 95.81 51 LEU B CA 1
ATOM 3125 C C . LEU B 1 51 ? 17.375 -9.383 -6.523 1 95.81 51 LEU B C 1
ATOM 3127 O O . LEU B 1 51 ? 16.172 -9.43 -6.785 1 95.81 51 LEU B O 1
ATOM 3131 N N . PRO B 1 52 ? 17.906 -9 -5.309 1 95.56 52 PRO B N 1
ATOM 3132 C CA . PRO B 1 52 ? 16.969 -8.586 -4.254 1 95.56 52 PRO B CA 1
ATOM 3133 C C . PRO B 1 52 ? 16.078 -7.426 -4.676 1 95.56 52 PRO B C 1
ATOM 3135 O O . PRO B 1 52 ? 16.562 -6.438 -5.23 1 95.56 52 PRO B O 1
ATOM 3138 N N . HIS B 1 53 ? 14.812 -7.598 -4.426 1 95.69 53 HIS B N 1
ATOM 3139 C CA . HIS B 1 53 ? 13.797 -6.617 -4.801 1 95.69 53 HIS B CA 1
ATOM 3140 C C . HIS B 1 53 ? 12.562 -6.723 -3.91 1 95.69 53 HIS B C 1
ATOM 3142 O O . HIS B 1 53 ? 12.383 -7.723 -3.211 1 95.69 53 HIS B O 1
ATOM 3148 N N . TYR B 1 54 ? 11.758 -5.715 -3.811 1 94.56 54 TYR B N 1
ATOM 3149 C CA . TYR B 1 54 ? 10.414 -5.785 -3.238 1 94.56 54 TYR B CA 1
ATOM 3150 C C . TYR B 1 54 ? 9.367 -5.336 -4.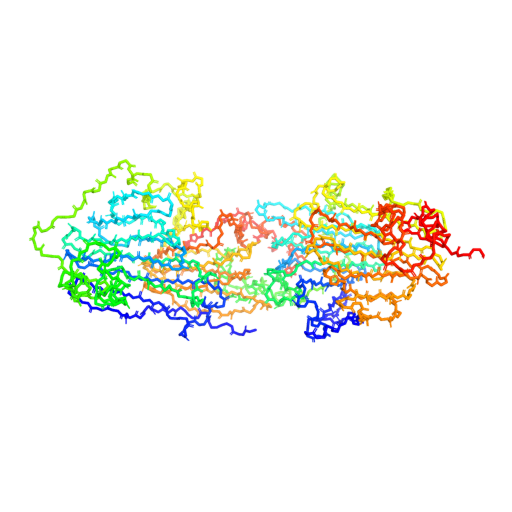246 1 94.56 54 TYR B C 1
ATOM 3152 O O . TYR B 1 54 ? 9.703 -4.762 -5.285 1 94.56 54 TYR B O 1
ATOM 3160 N N . ALA B 1 55 ? 8.148 -5.746 -4.008 1 94.75 55 ALA B N 1
ATOM 3161 C CA . ALA B 1 55 ? 7.066 -5.449 -4.945 1 94.75 55 ALA B CA 1
ATOM 3162 C C . ALA B 1 55 ? 5.895 -4.773 -4.238 1 94.75 55 ALA B C 1
ATOM 3164 O O . ALA B 1 55 ? 5.809 -4.797 -3.01 1 94.75 55 ALA B O 1
ATOM 3165 N N . ASP B 1 56 ? 4.969 -4.168 -4.992 1 94.19 56 ASP B N 1
ATOM 3166 C CA . ASP B 1 56 ? 3.842 -3.391 -4.48 1 94.19 56 ASP B CA 1
ATOM 3167 C C . ASP B 1 56 ? 2.6 -4.266 -4.32 1 94.19 56 ASP B C 1
ATOM 3169 O O . ASP B 1 56 ? 1.478 -3.758 -4.281 1 94.19 56 ASP B O 1
ATOM 3173 N N . SER B 1 57 ? 2.781 -5.609 -4.359 1 95.88 57 SER B N 1
ATOM 3174 C CA . SER B 1 57 ? 1.642 -6.52 -4.316 1 95.88 57 SER B CA 1
ATOM 3175 C C . SER B 1 57 ? 1.965 -7.773 -3.506 1 95.88 57 SER B C 1
ATOM 3177 O O . SER B 1 57 ? 3.115 -8.219 -3.475 1 95.88 57 SER B O 1
ATOM 3179 N N . SER B 1 58 ? 0.893 -8.281 -2.869 1 96.12 58 SER B N 1
ATOM 3180 C CA . SER B 1 58 ? 1.008 -9.617 -2.295 1 96.12 58 SER B CA 1
ATOM 3181 C C . SER B 1 58 ? 0.761 -10.695 -3.346 1 96.12 58 SER B C 1
ATOM 3183 O O . SER B 1 58 ? -0.122 -10.555 -4.195 1 96.12 58 SER B O 1
ATOM 3185 N N . LYS B 1 59 ? 1.566 -11.711 -3.252 1 97.81 59 LYS B N 1
ATOM 3186 C CA . LYS B 1 59 ? 1.415 -12.758 -4.262 1 97.81 59 LYS B CA 1
ATOM 3187 C C . LYS B 1 59 ? 1.787 -14.125 -3.699 1 97.81 59 LYS B C 1
ATOM 3189 O O . LYS B 1 59 ? 2.299 -14.219 -2.582 1 97.81 59 LYS B O 1
ATOM 3194 N N . ILE B 1 60 ? 1.414 -15.172 -4.473 1 98.44 60 ILE B N 1
ATOM 3195 C CA . ILE B 1 60 ? 1.784 -16.547 -4.195 1 98.44 60 ILE B CA 1
ATOM 3196 C C . ILE B 1 60 ? 2.66 -17.094 -5.324 1 98.44 60 ILE B C 1
ATOM 3198 O O . ILE B 1 60 ? 2.299 -16.984 -6.5 1 98.44 60 ILE B O 1
ATOM 3202 N N . GLY B 1 61 ? 3.859 -17.562 -4.945 1 98.75 61 GLY B N 1
ATOM 3203 C CA . GLY B 1 61 ? 4.695 -18.266 -5.906 1 98.75 61 GLY B CA 1
ATOM 3204 C C . GLY B 1 61 ? 4.438 -19.75 -5.934 1 98.75 61 GLY B C 1
ATOM 3205 O O . GLY B 1 61 ? 4.305 -20.391 -4.883 1 98.75 61 GLY B O 1
ATOM 3206 N N . TYR B 1 62 ? 4.258 -20.297 -7.07 1 98.81 62 TYR B N 1
ATOM 3207 C CA . TYR B 1 62 ? 4.109 -21.734 -7.297 1 98.81 62 TYR B CA 1
ATOM 3208 C C . TYR B 1 62 ? 5.219 -22.25 -8.203 1 98.81 62 TYR B C 1
ATOM 3210 O O . TYR B 1 62 ? 5.359 -21.797 -9.344 1 98.81 62 TYR B O 1
ATOM 3218 N N . VAL B 1 63 ? 5.996 -23.219 -7.703 1 98.88 63 VAL B N 1
ATOM 3219 C CA . VAL B 1 63 ? 7.133 -23.75 -8.453 1 98.88 63 VAL B CA 1
ATOM 3220 C C . VAL B 1 63 ? 6.652 -24.781 -9.469 1 98.88 63 VAL B C 1
ATOM 3222 O O . VAL B 1 63 ? 6.219 -25.875 -9.094 1 98.88 63 VAL B O 1
ATOM 3225 N N . LEU B 1 64 ? 6.773 -24.469 -10.703 1 98.56 64 LEU B N 1
ATOM 3226 C CA . LEU B 1 64 ? 6.328 -25.328 -11.797 1 98.56 64 LEU B CA 1
ATOM 3227 C C . LEU B 1 64 ? 7.375 -26.391 -12.109 1 98.56 64 LEU B C 1
ATOM 3229 O O . LEU B 1 64 ? 7.035 -27.5 -12.531 1 98.56 64 LEU B O 1
ATOM 3233 N N . GLN B 1 65 ? 8.602 -26 -11.992 1 98.25 65 GLN B N 1
ATOM 3234 C CA . GLN B 1 65 ? 9.727 -26.844 -12.391 1 98.25 65 GLN B CA 1
ATOM 3235 C C . GLN B 1 65 ? 10.977 -26.531 -11.57 1 98.25 65 GLN B C 1
ATOM 3237 O O . GLN B 1 65 ? 11.219 -25.375 -11.234 1 98.25 65 GLN B O 1
ATOM 3242 N N . GLY B 1 66 ? 11.789 -27.562 -11.336 1 97.5 66 GLY B N 1
ATOM 3243 C CA . GLY B 1 66 ? 13.055 -27.391 -10.641 1 97.5 66 GLY B CA 1
ATOM 3244 C C . GLY B 1 66 ? 13.125 -28.141 -9.328 1 97.5 66 GLY B C 1
ATOM 3245 O O . GLY B 1 66 ? 12.094 -28.375 -8.688 1 97.5 66 GLY B O 1
ATOM 3246 N N . SER B 1 67 ? 14.391 -28.484 -8.891 1 96.25 67 SER B N 1
ATOM 3247 C CA . SER B 1 67 ? 14.516 -29.328 -7.695 1 96.25 67 SER B CA 1
ATOM 3248 C C . SER B 1 67 ? 15.336 -28.625 -6.617 1 96.25 67 SER B C 1
ATOM 3250 O O . SER B 1 67 ? 15.281 -29 -5.445 1 96.25 67 SER B O 1
ATOM 3252 N N . ASP B 1 68 ? 16.062 -27.641 -7.012 1 96.56 68 ASP B N 1
ATOM 3253 C CA . ASP B 1 68 ? 17 -27.047 -6.066 1 96.56 68 ASP B CA 1
ATOM 3254 C C . ASP B 1 68 ? 16.938 -25.516 -6.129 1 96.56 68 ASP B C 1
ATOM 3256 O O . ASP B 1 68 ? 17.969 -24.859 -6.254 1 96.56 68 ASP B O 1
ATOM 3260 N N . GLY B 1 69 ? 15.758 -25.031 -6.102 1 98.06 69 GLY B N 1
ATOM 3261 C CA . GLY B 1 69 ? 15.609 -23.594 -6.016 1 98.06 69 GLY B CA 1
ATOM 3262 C C . GLY B 1 69 ? 15.852 -23.047 -4.621 1 98.06 69 GLY B C 1
ATOM 3263 O O . GLY B 1 69 ? 15.719 -23.781 -3.633 1 98.06 69 GLY B O 1
ATOM 3264 N N . VAL B 1 70 ? 16.266 -21.828 -4.512 1 98.5 70 VAL B N 1
ATOM 3265 C CA . VAL B 1 70 ? 16.484 -21.141 -3.238 1 98.5 70 VAL B CA 1
ATOM 3266 C C . VAL B 1 70 ? 15.852 -19.75 -3.287 1 98.5 70 VAL B C 1
ATOM 3268 O O . VAL B 1 70 ? 15.961 -19.047 -4.293 1 98.5 70 VAL B O 1
ATOM 3271 N N . VAL B 1 71 ? 15.125 -19.391 -2.271 1 98.62 71 VAL B N 1
ATOM 3272 C CA . VAL B 1 71 ? 14.617 -18.031 -2.145 1 98.62 71 VAL B CA 1
ATOM 3273 C C . VAL B 1 71 ? 15.016 -17.453 -0.786 1 98.62 71 VAL B C 1
ATOM 3275 O O . VAL B 1 71 ? 14.953 -18.156 0.231 1 98.62 71 VAL B O 1
ATOM 3278 N N . GLY B 1 72 ? 15.578 -16.312 -0.781 1 98.19 72 GLY B N 1
ATOM 3279 C CA . GLY B 1 72 ? 15.758 -15.523 0.428 1 98.19 72 GLY B CA 1
ATOM 3280 C C . GLY B 1 72 ? 14.758 -14.391 0.557 1 98.19 72 GLY B C 1
ATOM 3281 O O . GLY B 1 72 ? 14.43 -13.734 -0.431 1 98.19 72 GLY B O 1
ATOM 3282 N N . MET B 1 73 ? 14.258 -14.172 1.793 1 97.31 73 MET B N 1
ATOM 3283 C CA . MET B 1 73 ? 13.281 -13.109 2.027 1 97.31 73 MET B CA 1
ATOM 3284 C C . MET B 1 73 ? 13.617 -12.328 3.291 1 97.31 73 MET B C 1
ATOM 3286 O O . MET B 1 73 ? 14.133 -12.898 4.258 1 97.31 73 MET B O 1
ATOM 3290 N N . VAL B 1 74 ? 13.438 -11.125 3.297 1 95.56 74 VAL B N 1
ATOM 3291 C CA . VAL B 1 74 ? 13.391 -10.258 4.473 1 95.56 74 VAL B CA 1
ATOM 3292 C C . VAL B 1 74 ? 11.984 -9.695 4.645 1 95.56 74 VAL B C 1
ATOM 3294 O O . VAL B 1 74 ? 11.594 -8.766 3.934 1 95.56 74 VAL B O 1
ATOM 3297 N N . LEU B 1 75 ? 11.242 -10.227 5.613 1 93 75 LEU B N 1
ATOM 3298 C CA . LEU B 1 75 ? 9.859 -9.82 5.832 1 93 75 LEU B CA 1
ATOM 3299 C C . LEU B 1 75 ? 9.789 -8.422 6.434 1 93 75 LEU B C 1
ATOM 3301 O O . LEU B 1 75 ? 10.719 -7.988 7.121 1 93 75 LEU B O 1
ATOM 3305 N N . PRO B 1 76 ? 8.68 -7.738 6.176 1 86.38 76 PRO B N 1
ATOM 3306 C CA . PRO B 1 76 ? 8.555 -6.391 6.734 1 86.38 76 PRO B CA 1
ATOM 3307 C C . PRO B 1 76 ? 8.68 -6.371 8.258 1 86.38 76 PRO B C 1
ATOM 3309 O O . PRO B 1 76 ? 8.172 -7.273 8.93 1 86.38 76 PRO B O 1
ATOM 3312 N N . ASN B 1 77 ? 9.352 -5.375 8.719 1 80.88 77 ASN B N 1
ATOM 3313 C CA . ASN B 1 77 ? 9.523 -5.102 10.141 1 80.88 77 ASN B CA 1
ATOM 3314 C C . ASN B 1 77 ? 10.297 -6.215 10.836 1 80.88 77 ASN B C 1
ATOM 3316 O O . ASN B 1 77 ? 10.078 -6.488 12.023 1 80.88 77 ASN B O 1
ATOM 3320 N N . THR B 1 78 ? 10.984 -6.918 9.836 1 83.81 78 THR B N 1
ATOM 3321 C CA . THR B 1 78 ? 11.922 -7.883 10.398 1 83.81 78 THR B CA 1
ATOM 3322 C C . THR B 1 78 ? 13.359 -7.527 10.008 1 83.81 78 THR B C 1
ATOM 3324 O O . THR B 1 78 ? 13.578 -6.727 9.102 1 83.81 78 THR B O 1
ATOM 3327 N N . ALA B 1 79 ? 14.359 -7.734 10.789 1 84.5 79 ALA B N 1
ATOM 3328 C CA . ALA B 1 79 ? 15.773 -7.492 10.531 1 84.5 79 ALA B CA 1
ATOM 3329 C C . ALA B 1 79 ? 16.531 -8.805 10.375 1 84.5 79 ALA B C 1
ATOM 3331 O O . ALA B 1 79 ? 17.672 -8.93 10.836 1 84.5 79 ALA B O 1
ATOM 3332 N N . GLU B 1 80 ? 15.719 -9.672 9.648 1 92.12 80 GLU B N 1
ATOM 3333 C CA . GLU B 1 80 ? 16.344 -10.984 9.477 1 92.12 80 GLU B CA 1
ATOM 3334 C C . GLU B 1 80 ? 16.016 -11.578 8.109 1 92.12 80 GLU B C 1
ATOM 3336 O O . GLU B 1 80 ? 14.891 -11.453 7.625 1 92.12 80 GLU B O 1
ATOM 3341 N N . GLU B 1 81 ? 17.016 -12.188 7.566 1 95.94 81 GLU B N 1
ATOM 3342 C CA . GLU B 1 81 ? 16.844 -12.906 6.305 1 95.94 81 GLU B CA 1
ATOM 3343 C C . GLU B 1 81 ? 16.484 -14.367 6.551 1 95.94 81 GLU B C 1
ATOM 3345 O O . GLU B 1 81 ? 17.156 -15.055 7.336 1 95.94 81 GLU B O 1
ATOM 3350 N N . VAL B 1 82 ? 15.461 -14.828 5.949 1 97.12 82 VAL B N 1
ATOM 3351 C CA . VAL B 1 82 ? 15.156 -16.25 5.949 1 97.12 82 VAL B CA 1
ATOM 3352 C C . VAL B 1 82 ? 15.461 -16.844 4.574 1 97.12 82 VAL B C 1
ATOM 3354 O O . VAL B 1 82 ? 15.102 -16.266 3.549 1 97.12 82 VAL B O 1
ATOM 3357 N N . VAL B 1 83 ? 16.172 -17.922 4.543 1 98 83 VAL B N 1
ATOM 3358 C CA . VAL B 1 83 ? 16.562 -18.578 3.297 1 98 83 VAL B CA 1
ATOM 3359 C C . VAL B 1 83 ? 15.883 -19.953 3.207 1 98 83 VAL B C 1
ATOM 3361 O O . VAL B 1 83 ? 16.047 -20.781 4.102 1 98 83 VAL B O 1
ATOM 3364 N N . LEU B 1 84 ? 15.172 -20.141 2.121 1 98.56 84 LEU B N 1
ATOM 3365 C CA . LEU B 1 84 ? 14.297 -21.297 2.004 1 98.56 84 LEU B CA 1
ATOM 3366 C C . LEU B 1 84 ? 14.648 -22.125 0.769 1 98.56 84 LEU B C 1
ATOM 3368 O O . LEU B 1 84 ? 15.078 -21.562 -0.247 1 98.56 84 LEU B O 1
ATOM 3372 N N . LYS B 1 85 ? 14.398 -23.391 0.838 1 98.44 85 LYS B N 1
ATOM 3373 C CA . LYS B 1 85 ? 14.562 -24.297 -0.3 1 98.44 85 LYS B CA 1
ATOM 3374 C C . LYS B 1 85 ? 13.266 -24.438 -1.082 1 98.44 85 LYS B C 1
ATOM 3376 O O . LYS B 1 85 ? 12.18 -24.453 -0.495 1 98.44 85 LYS B O 1
ATOM 3381 N N . LEU B 1 86 ? 13.406 -24.547 -2.426 1 98.5 86 LEU B N 1
ATOM 3382 C CA . LEU B 1 86 ? 12.242 -24.672 -3.291 1 98.5 86 LEU B CA 1
ATOM 3383 C C . LEU B 1 86 ? 12.383 -25.859 -4.234 1 98.5 86 LEU B C 1
ATOM 3385 O O . LEU B 1 86 ? 13.477 -26.125 -4.738 1 98.5 86 LEU B O 1
ATOM 3389 N N . LYS B 1 87 ? 11.352 -26.484 -4.5 1 98.25 87 LYS B N 1
ATOM 3390 C CA . LYS B 1 87 ? 11.258 -27.531 -5.512 1 98.25 87 LYS B CA 1
ATOM 3391 C C . LYS B 1 87 ? 9.867 -27.562 -6.141 1 98.25 87 LYS B C 1
ATOM 3393 O O . LYS B 1 87 ? 8.938 -26.922 -5.641 1 98.25 87 LYS B O 1
ATOM 3398 N N . LYS B 1 88 ? 9.789 -28.344 -7.207 1 98.38 88 LYS B N 1
ATOM 3399 C CA . LYS B 1 88 ? 8.523 -28.453 -7.926 1 98.3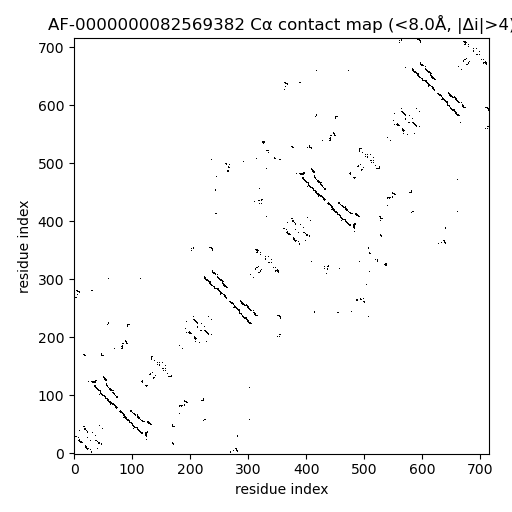8 88 LYS B CA 1
ATOM 3400 C C . LYS B 1 88 ? 7.375 -28.781 -6.973 1 98.38 88 LYS B C 1
ATOM 3402 O O . LYS B 1 88 ? 7.477 -29.688 -6.145 1 98.38 88 LYS B O 1
ATOM 3407 N N . GLY B 1 89 ? 6.297 -28.016 -7.094 1 98.44 89 GLY B N 1
ATOM 3408 C CA . GLY B 1 89 ? 5.117 -28.234 -6.27 1 98.44 89 GLY B CA 1
ATOM 3409 C C . GLY B 1 89 ? 5.035 -27.297 -5.078 1 98.44 89 GLY B C 1
ATOM 3410 O O . GLY B 1 89 ? 3.982 -27.172 -4.449 1 98.44 89 GLY B O 1
ATOM 3411 N N . ASP B 1 90 ? 6.102 -26.609 -4.766 1 98.69 90 ASP B N 1
ATOM 3412 C CA . ASP B 1 90 ? 6.141 -25.734 -3.605 1 98.69 90 ASP B CA 1
ATOM 3413 C C . ASP B 1 90 ? 5.324 -24.453 -3.852 1 98.69 90 ASP B C 1
ATOM 3415 O O . ASP B 1 90 ? 5.355 -23.906 -4.949 1 98.69 90 ASP B O 1
ATOM 3419 N N . VAL B 1 91 ? 4.582 -24.094 -2.871 1 98.75 91 VAL B N 1
ATOM 3420 C CA . VAL B 1 91 ? 3.877 -22.828 -2.801 1 98.75 91 VAL B CA 1
ATOM 3421 C C . VAL B 1 91 ? 4.539 -21.922 -1.766 1 98.75 91 VAL B C 1
ATOM 3423 O O . VAL B 1 91 ? 4.777 -22.328 -0.629 1 98.75 91 VAL B O 1
ATOM 3426 N N . VAL B 1 92 ? 4.852 -20.672 -2.109 1 98.56 92 VAL B N 1
ATOM 3427 C CA . VAL B 1 92 ? 5.504 -19.75 -1.186 1 98.56 92 VAL B CA 1
ATOM 3428 C C . VAL B 1 92 ? 4.852 -18.375 -1.285 1 98.56 92 VAL B C 1
ATOM 3430 O O . VAL B 1 92 ? 4.891 -17.734 -2.34 1 98.56 92 VAL B O 1
ATOM 3433 N N . PRO B 1 93 ? 4.258 -17.891 -0.2 1 98.31 93 PRO B N 1
ATOM 3434 C CA . PRO B 1 93 ? 3.715 -16.531 -0.18 1 98.31 93 PRO B CA 1
ATOM 3435 C C . PRO B 1 93 ? 4.805 -15.461 -0.215 1 98.31 93 PRO B C 1
ATOM 3437 O O . PRO B 1 93 ? 5.859 -15.625 0.406 1 98.31 93 PRO B O 1
ATOM 3440 N N . VAL B 1 94 ? 4.648 -14.453 -0.972 1 98 94 VAL B N 1
ATOM 3441 C CA . VAL B 1 94 ? 5.5 -13.266 -0.997 1 98 94 VAL B CA 1
ATOM 3442 C C . VAL B 1 94 ? 4.695 -12.039 -0.578 1 98 94 VAL B C 1
ATOM 3444 O O . VAL B 1 94 ? 3.877 -11.531 -1.35 1 98 94 VAL B O 1
ATOM 3447 N N . VAL B 1 95 ? 5 -11.539 0.563 1 95.44 95 VAL B N 1
ATOM 3448 C CA . VAL B 1 95 ? 4.219 -10.477 1.188 1 95.44 95 VAL B CA 1
ATOM 3449 C C . VAL B 1 95 ? 4.578 -9.133 0.555 1 95.44 95 VAL B C 1
ATOM 3451 O O . VAL B 1 95 ? 5.754 -8.859 0.294 1 95.44 95 VAL B O 1
ATOM 3454 N N . LEU B 1 96 ? 3.545 -8.328 0.353 1 94.06 96 LEU B N 1
ATOM 3455 C CA . LEU B 1 96 ? 3.744 -6.969 -0.131 1 94.06 96 LEU B CA 1
ATOM 3456 C C . LEU B 1 96 ? 4.844 -6.266 0.661 1 94.06 96 LEU B C 1
ATOM 3458 O O . LEU B 1 96 ? 4.867 -6.34 1.892 1 94.06 96 LEU B O 1
ATOM 3462 N N . GLY B 1 97 ? 5.816 -5.648 -0.093 1 92 97 GLY B N 1
ATOM 3463 C CA . GLY B 1 97 ? 6.855 -4.852 0.542 1 92 97 GLY B CA 1
ATOM 3464 C C . GLY B 1 97 ? 8.016 -5.688 1.052 1 92 97 GLY B C 1
ATOM 3465 O O . GLY B 1 97 ? 9.039 -5.145 1.479 1 92 97 GLY B O 1
ATOM 3466 N N . SER B 1 98 ? 7.895 -6.984 1.061 1 94.12 98 SER B N 1
ATOM 3467 C CA . SER B 1 98 ? 8.992 -7.836 1.493 1 94.12 98 SER B CA 1
ATOM 3468 C C . SER B 1 98 ? 10.094 -7.902 0.436 1 94.12 98 SER B C 1
ATOM 3470 O O . SER B 1 98 ? 9.805 -7.961 -0.761 1 94.12 98 SER B O 1
ATOM 3472 N N . VAL B 1 99 ? 11.305 -7.859 0.913 1 96.06 99 VAL B N 1
ATOM 3473 C CA . VAL B 1 99 ? 12.422 -8.047 -0.007 1 96.06 99 VAL B CA 1
ATOM 3474 C C . VAL B 1 99 ? 12.648 -9.531 -0.249 1 96.06 99 VAL B C 1
ATOM 3476 O O . VAL B 1 99 ? 12.609 -10.336 0.688 1 96.06 99 VAL B O 1
ATOM 3479 N N . SER B 1 100 ? 12.844 -9.914 -1.499 1 97.44 100 SER B N 1
ATOM 3480 C CA . SER B 1 100 ? 13.156 -11.312 -1.798 1 97.44 100 SER B CA 1
ATOM 3481 C C . SER B 1 100 ? 14.18 -11.414 -2.93 1 97.44 100 SER B C 1
ATOM 3483 O O . SER B 1 100 ? 14.312 -10.492 -3.736 1 97.44 100 SER B O 1
ATOM 3485 N N . TRP B 1 101 ? 14.938 -12.383 -2.928 1 97.62 101 TRP B N 1
ATOM 3486 C CA . TRP B 1 101 ? 15.797 -12.812 -4.031 1 97.62 101 TRP B CA 1
ATOM 3487 C C . TRP B 1 101 ? 15.602 -14.297 -4.328 1 97.62 101 TRP B C 1
ATOM 3489 O O . TRP B 1 101 ? 15.133 -15.047 -3.473 1 97.62 101 TRP B O 1
ATOM 3499 N N . TRP B 1 102 ? 15.828 -14.711 -5.508 1 98.56 102 TRP B N 1
ATOM 3500 C CA . TRP B 1 102 ? 15.594 -16.078 -5.988 1 98.56 102 TRP B CA 1
ATOM 3501 C C . TRP B 1 102 ? 16.828 -16.609 -6.715 1 98.56 102 TRP B C 1
ATOM 3503 O O . TRP B 1 102 ? 17.469 -15.891 -7.477 1 98.56 102 TRP B O 1
ATOM 3513 N N . PHE B 1 103 ? 17.188 -17.844 -6.461 1 98.19 103 PHE B N 1
ATOM 3514 C CA . PHE B 1 103 ? 18.406 -18.438 -6.996 1 98.19 103 PHE B CA 1
ATOM 3515 C C . PHE B 1 103 ? 18.156 -19.875 -7.422 1 98.19 103 PHE B C 1
ATOM 3517 O O . PHE B 1 103 ? 17.469 -20.625 -6.73 1 98.19 103 PHE B O 1
ATOM 3524 N N . ASN B 1 104 ? 18.656 -20.266 -8.594 1 98.19 104 ASN B N 1
ATOM 3525 C CA . ASN B 1 104 ? 18.625 -21.641 -9.055 1 98.19 104 ASN B CA 1
ATOM 3526 C C . ASN B 1 104 ? 19.953 -22.359 -8.781 1 98.19 104 ASN B C 1
ATOM 3528 O O . ASN B 1 104 ? 20.906 -22.219 -9.547 1 98.19 104 ASN B O 1
ATOM 3532 N N . ASP B 1 105 ? 19.953 -23.125 -7.777 1 96.5 105 ASP B N 1
ATOM 3533 C CA . ASP B 1 105 ? 21.141 -23.875 -7.398 1 96.5 105 ASP B CA 1
ATOM 3534 C C . ASP B 1 105 ? 21.125 -25.266 -8.023 1 96.5 105 ASP B C 1
ATOM 3536 O O . ASP B 1 105 ? 21.844 -26.156 -7.566 1 96.5 105 ASP B O 1
ATOM 3540 N N . GLY B 1 106 ? 20.219 -25.516 -8.898 1 95.5 106 GLY B N 1
ATOM 3541 C CA . GLY B 1 106 ? 20.094 -26.797 -9.547 1 95.5 106 GLY B CA 1
ATOM 3542 C C . GLY B 1 106 ? 20.719 -26.844 -10.93 1 95.5 106 GLY B C 1
ATOM 3543 O O . GLY B 1 106 ? 21.328 -25.859 -11.367 1 95.5 106 GLY B O 1
ATOM 3544 N N . ASP B 1 107 ? 20.531 -28.016 -11.609 1 95.5 107 ASP B N 1
ATOM 3545 C CA . ASP B 1 107 ? 21.156 -28.25 -12.906 1 95.5 107 ASP B CA 1
ATOM 3546 C C . ASP B 1 107 ? 20.141 -28.094 -14.047 1 95.5 107 ASP B C 1
ATOM 3548 O O . ASP B 1 107 ? 20.516 -28.188 -15.219 1 95.5 107 ASP B O 1
ATOM 3552 N N . SER B 1 108 ? 18.922 -27.906 -13.711 1 96.81 108 SER B N 1
ATOM 3553 C CA . SER B 1 108 ? 17.875 -27.641 -14.688 1 96.81 108 SER B CA 1
ATOM 3554 C C . SER B 1 108 ? 17.172 -26.312 -14.406 1 96.81 108 SER B C 1
ATOM 3556 O O . SER B 1 108 ? 17.438 -25.672 -13.383 1 96.81 108 SER B O 1
ATOM 3558 N N . GLU B 1 109 ? 16.297 -25.906 -15.281 1 98.25 109 GLU B N 1
ATOM 3559 C CA . GLU B 1 109 ? 15.594 -24.625 -15.133 1 98.25 109 GLU B CA 1
ATOM 3560 C C . GLU B 1 109 ? 14.703 -24.641 -13.891 1 98.25 109 GLU B C 1
ATOM 3562 O O . GLU B 1 109 ? 14.078 -25.656 -13.57 1 98.25 109 GLU B O 1
ATOM 3567 N N . LEU B 1 110 ? 14.758 -23.594 -13.203 1 98.69 110 LEU B N 1
ATOM 3568 C CA . LEU B 1 110 ? 13.781 -23.312 -12.148 1 98.69 110 LEU B CA 1
ATOM 3569 C C . LEU B 1 110 ? 12.695 -22.375 -12.656 1 98.69 110 LEU B C 1
ATOM 3571 O O . LEU B 1 110 ? 12.984 -21.25 -13.086 1 98.69 110 LEU B O 1
ATOM 3575 N N . VAL B 1 111 ? 11.414 -22.828 -12.672 1 98.81 111 VAL B N 1
ATOM 3576 C CA . VAL B 1 111 ? 10.312 -22.031 -13.195 1 98.81 111 VAL B CA 1
ATOM 3577 C C . VAL B 1 111 ? 9.281 -21.797 -12.094 1 98.81 111 VAL B C 1
ATOM 3579 O O . VAL B 1 111 ? 8.766 -22.75 -11.508 1 98.81 111 VAL B O 1
ATOM 3582 N N . ILE B 1 112 ? 9.023 -20.547 -11.805 1 98.81 112 ILE B N 1
ATOM 3583 C CA . ILE B 1 112 ? 8.062 -20.172 -10.773 1 98.81 112 ILE B CA 1
ATOM 3584 C C . ILE B 1 112 ? 7.004 -19.25 -11.375 1 98.81 112 ILE B C 1
ATOM 3586 O O . ILE B 1 112 ? 7.332 -18.266 -12.047 1 98.81 112 ILE B O 1
ATOM 3590 N N . VAL B 1 113 ? 5.723 -19.547 -11.148 1 98.81 113 VAL B N 1
ATOM 3591 C CA . VAL B 1 113 ? 4.645 -18.641 -11.531 1 98.81 113 VAL B CA 1
ATOM 3592 C C . VAL B 1 113 ? 4.117 -17.906 -10.289 1 98.81 113 VAL B C 1
ATOM 3594 O O . VAL B 1 113 ? 3.988 -18.5 -9.219 1 98.81 113 VAL B O 1
ATOM 3597 N N . PHE B 1 114 ? 3.891 -16.609 -10.445 1 98.75 114 PHE B N 1
ATOM 3598 C CA . PHE B 1 114 ? 3.344 -15.789 -9.383 1 98.75 114 PHE B CA 1
ATOM 3599 C C . PHE B 1 114 ? 1.926 -15.344 -9.711 1 98.75 114 PHE B C 1
ATOM 3601 O O . PHE B 1 114 ? 1.669 -14.844 -10.812 1 98.75 114 PHE B O 1
ATOM 3608 N N . LEU B 1 115 ? 1.006 -15.547 -8.82 1 98.75 115 LEU B N 1
ATOM 3609 C CA . LEU B 1 115 ? -0.347 -15.008 -8.883 1 98.75 115 LEU B CA 1
ATOM 3610 C C . LEU B 1 115 ? -0.62 -14.094 -7.688 1 98.75 115 LEU B C 1
ATOM 3612 O O . LEU B 1 115 ? -0.289 -14.438 -6.551 1 98.75 115 LEU B O 1
ATOM 3616 N N . GLY B 1 116 ? -1.171 -12.922 -7.965 1 98.06 116 GLY B N 1
ATOM 3617 C CA . GLY B 1 116 ? -1.309 -12.016 -6.84 1 98.06 116 GLY B CA 1
ATOM 3618 C C . GLY B 1 116 ? -2.463 -11.039 -6.992 1 98.06 116 GLY B C 1
ATOM 3619 O O . GLY B 1 116 ? -3.119 -11.008 -8.031 1 98.06 116 GLY B O 1
ATOM 3620 N N . GLU B 1 117 ? -2.795 -10.367 -5.895 1 97.19 117 GLU B N 1
ATOM 3621 C CA . GLU B 1 117 ? -3.754 -9.266 -5.875 1 97.19 117 GLU B CA 1
ATOM 3622 C C . GLU B 1 117 ? -3.053 -7.922 -6.035 1 97.19 117 GLU B C 1
ATOM 3624 O O . GLU B 1 117 ? -1.971 -7.711 -5.484 1 97.19 117 GLU B O 1
ATOM 3629 N N . THR B 1 118 ? -3.662 -7.027 -6.855 1 96.19 118 THR B N 1
ATOM 3630 C CA . THR B 1 118 ? -2.982 -5.785 -7.199 1 96.19 118 THR B CA 1
ATOM 3631 C C . THR B 1 118 ? -3.828 -4.578 -6.801 1 96.19 118 THR B C 1
ATOM 3633 O O . THR B 1 118 ? -3.77 -3.531 -7.453 1 96.19 118 THR B O 1
ATOM 3636 N N . SER B 1 119 ? -4.652 -4.656 -5.777 1 92.81 119 SER B N 1
ATOM 3637 C CA . SER B 1 119 ? -5.52 -3.564 -5.352 1 92.81 119 SER B CA 1
ATOM 3638 C C . SER B 1 119 ? -4.707 -2.389 -4.816 1 92.81 119 SER B C 1
ATOM 3640 O O . SER B 1 119 ? -5.164 -1.243 -4.859 1 92.81 119 SER B O 1
ATOM 3642 N N . LYS B 1 120 ? -3.5 -2.646 -4.422 1 90.06 120 LYS B N 1
ATOM 3643 C CA . LYS B 1 120 ? -2.654 -1.606 -3.844 1 90.06 120 LYS B CA 1
ATOM 3644 C C . LYS B 1 120 ? -1.514 -1.238 -4.789 1 90.06 120 LYS B C 1
ATOM 3646 O O . LYS B 1 120 ? -0.661 -0.415 -4.449 1 90.06 120 LYS B O 1
ATOM 3651 N N . SER B 1 121 ? -1.483 -1.871 -5.953 1 92.62 121 SER B N 1
ATOM 3652 C CA . SER B 1 121 ? -0.357 -1.706 -6.867 1 92.62 121 SER B CA 1
ATOM 3653 C C . SER B 1 121 ? -0.395 -0.342 -7.551 1 92.62 121 SER B C 1
ATOM 3655 O O . SER B 1 121 ? -1.435 0.318 -7.57 1 92.62 121 SER B O 1
ATOM 3657 N N . TYR B 1 122 ? 0.7 0.134 -8.031 1 88.31 122 TYR B N 1
ATOM 3658 C CA . TYR B 1 122 ? 0.782 1.359 -8.82 1 88.31 122 TYR B CA 1
ATOM 3659 C C . TYR B 1 122 ? -0.029 1.24 -10.102 1 88.31 122 TYR B C 1
ATOM 3661 O O . TYR B 1 122 ? -0.709 2.188 -10.508 1 88.31 122 TYR B O 1
ATOM 3669 N N . ILE B 1 123 ? 0.17 0.088 -10.719 1 90.31 123 ILE B N 1
ATOM 3670 C CA . ILE B 1 123 ? -0.597 -0.227 -11.922 1 90.31 123 ILE B CA 1
ATOM 3671 C C . ILE B 1 123 ? -1.499 -1.43 -11.656 1 90.31 123 ILE B C 1
ATOM 3673 O O . ILE B 1 123 ? -1.039 -2.574 -11.664 1 90.31 123 ILE B O 1
ATOM 3677 N N . PRO B 1 124 ? -2.779 -1.068 -11.445 1 93 124 PRO B N 1
ATOM 3678 C CA . PRO B 1 124 ? -3.662 -2.215 -11.219 1 93 124 PRO B CA 1
ATOM 3679 C C . PRO B 1 124 ? -3.572 -3.26 -12.328 1 93 124 PRO B C 1
ATOM 3681 O O . PRO B 1 124 ? -3.57 -2.91 -13.508 1 93 124 PRO B O 1
ATOM 3684 N N . GLY B 1 125 ? -3.422 -4.527 -11.953 1 96.69 125 GLY B N 1
ATOM 3685 C CA . GLY B 1 125 ? -3.346 -5.621 -12.914 1 96.69 125 GLY B CA 1
ATOM 3686 C C . GLY B 1 125 ? -1.928 -6.109 -13.148 1 96.69 125 GLY B C 1
ATOM 3687 O O . GLY B 1 125 ? -1.717 -7.109 -13.836 1 96.69 125 GLY B O 1
ATOM 3688 N N . GLU B 1 126 ? -0.979 -5.379 -12.57 1 96.38 126 GLU B N 1
ATOM 3689 C CA . GLU B 1 126 ? 0.423 -5.734 -12.773 1 96.38 126 GLU B CA 1
ATOM 3690 C C . GLU B 1 126 ? 1.217 -5.598 -11.477 1 96.38 126 GLU B C 1
ATOM 3692 O O . GLU B 1 126 ? 0.796 -4.895 -10.555 1 96.38 126 GLU B O 1
ATOM 3697 N N . PHE B 1 127 ? 2.344 -6.355 -11.453 1 96.31 127 PHE B N 1
ATOM 3698 C CA . PHE B 1 127 ? 3.291 -6.18 -10.359 1 96.31 127 PHE B CA 1
ATOM 3699 C C . PHE B 1 127 ? 4.344 -5.137 -10.719 1 96.31 127 PHE B C 1
ATOM 3701 O O . PHE B 1 127 ? 4.934 -5.184 -11.797 1 96.31 127 PHE B O 1
ATOM 3708 N N . THR B 1 128 ? 4.559 -4.207 -9.828 1 94.19 128 THR B N 1
ATOM 3709 C CA . THR B 1 128 ? 5.688 -3.291 -9.953 1 94.19 128 THR B CA 1
ATOM 3710 C C . THR B 1 128 ? 6.805 -3.672 -8.984 1 94.19 128 THR B C 1
ATOM 3712 O O . THR B 1 128 ? 6.57 -3.818 -7.785 1 94.19 128 THR B O 1
ATOM 3715 N N . TYR B 1 129 ? 7.98 -3.844 -9.508 1 93.31 129 TYR B N 1
ATOM 3716 C CA . TYR B 1 129 ? 9.117 -4.266 -8.695 1 93.31 129 TYR B CA 1
ATOM 3717 C C . TYR B 1 129 ? 10.07 -3.102 -8.453 1 93.31 129 TYR B C 1
ATOM 3719 O O . TYR B 1 129 ? 10.273 -2.262 -9.336 1 93.31 129 TYR B O 1
ATOM 3727 N N . PHE B 1 130 ? 10.672 -3.051 -7.289 1 93.12 130 PHE B N 1
ATOM 3728 C CA . PHE B 1 130 ? 11.719 -2.123 -6.883 1 93.12 130 PHE B CA 1
ATOM 3729 C C . PHE B 1 130 ? 13.008 -2.871 -6.559 1 93.12 130 PHE B C 1
ATOM 3731 O O . PHE B 1 130 ? 13.086 -3.572 -5.547 1 93.12 130 PHE B O 1
ATOM 3738 N N . ILE B 1 131 ? 13.984 -2.65 -7.367 1 93.12 131 ILE B N 1
ATOM 3739 C CA . ILE B 1 131 ? 15.203 -3.449 -7.289 1 93.12 131 ILE B CA 1
ATOM 3740 C C . ILE B 1 131 ? 16.219 -2.75 -6.395 1 93.12 131 ILE B C 1
ATOM 3742 O O . ILE B 1 131 ? 16.453 -1.545 -6.52 1 93.12 131 ILE B O 1
ATOM 3746 N N . LEU B 1 132 ? 16.812 -3.457 -5.488 1 91.69 132 LEU B N 1
ATOM 3747 C CA . LEU B 1 132 ? 17.719 -2.865 -4.52 1 91.69 132 LEU B CA 1
ATOM 3748 C C . LEU B 1 132 ? 19.109 -2.697 -5.121 1 91.69 132 LEU B C 1
ATOM 3750 O O . LEU B 1 132 ? 19.781 -1.695 -4.867 1 91.69 132 LEU B O 1
ATOM 3754 N N . GLY B 1 133 ? 19.531 -3.715 -5.848 1 82.38 133 GLY B N 1
ATOM 3755 C CA . GLY B 1 133 ? 20.828 -3.697 -6.523 1 82.38 133 GLY B CA 1
ATOM 3756 C C . GLY B 1 133 ? 20.719 -3.918 -8.016 1 82.38 133 GLY B C 1
ATOM 3757 O O . GLY B 1 133 ? 19.688 -4.395 -8.508 1 82.38 133 GLY B O 1
ATOM 3758 N N . GLY B 1 134 ? 21.766 -3.359 -8.766 1 80.94 134 GLY B N 1
ATOM 3759 C CA . GLY B 1 134 ? 21.734 -3.512 -10.211 1 80.94 134 GLY B CA 1
ATOM 3760 C C . GLY B 1 134 ? 21.75 -2.188 -10.953 1 80.94 134 GLY B C 1
ATOM 3761 O O . GLY B 1 134 ? 21.875 -1.127 -10.336 1 80.94 134 GLY B O 1
ATOM 3762 N N . ALA B 1 135 ? 21.531 -2.297 -12.234 1 80.81 135 ALA B N 1
ATOM 3763 C CA . ALA B 1 135 ? 21.672 -1.124 -13.094 1 80.81 135 ALA B CA 1
ATOM 3764 C C . ALA B 1 135 ? 20.531 -0.142 -12.859 1 80.81 135 ALA B C 1
ATOM 3766 O O . ALA B 1 135 ? 20.703 1.069 -13.008 1 80.81 135 ALA B O 1
ATOM 3767 N N . GLN B 1 136 ? 19.391 -0.619 -12.539 1 84.75 136 GLN B N 1
ATOM 3768 C CA . GLN B 1 136 ? 18.234 0.232 -12.273 1 84.75 136 GLN B CA 1
ATOM 3769 C C . GLN B 1 136 ? 17.781 0.124 -10.82 1 84.75 136 GLN B C 1
ATOM 3771 O O . GLN B 1 136 ? 16.594 0.075 -10.531 1 84.75 136 GLN B O 1
ATOM 3776 N N . SER B 1 137 ? 18.781 0.109 -10.016 1 89.56 137 SER B N 1
ATOM 3777 C CA . SER B 1 137 ? 18.516 -0.084 -8.594 1 89.56 137 SER B CA 1
ATOM 3778 C C . SER B 1 137 ? 18.125 1.23 -7.922 1 89.56 137 SER B C 1
ATOM 3780 O O . SER B 1 137 ? 18.453 2.309 -8.43 1 89.56 137 SER B O 1
ATOM 3782 N N . ILE B 1 138 ? 17.5 1.09 -6.844 1 91.5 138 ILE B N 1
ATOM 3783 C CA . ILE B 1 138 ? 17.172 2.227 -5.988 1 91.5 138 ILE B CA 1
ATOM 3784 C C . ILE B 1 138 ? 18.453 2.938 -5.562 1 91.5 138 ILE B C 1
ATOM 3786 O O . ILE B 1 138 ? 18.516 4.168 -5.562 1 91.5 138 ILE B O 1
ATOM 3790 N N . MET B 1 139 ? 19.422 2.154 -5.195 1 89.44 139 MET B N 1
ATOM 3791 C CA . MET B 1 139 ? 20.703 2.732 -4.773 1 89.44 139 MET B CA 1
ATOM 3792 C C . MET B 1 139 ? 21.281 3.625 -5.863 1 89.44 139 MET B C 1
ATOM 3794 O O . MET B 1 139 ? 21.75 4.73 -5.586 1 89.44 139 MET B O 1
ATOM 3798 N N . GLY B 1 140 ? 21.219 3.154 -7.043 1 89.62 140 GLY B N 1
ATOM 3799 C CA . GLY B 1 140 ? 21.766 3.904 -8.164 1 89.62 140 GLY B CA 1
ATOM 3800 C C . GLY B 1 140 ? 21.016 5.184 -8.453 1 89.62 140 GLY B C 1
ATOM 3801 O O . GLY B 1 140 ? 21.5 6.059 -9.172 1 89.62 140 GLY B O 1
ATOM 3802 N N . GLY B 1 141 ? 19.828 5.293 -7.938 1 93.19 141 GLY B N 1
ATOM 3803 C CA . GLY B 1 141 ? 19.016 6.48 -8.156 1 93.19 141 GLY B CA 1
ATOM 3804 C C . GLY B 1 141 ? 19.438 7.66 -7.301 1 93.19 141 GLY B C 1
ATOM 3805 O O . GLY B 1 141 ? 19.094 8.805 -7.598 1 93.19 141 GLY B O 1
ATOM 3806 N N . PHE B 1 142 ? 20.109 7.434 -6.254 1 95 142 PHE B N 1
ATOM 3807 C CA . PHE B 1 142 ? 20.594 8.5 -5.383 1 95 142 PHE B CA 1
ATOM 3808 C C . PHE B 1 142 ? 21.922 9.039 -5.883 1 95 142 PHE B C 1
ATOM 3810 O O . PHE B 1 142 ? 22.672 8.328 -6.551 1 95 142 PHE B O 1
ATOM 3817 N N . SER B 1 143 ? 22.266 10.281 -5.551 1 94.75 143 SER B N 1
ATOM 3818 C CA . SER B 1 143 ? 23.547 10.859 -5.914 1 94.75 143 SER B CA 1
ATOM 3819 C C . SER B 1 143 ? 24.688 10.211 -5.129 1 94.75 143 SER B C 1
ATOM 3821 O O . SER B 1 143 ? 24.469 9.711 -4.023 1 94.75 143 SER B O 1
ATOM 3823 N N . PRO B 1 144 ? 25.875 10.242 -5.691 1 94 144 PRO B N 1
ATOM 3824 C CA . PRO B 1 144 ? 27.031 9.688 -4.969 1 94 144 PRO B CA 1
ATOM 3825 C C . PRO B 1 144 ? 27.203 10.305 -3.588 1 94 144 PRO B C 1
ATOM 3827 O O . PRO B 1 144 ? 27.641 9.625 -2.652 1 94 144 PRO B O 1
ATOM 3830 N N . ASP B 1 145 ? 26.922 11.594 -3.438 1 94.31 145 ASP B N 1
ATOM 3831 C CA . ASP B 1 145 ? 27.016 12.25 -2.141 1 94.31 145 ASP B CA 1
ATOM 3832 C C . ASP B 1 145 ? 26.078 11.617 -1.119 1 94.31 145 ASP B C 1
ATOM 3834 O O . ASP B 1 145 ? 26.469 11.375 0.024 1 94.31 145 ASP B O 1
ATOM 3838 N N . PHE B 1 146 ? 24.859 11.352 -1.517 1 94.88 146 PHE B N 1
ATOM 3839 C CA . PHE B 1 146 ? 23.891 10.727 -0.627 1 94.88 146 PHE B CA 1
ATOM 3840 C C . PHE B 1 146 ? 24.312 9.312 -0.262 1 94.88 146 PHE B C 1
ATOM 3842 O O . PHE B 1 146 ? 24.219 8.906 0.897 1 94.88 146 PHE B O 1
ATOM 3849 N N . ILE B 1 147 ? 24.781 8.57 -1.242 1 94.44 147 ILE B N 1
ATOM 3850 C CA . ILE B 1 147 ? 25.219 7.199 -1 1 94.44 147 ILE B CA 1
ATOM 3851 C C . ILE B 1 147 ? 26.406 7.203 -0.04 1 94.44 147 ILE B C 1
ATOM 3853 O O . ILE B 1 147 ? 26.469 6.402 0.896 1 94.44 147 ILE B O 1
ATOM 3857 N N . SER B 1 148 ? 27.344 8.102 -0.319 1 94.69 148 SER B N 1
ATOM 3858 C CA . SER B 1 148 ? 28.516 8.227 0.532 1 94.69 148 SER B CA 1
ATOM 3859 C C . SER B 1 148 ? 28.125 8.484 1.983 1 94.69 148 SER B C 1
ATOM 3861 O O . SER B 1 148 ? 28.672 7.859 2.896 1 94.69 148 SER B O 1
ATOM 3863 N N . ARG B 1 149 ? 27.219 9.312 2.188 1 93.56 149 ARG B N 1
ATOM 3864 C CA . ARG B 1 149 ? 26.766 9.664 3.531 1 93.56 149 ARG B CA 1
ATOM 3865 C C . ARG B 1 149 ? 26 8.508 4.172 1 93.56 149 ARG B C 1
ATOM 3867 O O . ARG B 1 149 ? 26.219 8.18 5.336 1 93.56 149 ARG B O 1
ATOM 3874 N N . ALA B 1 150 ? 25.078 7.902 3.412 1 93.5 150 ALA B N 1
ATOM 3875 C CA . ALA B 1 150 ? 24.203 6.859 3.934 1 93.5 150 ALA B CA 1
ATOM 3876 C C . ALA B 1 150 ? 25 5.637 4.371 1 93.5 150 ALA B C 1
ATOM 3878 O O . ALA B 1 150 ? 24.672 4.988 5.367 1 93.5 150 ALA B O 1
ATOM 3879 N N . TYR B 1 151 ? 26.047 5.336 3.637 1 93.06 151 TYR B N 1
ATOM 3880 C CA . TYR B 1 151 ? 26.75 4.074 3.887 1 93.06 151 TYR B CA 1
ATOM 3881 C C . TYR B 1 151 ? 28.141 4.316 4.426 1 93.06 151 TYR B C 1
ATOM 3883 O O . TYR B 1 151 ? 28.938 3.381 4.551 1 93.06 151 TYR B O 1
ATOM 3891 N N . ASN B 1 152 ? 28.469 5.551 4.711 1 91.44 152 ASN B N 1
ATOM 3892 C CA . ASN B 1 152 ? 29.75 5.938 5.305 1 91.44 152 ASN B CA 1
ATOM 3893 C C . ASN B 1 152 ? 30.922 5.406 4.5 1 91.44 152 ASN B C 1
ATOM 3895 O O . ASN B 1 152 ? 31.797 4.723 5.043 1 91.44 152 ASN B O 1
ATOM 3899 N N . VAL B 1 153 ? 30.938 5.672 3.252 1 92.25 153 VAL B N 1
ATOM 3900 C CA . VAL B 1 153 ? 32.031 5.32 2.35 1 92.25 153 VAL B CA 1
ATOM 3901 C C . VAL B 1 153 ? 32.5 6.562 1.589 1 92.25 153 VAL B C 1
ATOM 3903 O O . VAL B 1 153 ? 31.797 7.578 1.559 1 92.25 153 VAL B O 1
ATOM 3906 N N . ASN B 1 154 ? 33.719 6.484 1.059 1 93.25 154 ASN B N 1
ATOM 3907 C CA . ASN B 1 154 ? 34.156 7.617 0.253 1 93.25 154 ASN B CA 1
ATOM 3908 C C . ASN B 1 154 ? 33.438 7.668 -1.091 1 93.25 154 ASN B C 1
ATOM 3910 O O . ASN B 1 154 ? 32.688 6.746 -1.439 1 93.25 154 ASN B O 1
ATOM 3914 N N . LYS B 1 155 ? 33.625 8.711 -1.844 1 92.81 155 LYS B N 1
ATOM 3915 C CA . LYS B 1 155 ? 32.875 8.961 -3.07 1 92.81 155 LYS B CA 1
ATOM 3916 C C . LYS B 1 155 ? 33.156 7.898 -4.125 1 92.81 155 LYS B C 1
ATOM 3918 O O . LYS B 1 155 ? 32.281 7.496 -4.875 1 92.81 155 LYS B O 1
ATOM 3923 N N . ASP B 1 156 ? 34.375 7.469 -4.23 1 93.31 156 ASP B N 1
ATOM 3924 C CA . ASP B 1 156 ? 34.719 6.434 -5.191 1 93.31 156 ASP B CA 1
ATOM 3925 C C . ASP B 1 156 ? 34 5.125 -4.891 1 93.31 156 ASP B C 1
ATOM 3927 O O . ASP B 1 156 ? 33.5 4.465 -5.801 1 93.31 156 ASP B O 1
ATOM 3931 N N . ASP B 1 157 ? 33.969 4.805 -3.654 1 93.75 157 ASP B N 1
ATOM 3932 C CA . ASP B 1 157 ? 33.281 3.592 -3.23 1 93.75 157 ASP B CA 1
ATOM 3933 C C . ASP B 1 157 ? 31.766 3.734 -3.412 1 93.75 157 ASP B C 1
ATOM 3935 O O . ASP B 1 157 ? 31.078 2.76 -3.719 1 93.75 157 ASP B O 1
ATOM 3939 N N . ALA B 1 158 ? 31.25 4.941 -3.189 1 93.56 158 ALA B N 1
ATOM 3940 C CA . ALA B 1 158 ? 29.844 5.207 -3.438 1 93.56 158 ALA B CA 1
ATOM 3941 C C . ALA B 1 158 ? 29.484 4.949 -4.898 1 93.56 158 ALA B C 1
ATOM 3943 O O . ALA B 1 158 ? 28.453 4.348 -5.195 1 93.56 158 ALA B O 1
ATOM 3944 N N . ASN B 1 159 ? 30.359 5.383 -5.766 1 92.38 159 ASN B N 1
ATOM 3945 C CA . ASN B 1 159 ? 30.156 5.137 -7.188 1 92.38 159 ASN B CA 1
ATOM 3946 C C . ASN B 1 159 ? 30.203 3.645 -7.512 1 92.38 159 ASN B C 1
ATOM 3948 O O . ASN B 1 159 ? 29.453 3.158 -8.344 1 92.38 159 ASN B O 1
ATOM 3952 N N . LYS B 1 160 ? 31.062 3.002 -6.91 1 90.88 160 LYS B N 1
ATOM 3953 C CA . LYS B 1 160 ? 31.156 1.557 -7.098 1 90.88 160 LYS B CA 1
ATOM 3954 C C . LYS B 1 160 ? 29.875 0.854 -6.656 1 90.88 160 LYS B C 1
ATOM 3956 O O . LYS B 1 160 ? 29.375 -0.024 -7.359 1 90.88 160 LYS B O 1
ATOM 3961 N N . LEU B 1 161 ? 29.375 1.218 -5.5 1 89.62 161 LEU B N 1
ATOM 3962 C CA . LEU B 1 161 ? 28.141 0.632 -4.98 1 89.62 161 LEU B CA 1
ATOM 3963 C C . LEU B 1 161 ? 26.984 0.85 -5.945 1 89.62 161 LEU B C 1
ATOM 3965 O O . LEU B 1 161 ? 26.156 -0.045 -6.145 1 89.62 161 LEU B O 1
ATOM 3969 N N . ALA B 1 162 ? 26.984 2.014 -6.555 1 88.44 162 ALA B N 1
ATOM 3970 C CA . ALA B 1 162 ? 25.859 2.408 -7.41 1 88.44 162 ALA B CA 1
ATOM 3971 C C . ALA B 1 162 ? 25.984 1.77 -8.789 1 88.44 162 ALA B C 1
ATOM 3973 O O . ALA B 1 162 ? 24.969 1.523 -9.453 1 88.44 162 ALA B O 1
ATOM 3974 N N . LYS B 1 163 ? 27.219 1.407 -9.219 1 88.81 163 LYS B N 1
ATOM 3975 C CA . LYS B 1 163 ? 27.375 1.165 -10.648 1 88.81 163 LYS B CA 1
ATOM 3976 C C . LYS B 1 163 ? 28.062 -0.17 -10.914 1 88.81 163 LYS B C 1
ATOM 3978 O O . LYS B 1 163 ? 28.141 -0.625 -12.055 1 88.81 163 LYS B O 1
ATOM 3983 N N . SER B 1 164 ? 28.484 -0.782 -9.93 1 88.75 164 SER B N 1
ATOM 3984 C CA . SER B 1 164 ? 29.297 -1.979 -10.148 1 88.75 164 SER B CA 1
ATOM 3985 C C . SER B 1 164 ? 28.453 -3.102 -10.758 1 88.75 164 SER B C 1
ATOM 3987 O O . SER B 1 164 ? 28.938 -3.844 -11.617 1 88.75 164 SER B O 1
ATOM 3989 N N . GLN B 1 165 ? 27.266 -3.293 -10.25 1 88.19 165 GLN B N 1
ATOM 3990 C CA . GLN B 1 165 ? 26.375 -4.293 -10.836 1 88.19 165 GLN B CA 1
ATOM 3991 C C . GLN B 1 165 ? 25.672 -3.742 -12.07 1 88.19 165 GLN B C 1
ATOM 3993 O O . GLN B 1 165 ? 24.844 -2.844 -11.969 1 88.19 165 GLN B O 1
ATOM 3998 N N . THR B 1 166 ? 25.938 -4.34 -13.125 1 85.81 166 THR B N 1
ATOM 3999 C CA . THR B 1 166 ? 25.375 -3.818 -14.367 1 85.81 166 THR B CA 1
ATOM 4000 C C . THR B 1 166 ? 24.172 -4.648 -14.812 1 85.81 166 THR B C 1
ATOM 4002 O O . THR B 1 166 ? 23.422 -4.238 -15.688 1 85.81 166 THR B O 1
ATOM 4005 N N . GLY B 1 167 ? 24.109 -5.793 -14.188 1 85.81 167 GLY B N 1
ATOM 4006 C CA . GLY B 1 167 ? 22.922 -6.594 -14.484 1 85.81 167 GLY B CA 1
ATOM 4007 C C . GLY B 1 167 ? 21.641 -5.973 -13.977 1 85.81 167 GLY B C 1
ATOM 4008 O O . GLY B 1 167 ? 21.656 -5.164 -13.047 1 85.81 167 GLY B O 1
ATOM 4009 N N . PHE B 1 168 ? 20.594 -6.289 -14.523 1 80.94 168 PHE B N 1
ATOM 4010 C CA . PHE B 1 168 ? 19.312 -5.664 -14.18 1 80.94 168 PHE B CA 1
ATOM 4011 C C . PHE B 1 168 ? 18.516 -6.547 -13.234 1 80.94 168 PHE B C 1
ATOM 4013 O O . PHE B 1 168 ? 18.812 -6.617 -12.039 1 80.94 168 PHE B O 1
ATOM 4020 N N . LEU B 1 169 ? 17.625 -7.328 -13.625 1 87.19 169 LEU B N 1
ATOM 4021 C CA . LEU B 1 169 ? 16.656 -8.078 -12.836 1 87.19 169 LEU B CA 1
ATOM 4022 C C . LEU B 1 169 ? 17.203 -9.453 -12.469 1 87.19 169 LEU B C 1
ATOM 4024 O O . LEU B 1 169 ? 17.172 -9.844 -11.297 1 87.19 169 LEU B O 1
ATOM 4028 N N . ILE B 1 170 ? 17.844 -10.133 -13.359 1 95.12 170 ILE B N 1
ATOM 4029 C CA . ILE B 1 170 ? 18.359 -11.492 -13.203 1 95.12 170 ILE B CA 1
ATOM 4030 C C . ILE B 1 170 ? 19.781 -11.57 -13.734 1 95.12 170 ILE B C 1
ATOM 4032 O O . ILE B 1 170 ? 20.062 -11.117 -14.844 1 95.12 170 ILE B O 1
ATOM 4036 N N . ILE B 1 171 ? 20.734 -12.125 -12.961 1 94.88 171 ILE B N 1
ATOM 4037 C CA . ILE B 1 171 ? 22.109 -12.328 -13.398 1 94.88 171 ILE B CA 1
ATOM 4038 C C . ILE B 1 171 ? 22.484 -13.805 -13.258 1 94.88 171 ILE B C 1
ATOM 4040 O O . ILE B 1 171 ? 21.734 -14.586 -12.664 1 94.88 171 ILE B O 1
ATOM 4044 N N . LYS B 1 172 ? 23.547 -14.141 -13.859 1 95.94 172 LYS B N 1
ATOM 4045 C CA . LYS B 1 172 ? 24.094 -15.477 -13.695 1 95.94 172 LYS B CA 1
ATOM 4046 C C . LYS B 1 172 ? 25.297 -15.469 -12.766 1 95.94 172 LYS B C 1
ATOM 4048 O O . LYS B 1 172 ? 26.281 -14.75 -13.016 1 95.94 172 LYS B O 1
ATOM 4053 N N . LEU B 1 173 ? 25.219 -16.172 -11.719 1 95.12 173 LEU B N 1
ATOM 4054 C CA . LEU B 1 173 ? 26.328 -16.219 -10.781 1 95.12 173 LEU B CA 1
ATOM 4055 C C . LEU B 1 173 ? 27.438 -17.125 -11.297 1 95.12 173 LEU B C 1
ATOM 4057 O O . LEU B 1 173 ? 27.156 -18.172 -11.906 1 95.12 173 LEU B O 1
ATOM 4061 N N . GLN B 1 174 ? 28.625 -16.703 -11.008 1 91.44 174 GLN B N 1
ATOM 4062 C CA . GLN B 1 174 ? 29.781 -17.531 -11.391 1 91.44 174 GLN B CA 1
ATOM 4063 C C . GLN B 1 174 ? 29.797 -18.844 -10.617 1 91.44 174 GLN B C 1
ATOM 4065 O O . GLN B 1 174 ? 29.344 -18.906 -9.477 1 91.44 174 GLN B O 1
ATOM 4070 N N . ASP B 1 175 ? 30.422 -19.781 -11.258 1 89.06 175 ASP B N 1
ATOM 4071 C CA . ASP B 1 175 ? 30.531 -21.078 -10.617 1 89.06 175 ASP B CA 1
ATOM 4072 C C . ASP B 1 175 ? 31.312 -20.984 -9.305 1 89.06 175 ASP B C 1
ATOM 4074 O O . ASP B 1 175 ? 32.312 -20.281 -9.227 1 89.06 175 ASP B O 1
ATOM 4078 N N . GLY B 1 176 ? 30.797 -21.672 -8.312 1 83.25 176 GLY B N 1
ATOM 4079 C CA . GLY B 1 176 ? 31.5 -21.688 -7.031 1 83.25 176 GLY B CA 1
ATOM 4080 C C . GLY B 1 176 ? 31 -20.625 -6.066 1 83.25 176 GLY B C 1
ATOM 4081 O O . GLY B 1 176 ? 31.219 -20.719 -4.859 1 83.25 176 GLY B O 1
ATOM 4082 N N . LYS B 1 177 ? 30.406 -19.5 -6.66 1 85.62 177 LYS B N 1
ATOM 4083 C CA . LYS B 1 177 ? 29.828 -18.516 -5.758 1 85.62 177 LYS B CA 1
ATOM 4084 C C . LYS B 1 177 ? 28.672 -19.094 -4.953 1 85.62 177 LYS B C 1
ATOM 4086 O O . LYS B 1 177 ? 27.75 -19.672 -5.523 1 85.62 177 LYS B O 1
ATOM 4091 N N . ARG B 1 178 ? 28.875 -19.016 -3.645 1 79.69 178 ARG B N 1
ATOM 4092 C CA . ARG B 1 178 ? 27.844 -19.594 -2.775 1 79.69 178 ARG B CA 1
ATOM 4093 C C . ARG B 1 178 ? 27.016 -18.5 -2.121 1 79.69 178 ARG B C 1
ATOM 4095 O O . ARG B 1 178 ? 27.531 -17.453 -1.757 1 79.69 178 ARG B O 1
ATOM 4102 N N . LEU B 1 179 ? 25.719 -18.703 -2.133 1 91.69 179 LEU B N 1
ATOM 4103 C CA . LEU B 1 179 ? 24.812 -17.859 -1.375 1 91.69 179 LEU B CA 1
ATOM 4104 C C . LEU B 1 179 ? 24.422 -18.516 -0.053 1 91.69 179 LEU B C 1
ATOM 4106 O O . LEU B 1 179 ? 24.859 -19.625 0.242 1 91.69 179 LEU B O 1
ATOM 4110 N N . ALA B 1 180 ? 23.766 -17.812 0.755 1 90.56 180 ALA B N 1
ATOM 4111 C CA . ALA B 1 180 ? 23.312 -18.344 2.041 1 90.56 180 ALA B CA 1
ATOM 4112 C C . ALA B 1 180 ? 22.547 -19.656 1.859 1 90.56 180 ALA B C 1
ATOM 4114 O O . ALA B 1 180 ? 21.781 -19.812 0.911 1 90.56 180 ALA B O 1
ATOM 4115 N N . LYS B 1 181 ? 22.75 -20.594 2.783 1 92.81 181 LYS B N 1
ATOM 4116 C CA . LYS B 1 181 ? 22.125 -21.906 2.701 1 92.81 181 LYS B CA 1
ATOM 4117 C C . LYS B 1 181 ? 20.703 -21.875 3.285 1 92.81 181 LYS B C 1
ATOM 4119 O O . LYS B 1 181 ? 20.469 -21.234 4.309 1 92.81 181 LYS B O 1
ATOM 4124 N N . PRO B 1 182 ? 19.859 -22.625 2.639 1 96.62 182 PRO B N 1
ATOM 4125 C CA . PRO B 1 182 ? 18.5 -22.703 3.172 1 96.62 182 PRO B CA 1
ATOM 4126 C C . PRO B 1 182 ? 18.438 -23.359 4.547 1 96.62 182 PRO B C 1
ATOM 4128 O O . PRO B 1 182 ? 19.234 -24.25 4.844 1 96.62 182 PRO B O 1
ATOM 4131 N N . ASN B 1 183 ? 17.594 -22.859 5.324 1 96.69 183 ASN B N 1
ATOM 4132 C CA . ASN B 1 183 ? 17.297 -23.453 6.629 1 96.69 183 ASN B CA 1
ATOM 4133 C C . ASN B 1 183 ? 16.094 -24.391 6.566 1 96.69 183 ASN B C 1
ATOM 4135 O O . ASN B 1 183 ? 15 -23.969 6.172 1 96.69 183 ASN B O 1
ATOM 4139 N N . LYS B 1 184 ? 16.219 -25.594 7.07 1 95.5 184 LYS B N 1
ATOM 4140 C CA . LYS B 1 184 ? 15.195 -26.609 6.934 1 95.5 184 LYS B CA 1
ATOM 4141 C C . LYS B 1 184 ? 13.953 -26.266 7.746 1 95.5 184 LYS B C 1
ATOM 4143 O O . LYS B 1 184 ? 12.828 -26.391 7.258 1 95.5 184 LYS B O 1
ATOM 4148 N N . ASP B 1 185 ? 14.133 -25.875 8.961 1 95.62 185 ASP B N 1
ATOM 4149 C CA . ASP B 1 185 ? 13 -25.547 9.828 1 95.62 185 ASP B CA 1
ATOM 4150 C C . ASP B 1 185 ? 12.18 -24.406 9.25 1 95.62 185 ASP B C 1
ATOM 4152 O O . ASP B 1 185 ? 10.945 -24.469 9.227 1 95.62 185 ASP B O 1
ATOM 4156 N N . ASN B 1 186 ? 12.875 -23.359 8.828 1 95.75 186 ASN B N 1
ATOM 4157 C CA . ASN B 1 186 ? 12.172 -22.234 8.203 1 95.75 186 ASN B CA 1
ATOM 4158 C C . ASN B 1 186 ? 11.469 -22.672 6.922 1 95.75 186 ASN B C 1
ATOM 4160 O O . ASN B 1 186 ? 10.344 -22.234 6.648 1 95.75 186 ASN B O 1
ATOM 4164 N N . THR B 1 187 ? 12.141 -23.484 6.172 1 97.31 187 THR B N 1
ATOM 4165 C CA . THR B 1 187 ? 11.539 -23.969 4.938 1 97.31 187 THR B CA 1
ATOM 4166 C C . THR B 1 187 ? 10.227 -24.703 5.223 1 97.31 187 THR B C 1
ATOM 4168 O O . THR B 1 187 ? 9.211 -24.438 4.566 1 97.31 187 THR B O 1
ATOM 4171 N N . ASN B 1 188 ? 10.219 -25.531 6.203 1 96 188 ASN B N 1
ATOM 4172 C CA . ASN B 1 188 ? 9.023 -26.297 6.551 1 96 188 ASN B CA 1
ATOM 4173 C C . ASN B 1 188 ? 7.887 -25.391 6.992 1 96 188 ASN B C 1
ATOM 4175 O O . ASN B 1 188 ? 6.715 -25.703 6.781 1 96 188 ASN B O 1
ATOM 4179 N N . LYS B 1 189 ? 8.227 -24.312 7.539 1 96.69 189 LYS B N 1
ATOM 4180 C CA . LYS B 1 189 ? 7.223 -23.391 8.086 1 96.69 189 LYS B CA 1
ATOM 4181 C C . LYS B 1 189 ? 6.699 -22.438 7.012 1 96.69 189 LYS B C 1
ATOM 4183 O O . LYS B 1 189 ? 5.539 -22.031 7.051 1 96.69 189 LYS B O 1
ATOM 4188 N N . LEU B 1 190 ? 7.547 -22.078 6.008 1 98.06 190 LEU B N 1
ATOM 4189 C CA . LEU B 1 190 ? 7.223 -20.953 5.148 1 98.06 190 LEU B CA 1
ATOM 4190 C C . LEU B 1 190 ? 6.992 -21.406 3.711 1 98.06 190 LEU B C 1
ATOM 4192 O O . LEU B 1 190 ? 6.66 -20.594 2.844 1 98.06 190 LEU B O 1
ATOM 4196 N N . VAL B 1 191 ? 7.238 -22.641 3.48 1 98.38 191 VAL B N 1
ATOM 4197 C CA . VAL B 1 191 ? 6.988 -23.234 2.176 1 98.38 191 VAL B CA 1
ATOM 4198 C C . VAL B 1 191 ? 6.086 -24.453 2.332 1 98.38 191 VAL B C 1
ATOM 4200 O O . VAL B 1 191 ? 6.207 -25.203 3.305 1 98.38 191 VAL B O 1
ATOM 4203 N N . TYR B 1 192 ? 5.125 -24.641 1.405 1 98.38 192 TYR B N 1
ATOM 4204 C CA . TYR B 1 192 ? 4.234 -25.797 1.43 1 98.38 192 TYR B CA 1
ATOM 4205 C C . TYR B 1 192 ? 4.18 -26.469 0.064 1 98.38 192 TYR B C 1
ATOM 4207 O O . TYR B 1 192 ? 3.797 -25.844 -0.929 1 98.38 192 TYR B O 1
ATOM 4215 N N . ASN B 1 193 ? 4.562 -27.719 -0.007 1 98.25 193 ASN B N 1
ATOM 4216 C CA . ASN B 1 193 ? 4.477 -28.453 -1.271 1 98.25 193 ASN B CA 1
ATOM 4217 C C . ASN B 1 193 ? 3.07 -28.984 -1.518 1 98.25 193 ASN B C 1
ATOM 4219 O O . ASN B 1 193 ? 2.664 -29.969 -0.905 1 98.25 193 ASN B O 1
ATOM 4223 N N . ILE B 1 194 ? 2.346 -28.422 -2.412 1 97.94 194 ILE B N 1
ATOM 4224 C CA . ILE B 1 194 ? 0.93 -28.703 -2.619 1 97.94 194 ILE B CA 1
ATOM 4225 C C . ILE B 1 194 ? 0.771 -30.016 -3.383 1 97.94 194 ILE B C 1
ATOM 4227 O O . ILE B 1 194 ? -0.294 -30.641 -3.344 1 97.94 194 ILE B O 1
ATOM 4231 N N . ASN B 1 195 ? 1.798 -30.469 -4.105 1 95.94 195 ASN B N 1
ATOM 4232 C CA . ASN B 1 195 ? 1.738 -31.719 -4.875 1 95.94 195 ASN B CA 1
ATOM 4233 C C . ASN B 1 195 ? 1.664 -32.938 -3.969 1 95.94 195 ASN B C 1
ATOM 4235 O O . ASN B 1 195 ? 1.15 -33.969 -4.371 1 95.94 195 ASN B O 1
ATOM 4239 N N . VAL B 1 196 ? 2.18 -32.812 -2.822 1 94.38 196 VAL B N 1
ATOM 4240 C CA . VAL B 1 196 ? 2.225 -34 -1.957 1 94.38 196 VAL B CA 1
ATOM 4241 C C . VAL B 1 196 ? 1.181 -33.875 -0.85 1 94.38 196 VAL B C 1
ATOM 4243 O O . VAL B 1 196 ? 1.122 -34.688 0.06 1 94.38 196 VAL B O 1
ATOM 4246 N N . ALA B 1 197 ? 0.453 -32.844 -0.881 1 94.88 197 ALA B N 1
ATOM 4247 C CA . ALA B 1 197 ? -0.608 -32.625 0.102 1 94.88 197 ALA B CA 1
ATOM 4248 C C . ALA B 1 197 ? -1.762 -33.625 -0.132 1 94.88 197 ALA B C 1
ATOM 4250 O O . ALA B 1 197 ? -1.994 -34.062 -1.262 1 94.88 197 ALA B O 1
ATOM 4251 N N . VAL B 1 198 ? -2.486 -33.875 0.952 1 95.25 198 VAL B N 1
ATOM 4252 C CA . VAL B 1 198 ? -3.705 -34.656 0.815 1 95.25 198 VAL B CA 1
ATOM 4253 C C . VAL B 1 198 ? -4.793 -33.844 0.151 1 95.25 198 VAL B C 1
ATOM 4255 O O . VAL B 1 198 ? -5.121 -32.75 0.623 1 95.25 198 VAL B O 1
ATOM 4258 N N . PRO B 1 199 ? -5.352 -34.344 -0.927 1 96.69 199 PRO B N 1
ATOM 4259 C CA . PRO B 1 199 ? -6.387 -33.562 -1.604 1 96.69 199 PRO B CA 1
ATOM 4260 C C . PRO B 1 199 ? -7.66 -33.406 -0.771 1 96.69 199 PRO B C 1
ATOM 4262 O O . PRO B 1 199 ? -7.984 -34.312 0.019 1 96.69 199 PRO B O 1
ATOM 4265 N N . ASP B 1 200 ? -8.336 -32.344 -0.907 1 94.25 200 ASP B N 1
ATOM 4266 C CA . ASP B 1 200 ? -9.617 -32.125 -0.244 1 94.25 200 ASP B CA 1
ATOM 4267 C C . ASP B 1 200 ? -10.734 -32.906 -0.921 1 94.25 200 ASP B C 1
ATOM 4269 O O . ASP B 1 200 ? -11.695 -33.312 -0.27 1 94.25 200 ASP B O 1
ATOM 4273 N N . ILE B 1 201 ? -10.68 -33 -2.229 1 92.94 201 ILE B N 1
ATOM 4274 C CA . ILE B 1 201 ? -11.625 -33.781 -3.037 1 92.94 201 ILE B CA 1
ATOM 4275 C C . ILE B 1 201 ? -10.875 -34.781 -3.902 1 92.94 201 ILE B C 1
ATOM 4277 O O . ILE B 1 201 ? -9.875 -34.438 -4.535 1 92.94 201 ILE B O 1
ATOM 4281 N N . ASP B 1 202 ? -11.273 -35.938 -3.861 1 95.12 202 ASP B N 1
ATOM 4282 C CA . ASP B 1 202 ? -10.727 -37.062 -4.645 1 95.12 202 ASP B CA 1
ATOM 4283 C C . ASP B 1 202 ? -11.836 -37.906 -5.254 1 95.12 202 ASP B C 1
ATOM 4285 O O . ASP B 1 202 ? -12.5 -38.656 -4.547 1 95.12 202 ASP B O 1
ATOM 4289 N N . VAL B 1 203 ? -12.023 -37.75 -6.523 1 93.56 203 VAL B N 1
ATOM 4290 C CA . VAL B 1 203 ? -13.062 -38.469 -7.23 1 93.56 203 VAL B CA 1
ATOM 4291 C C . VAL B 1 203 ? -12.422 -39.406 -8.266 1 93.56 203 VAL B C 1
ATOM 4293 O O . VAL B 1 203 ? -11.711 -38.938 -9.164 1 93.56 203 VAL B O 1
ATOM 4296 N N . LYS B 1 204 ? -12.75 -40.688 -8.133 1 93.69 204 LYS B N 1
ATOM 4297 C CA . LYS B 1 204 ? -12.227 -41.656 -9.078 1 93.69 204 LYS B CA 1
ATOM 4298 C C . LYS B 1 204 ? -12.625 -41.312 -10.508 1 93.69 204 LYS B C 1
ATOM 4300 O O . LYS B 1 204 ? -13.797 -41.062 -10.789 1 93.69 204 LYS B O 1
ATOM 4305 N N . HIS B 1 205 ? -11.648 -41.188 -11.406 1 94.12 205 HIS B N 1
ATOM 4306 C CA . HIS B 1 205 ? -11.797 -40.844 -12.82 1 94.12 205 HIS B CA 1
ATOM 4307 C C . HIS B 1 205 ? -12.305 -39.406 -12.992 1 94.12 205 HIS B C 1
ATOM 4309 O O . HIS B 1 205 ? -12.664 -39 -14.102 1 94.12 205 HIS B O 1
ATOM 4315 N N . GLY B 1 206 ? -12.43 -38.719 -11.93 1 94.94 206 GLY B N 1
ATOM 4316 C CA . GLY B 1 206 ? -12.797 -37.312 -11.953 1 94.94 206 GLY B CA 1
ATOM 4317 C C . GLY B 1 206 ? -11.609 -36.406 -11.812 1 94.94 206 GLY B C 1
ATOM 4318 O O . GLY B 1 206 ? -11.336 -35.594 -12.703 1 94.94 206 GLY B O 1
ATOM 4319 N N . GLY B 1 207 ? -10.969 -36.562 -10.672 1 97.06 207 GLY B N 1
ATOM 4320 C CA . GLY B 1 207 ? -9.789 -35.75 -10.453 1 97.06 207 GLY B CA 1
ATOM 4321 C C . GLY B 1 207 ? -9.562 -35.406 -8.992 1 97.06 207 GLY B C 1
ATOM 4322 O O . GLY B 1 207 ? -10.102 -36.062 -8.102 1 97.06 207 GLY B O 1
ATOM 4323 N N . LEU B 1 208 ? -8.68 -34.5 -8.805 1 97.38 208 LEU B N 1
ATOM 4324 C CA . LEU B 1 208 ? -8.281 -34.094 -7.457 1 97.38 208 LEU B CA 1
ATOM 4325 C C . LEU B 1 208 ? -8.375 -32.594 -7.297 1 97.38 208 LEU B C 1
ATOM 4327 O O . LEU B 1 208 ? -8.055 -31.844 -8.227 1 97.38 208 LEU B O 1
ATOM 4331 N N . VAL B 1 209 ? -8.828 -32.156 -6.129 1 95.94 209 VAL B N 1
ATOM 4332 C CA . VAL B 1 209 ? -8.789 -30.766 -5.75 1 95.94 209 VAL B CA 1
ATOM 4333 C C . VAL B 1 209 ? -8.039 -30.594 -4.43 1 95.94 209 VAL B C 1
ATOM 4335 O O . VAL B 1 209 ? -8.375 -31.25 -3.436 1 95.94 209 VAL B O 1
ATOM 4338 N N . THR B 1 210 ? -6.996 -29.828 -4.434 1 97 210 THR B N 1
ATOM 4339 C CA . THR B 1 210 ? -6.254 -29.5 -3.223 1 97 210 THR B CA 1
ATOM 4340 C C . THR B 1 210 ? -6.273 -27.984 -2.98 1 97 210 THR B C 1
ATOM 4342 O O . THR B 1 210 ? -5.863 -27.203 -3.844 1 97 210 THR B O 1
ATOM 4345 N N . SER B 1 211 ? -6.742 -27.578 -1.796 1 95 211 SER B N 1
ATOM 4346 C CA . SER B 1 211 ? -6.812 -26.156 -1.434 1 95 211 SER B CA 1
ATOM 4347 C C . SER B 1 211 ? -5.871 -25.844 -0.278 1 95 211 SER B C 1
ATOM 4349 O O . SER B 1 211 ? -5.793 -26.594 0.693 1 95 211 SER B O 1
ATOM 4351 N N . LEU B 1 212 ? -5.125 -24.781 -0.433 1 96.06 212 LEU B N 1
ATOM 4352 C CA . LEU B 1 212 ? -4.285 -24.281 0.648 1 96.06 212 LEU B CA 1
ATOM 4353 C C . LEU B 1 212 ? -4.902 -23.031 1.27 1 96.06 212 LEU B C 1
ATOM 4355 O O . LEU B 1 212 ? -5.098 -22.016 0.584 1 96.06 212 LEU B O 1
ATOM 4359 N N . THR B 1 213 ? -5.219 -23.125 2.543 1 93.94 213 THR B N 1
ATOM 4360 C CA . THR B 1 213 ? -5.758 -22.016 3.336 1 93.94 213 THR B CA 1
ATOM 4361 C C . THR B 1 213 ? -4.832 -21.703 4.508 1 93.94 213 THR B C 1
ATOM 4363 O O . THR B 1 213 ? -3.852 -22.406 4.746 1 93.94 213 THR B O 1
ATOM 4366 N N . GLU B 1 214 ? -5.164 -20.609 5.195 1 94.94 214 GLU B N 1
ATOM 4367 C CA . GLU B 1 214 ? -4.387 -20.219 6.367 1 94.94 214 GLU B CA 1
ATOM 4368 C C . GLU B 1 214 ? -4.398 -21.328 7.422 1 94.94 214 GLU B C 1
ATOM 4370 O O . GLU B 1 214 ? -3.41 -21.516 8.133 1 94.94 214 GLU B O 1
ATOM 4375 N N . ALA B 1 215 ? -5.449 -22.078 7.523 1 93 215 ALA B N 1
ATOM 4376 C CA . ALA B 1 215 ? -5.559 -23.156 8.5 1 93 215 ALA B CA 1
ATOM 4377 C C . ALA B 1 215 ? -4.539 -24.25 8.219 1 93 215 ALA B C 1
ATOM 4379 O O . ALA B 1 215 ? -3.936 -24.797 9.148 1 93 215 ALA B O 1
ATOM 4380 N N . LYS B 1 216 ? -4.289 -24.656 6.938 1 93.69 216 LYS B N 1
ATOM 4381 C CA . LYS B 1 216 ? -3.34 -25.688 6.543 1 93.69 216 LYS B CA 1
ATOM 4382 C C . LYS B 1 216 ? -1.918 -25.141 6.48 1 93.69 216 LYS B C 1
ATOM 4384 O O . LYS B 1 216 ? -0.953 -25.859 6.738 1 93.69 216 LYS B O 1
ATOM 4389 N N . PHE B 1 217 ? -1.808 -23.953 6.09 1 96.5 217 PHE B N 1
ATOM 4390 C CA . PHE B 1 217 ? -0.545 -23.281 5.836 1 96.5 217 PHE B CA 1
ATOM 4391 C C . PHE B 1 217 ? -0.571 -21.859 6.406 1 96.5 217 PHE B C 1
ATOM 4393 O O . PHE B 1 217 ? -0.826 -20.891 5.676 1 96.5 217 PHE B O 1
ATOM 4400 N N . PRO B 1 218 ? -0.246 -21.625 7.688 1 96 218 PRO B N 1
ATOM 4401 C CA . PRO B 1 218 ? -0.436 -20.375 8.414 1 96 218 PRO B CA 1
ATOM 4402 C C . PRO B 1 218 ? 0.257 -19.188 7.746 1 96 218 PRO B C 1
ATOM 4404 O O . PRO B 1 218 ? -0.263 -18.062 7.77 1 96 218 PRO B O 1
ATOM 4407 N N . PHE B 1 219 ? 1.37 -19.359 7.133 1 96.69 219 PHE B N 1
ATOM 4408 C CA . PHE B 1 219 ? 2.1 -18.266 6.508 1 96.69 219 PHE B CA 1
ATOM 4409 C C . PHE B 1 219 ? 1.287 -17.656 5.375 1 96.69 219 PHE B C 1
ATOM 4411 O O . PHE B 1 219 ? 1.45 -16.469 5.059 1 96.69 219 PHE B O 1
ATOM 4418 N N . LEU B 1 220 ? 0.405 -18.438 4.785 1 96.19 220 LEU B N 1
ATOM 4419 C CA . LEU B 1 220 ? -0.453 -17.938 3.711 1 96.19 220 LEU B CA 1
ATOM 4420 C C . LEU B 1 220 ? -1.367 -16.828 4.207 1 96.19 220 LEU B C 1
ATOM 4422 O O . LEU B 1 220 ? -1.811 -15.984 3.424 1 96.19 220 LEU B O 1
ATOM 4426 N N . GLY B 1 221 ? -1.66 -16.844 5.477 1 94.81 221 GLY B N 1
ATOM 4427 C CA . GLY B 1 221 ? -2.496 -15.82 6.07 1 94.81 221 GLY B CA 1
ATOM 4428 C C . GLY B 1 221 ? -1.916 -14.422 5.926 1 94.81 221 GLY B C 1
ATOM 4429 O O . GLY B 1 221 ? -2.65 -13.438 5.949 1 94.81 221 GLY B O 1
ATOM 4430 N N . GLN B 1 222 ? -0.651 -14.289 5.727 1 93.06 222 GLN B N 1
ATOM 4431 C CA . GLN B 1 222 ? 0.022 -12.992 5.652 1 93.06 222 GLN B CA 1
ATOM 4432 C C . GLN B 1 222 ? -0.303 -12.281 4.344 1 93.06 222 GLN B C 1
ATOM 4434 O O . GLN B 1 222 ? -0.163 -11.055 4.25 1 93.06 222 GLN B O 1
ATOM 4439 N N . VAL B 1 223 ? -0.722 -13.062 3.34 1 95.12 223 VAL B N 1
ATOM 4440 C CA . VAL B 1 223 ? -1.033 -12.43 2.062 1 95.12 223 VAL B CA 1
ATOM 4441 C C . VAL B 1 223 ? -2.545 -12.422 1.845 1 95.12 223 VAL B C 1
ATOM 4443 O O . VAL B 1 223 ? -3.035 -11.852 0.867 1 95.12 223 VAL B O 1
ATOM 4446 N N . GLU B 1 224 ? -3.361 -13.078 2.686 1 93.62 224 GLU B N 1
ATOM 4447 C CA . GLU B 1 224 ? -4.82 -13.094 2.678 1 93.62 224 GLU B CA 1
ATOM 4448 C C . GLU B 1 224 ? -5.363 -13.617 1.351 1 93.62 224 GLU B C 1
ATOM 4450 O O . GLU B 1 224 ? -6.277 -13.031 0.772 1 93.62 224 GLU B O 1
ATOM 4455 N N . LEU B 1 225 ? -4.695 -14.617 0.751 1 95.88 225 LEU B N 1
ATOM 4456 C CA . LEU B 1 225 ? -5.086 -15.305 -0.474 1 95.88 225 LEU B CA 1
ATOM 4457 C C . LEU B 1 225 ? -5.254 -16.797 -0.226 1 95.88 225 LEU B C 1
ATOM 4459 O O . LEU B 1 225 ? -4.855 -17.312 0.823 1 95.88 225 LEU B O 1
ATOM 4463 N N . ILE B 1 226 ? -5.859 -17.422 -1.161 1 95.38 226 ILE B N 1
ATOM 4464 C CA . ILE B 1 226 ? -5.957 -18.875 -1.163 1 95.38 226 ILE B CA 1
ATOM 4465 C C . ILE B 1 226 ? -5.367 -19.438 -2.459 1 95.38 226 ILE B C 1
ATOM 4467 O O . ILE B 1 226 ? -5.453 -18.797 -3.51 1 95.38 226 ILE B O 1
ATOM 4471 N N . ALA B 1 227 ? -4.754 -20.594 -2.275 1 96.94 227 ALA B N 1
ATOM 4472 C CA . ALA B 1 227 ? -4.227 -21.281 -3.441 1 96.94 227 ALA B CA 1
ATOM 4473 C C . ALA B 1 227 ? -4.934 -22.625 -3.648 1 96.94 227 ALA B C 1
ATOM 4475 O O . ALA B 1 227 ? -5.262 -23.312 -2.682 1 96.94 227 ALA B O 1
ATOM 4476 N N . LYS B 1 228 ? -5.172 -22.953 -4.902 1 96.31 228 LYS B N 1
ATOM 4477 C CA . LYS B 1 228 ? -5.805 -24.219 -5.242 1 96.31 228 LYS B CA 1
ATOM 4478 C C . LYS B 1 228 ? -5.082 -24.906 -6.398 1 96.31 228 LYS B C 1
ATOM 4480 O O . LYS B 1 228 ? -4.68 -24.25 -7.359 1 96.31 228 LYS B O 1
ATOM 4485 N N . LEU B 1 229 ? -4.902 -26.188 -6.25 1 98.19 229 LEU B N 1
ATOM 4486 C CA . LEU B 1 229 ? -4.438 -27.031 -7.336 1 98.19 229 LEU B CA 1
ATOM 4487 C C . LEU B 1 229 ? -5.516 -28.047 -7.734 1 98.19 229 LEU B C 1
ATOM 4489 O O . LEU B 1 229 ? -5.996 -28.812 -6.895 1 98.19 229 LEU B O 1
ATOM 4493 N N . VAL B 1 230 ? -5.914 -28.016 -8.977 1 97.75 230 VAL B N 1
ATOM 4494 C CA . VAL B 1 230 ? -6.934 -28.938 -9.477 1 97.75 230 VAL B CA 1
ATOM 4495 C C . VAL B 1 230 ? -6.34 -29.812 -10.578 1 97.75 230 VAL B C 1
ATOM 4497 O O . VAL B 1 230 ? -5.672 -29.312 -11.484 1 97.75 230 VAL B O 1
ATOM 4500 N N . LYS B 1 231 ? -6.531 -31.078 -10.469 1 97.94 231 LYS B N 1
ATOM 4501 C CA . LYS B 1 231 ? -6.16 -32.062 -11.484 1 97.94 231 LYS B CA 1
ATOM 4502 C C . LYS B 1 231 ? -7.383 -32.844 -11.977 1 97.94 231 LYS B C 1
ATOM 4504 O O . LYS B 1 231 ? -7.965 -33.625 -11.234 1 97.94 231 LYS B O 1
ATOM 4509 N N . LEU B 1 232 ? -7.746 -32.594 -13.164 1 98.12 232 LEU B N 1
ATOM 4510 C CA . LEU B 1 232 ? -8.852 -33.312 -13.781 1 98.12 232 LEU B CA 1
ATOM 4511 C C . LEU B 1 232 ? -8.336 -34.469 -14.633 1 98.12 232 LEU B C 1
ATOM 4513 O O . LEU B 1 232 ? -7.391 -34.312 -15.406 1 98.12 232 LEU B O 1
ATOM 4517 N N . ASP B 1 233 ? -8.938 -35.625 -14.477 1 97.44 233 ASP B N 1
ATOM 4518 C CA . ASP B 1 233 ? -8.609 -36.75 -15.336 1 97.44 233 ASP B CA 1
ATOM 4519 C C . ASP B 1 233 ? -9.117 -36.531 -16.75 1 97.44 233 ASP B C 1
ATOM 4521 O O . ASP B 1 233 ? -9.867 -35.594 -17.016 1 97.44 233 ASP B O 1
ATOM 4525 N N . ALA B 1 234 ? -8.656 -37.438 -17.641 1 97.5 234 ALA B N 1
ATOM 4526 C CA . ALA B 1 234 ? -9.023 -37.312 -19.047 1 97.5 234 ALA B CA 1
ATOM 4527 C C . ALA B 1 234 ? -10.547 -37.312 -19.203 1 97.5 234 ALA B C 1
ATOM 4529 O O . ALA B 1 234 ? -11.242 -38.188 -18.703 1 97.5 234 ALA B O 1
ATOM 4530 N N . LYS B 1 235 ? -11 -36.219 -19.844 1 96.56 235 LYS B N 1
ATOM 4531 C CA . LYS B 1 235 ? -12.391 -36.062 -20.266 1 96.56 235 LYS B CA 1
ATOM 4532 C C . LYS B 1 235 ? -13.305 -35.844 -19.078 1 96.56 235 LYS B C 1
ATOM 4534 O O . LYS B 1 235 ? -14.531 -35.875 -19.203 1 96.56 235 LYS B O 1
ATOM 4539 N N . ALA B 1 236 ? -12.703 -35.656 -17.938 1 96.94 236 ALA B N 1
ATOM 4540 C CA . ALA B 1 236 ? -13.516 -35.344 -16.781 1 96.94 236 ALA B CA 1
ATOM 4541 C C . ALA B 1 236 ? -13.977 -33.875 -16.812 1 96.94 236 ALA B C 1
ATOM 4543 O O . ALA B 1 236 ? -13.453 -33.062 -17.594 1 96.94 236 ALA B O 1
ATOM 4544 N N . MET B 1 237 ? -14.984 -33.625 -15.984 1 95.69 237 MET B N 1
ATOM 4545 C CA . MET B 1 237 ? -15.555 -32.281 -15.969 1 95.69 237 MET B CA 1
ATOM 4546 C C . MET B 1 237 ? -15.523 -31.703 -14.555 1 95.69 237 MET B C 1
ATOM 4548 O O . MET B 1 237 ? -15.758 -32.406 -13.578 1 95.69 237 MET B O 1
ATOM 4552 N N . SER B 1 238 ? -15.117 -30.469 -14.453 1 94.5 238 SER B N 1
ATOM 4553 C CA . SER B 1 238 ? -15.445 -29.688 -13.266 1 94.5 238 SER B CA 1
ATOM 4554 C C . SER B 1 238 ? -16.828 -29.047 -13.383 1 94.5 238 SER B C 1
ATOM 4556 O O . SER B 1 238 ? -17.078 -28.281 -14.32 1 94.5 238 SER B O 1
ATOM 4558 N N . SER B 1 239 ? -17.641 -29.375 -12.453 1 91.94 239 SER B N 1
ATOM 4559 C CA . SER B 1 239 ? -19 -28.875 -12.484 1 91.94 239 SER B CA 1
ATOM 4560 C C . SER B 1 239 ? -19.031 -27.344 -12.508 1 91.94 239 SER B C 1
ATOM 4562 O O . SER B 1 239 ? -18.031 -26.703 -12.148 1 91.94 239 SER B O 1
ATOM 4564 N N . PRO B 1 240 ? -20.125 -26.75 -13.047 1 94 240 PRO B N 1
ATOM 4565 C CA . PRO B 1 240 ? -20.234 -25.297 -12.992 1 94 240 PRO B CA 1
ATOM 4566 C C . PRO B 1 240 ? -20.141 -24.75 -11.57 1 94 240 PRO B C 1
ATOM 4568 O O . PRO B 1 240 ? -20.938 -25.125 -10.703 1 94 240 PRO B O 1
ATOM 4571 N N . ILE B 1 241 ? -19.188 -23.938 -11.398 1 93.5 241 ILE B N 1
ATOM 4572 C CA . ILE B 1 241 ? -18.938 -23.422 -10.055 1 93.5 241 ILE B CA 1
ATOM 4573 C C . ILE B 1 241 ? -18.891 -21.906 -10.086 1 93.5 241 ILE B C 1
ATOM 4575 O O . ILE B 1 241 ? -18.609 -21.297 -11.117 1 93.5 241 ILE B O 1
ATOM 4579 N N . TYR B 1 242 ? -19.25 -21.266 -8.969 1 91 242 TYR B N 1
ATOM 4580 C CA . TYR B 1 242 ? -19.172 -19.812 -8.812 1 91 242 TYR B CA 1
ATOM 4581 C C . TYR B 1 242 ? -18.844 -19.438 -7.375 1 91 242 TYR B C 1
ATOM 4583 O O . TYR B 1 242 ? -18.984 -20.25 -6.465 1 91 242 TYR B O 1
ATOM 4591 N N . THR B 1 243 ? -18.25 -18.297 -7.23 1 87.06 243 THR B N 1
ATOM 4592 C CA . THR B 1 243 ? -18 -17.781 -5.891 1 87.06 243 THR B CA 1
ATOM 4593 C C . THR B 1 243 ? -19.219 -17 -5.387 1 87.06 243 THR B C 1
ATOM 4595 O O . THR B 1 243 ? -19.875 -16.297 -6.16 1 87.06 243 THR B O 1
ATOM 4598 N N . THR B 1 244 ? -19.5 -17.156 -4.129 1 86.31 244 THR B N 1
ATOM 4599 C CA . THR B 1 244 ? -20.625 -16.438 -3.549 1 86.31 244 THR B CA 1
ATOM 4600 C C . THR B 1 244 ? -20.141 -15.227 -2.754 1 86.31 244 THR B C 1
ATOM 4602 O O . THR B 1 244 ? -20.891 -14.672 -1.948 1 86.31 244 THR B O 1
ATOM 4605 N N . ASP B 1 245 ? -18.969 -14.93 -2.918 1 85.56 245 ASP B N 1
ATOM 4606 C CA . ASP B 1 245 ? -18.359 -13.734 -2.316 1 85.56 245 ASP B CA 1
ATOM 4607 C C . ASP B 1 245 ? -17.719 -12.852 -3.381 1 85.56 245 ASP B C 1
ATOM 4609 O O . ASP B 1 245 ? -17.891 -13.086 -4.578 1 85.56 245 ASP B O 1
ATOM 4613 N N . SER B 1 246 ? -17.25 -11.695 -3.047 1 85.25 246 SER B N 1
ATOM 4614 C CA . SER B 1 246 ? -16.75 -10.75 -4.035 1 85.25 246 SER B CA 1
ATOM 4615 C C . SER B 1 246 ? -15.336 -11.094 -4.469 1 85.25 246 SER B C 1
ATOM 4617 O O . SER B 1 246 ? -14.625 -10.258 -5.027 1 85.25 246 SER B O 1
ATOM 4619 N N . SER B 1 247 ? -14.992 -12.344 -4.32 1 91.5 247 SER B N 1
ATOM 4620 C CA . SER B 1 247 ? -13.625 -12.719 -4.66 1 91.5 247 SER B CA 1
ATOM 4621 C C . SER B 1 247 ? -13.484 -13.031 -6.148 1 91.5 247 SER B C 1
ATOM 4623 O O . SER B 1 247 ? -14.484 -13.312 -6.82 1 91.5 247 SER B O 1
ATOM 4625 N N . VAL B 1 248 ? -12.273 -12.93 -6.613 1 94.25 248 VAL B N 1
ATOM 4626 C CA . VAL B 1 248 ? -11.891 -13.211 -7.996 1 94.25 248 VAL B CA 1
ATOM 4627 C C . VAL B 1 248 ? -10.953 -14.414 -8.039 1 94.25 248 VAL B C 1
ATOM 4629 O O . VAL B 1 248 ? -10.102 -14.578 -7.156 1 94.25 248 VAL B O 1
ATOM 4632 N N . GLN B 1 249 ? -11.195 -15.234 -9.016 1 95 249 GLN B N 1
ATOM 4633 C CA . GLN B 1 249 ? -10.305 -16.375 -9.203 1 95 249 GLN B CA 1
ATOM 4634 C C . GLN B 1 249 ? -9.367 -16.156 -10.391 1 95 249 GLN B C 1
ATOM 4636 O O . GLN B 1 249 ? -9.805 -15.766 -11.469 1 95 249 GLN B O 1
ATOM 4641 N N . LEU B 1 250 ? -8.102 -16.297 -10.195 1 97.31 250 LEU B N 1
ATOM 4642 C CA . LEU B 1 250 ? -7.074 -16.25 -11.227 1 97.31 250 LEU B CA 1
ATOM 4643 C C . LEU B 1 250 ? -6.473 -17.625 -11.461 1 97.31 250 LEU B C 1
ATOM 4645 O O . LEU B 1 250 ? -5.926 -18.234 -10.539 1 97.31 250 LEU B O 1
ATOM 4649 N N . ILE B 1 251 ? -6.562 -18.125 -12.68 1 97.75 251 ILE B N 1
ATOM 4650 C CA . ILE B 1 251 ? -6.207 -19.516 -12.984 1 97.75 251 ILE B CA 1
ATOM 4651 C C . ILE B 1 251 ? -5.012 -19.531 -13.938 1 97.75 251 ILE B C 1
ATOM 4653 O O . ILE B 1 251 ? -5.012 -18.844 -14.961 1 97.75 251 ILE B O 1
ATOM 4657 N N . TYR B 1 252 ? -3.998 -20.281 -13.617 1 98.62 252 TYR B N 1
ATOM 4658 C CA . TYR B 1 252 ? -2.871 -20.578 -14.492 1 98.62 252 TYR B CA 1
ATOM 4659 C C . TYR B 1 252 ? -2.875 -22.047 -14.906 1 98.62 252 TYR B C 1
ATOM 4661 O O . TYR B 1 252 ? -2.799 -22.938 -14.055 1 98.62 252 TYR B O 1
ATOM 4669 N N . VAL B 1 253 ? -2.885 -22.312 -16.203 1 98.62 253 VAL B N 1
ATOM 4670 C CA . VAL B 1 253 ? -2.932 -23.688 -16.703 1 98.62 253 VAL B CA 1
ATOM 4671 C C . VAL B 1 253 ? -1.525 -24.281 -16.703 1 98.62 253 VAL B C 1
ATOM 4673 O O . VAL B 1 253 ? -0.632 -23.781 -17.391 1 98.62 253 VAL B O 1
ATOM 4676 N N . VAL B 1 254 ? -1.377 -25.344 -16 1 98.19 254 VAL B N 1
ATOM 4677 C CA . VAL B 1 254 ? -0.065 -25.953 -15.812 1 98.19 254 VAL B CA 1
ATOM 4678 C C . VAL B 1 254 ? 0.187 -27 -16.906 1 98.19 254 VAL B C 1
ATOM 4680 O O . VAL B 1 254 ? 1.232 -26.984 -17.562 1 98.19 254 VAL B O 1
ATOM 4683 N N . LYS B 1 255 ? -0.752 -27.891 -17.062 1 97.81 255 LYS B N 1
ATOM 4684 C CA . LYS B 1 255 ? -0.636 -29 -18 1 97.81 255 LYS B CA 1
ATOM 4685 C C . LYS B 1 255 ? -2.002 -29.391 -18.547 1 97.81 255 LYS B C 1
ATOM 4687 O O . LYS B 1 255 ? -3.029 -29.156 -17.906 1 97.81 255 LYS B O 1
ATOM 4692 N N . GLY B 1 256 ? -1.938 -29.969 -19.75 1 97.81 256 GLY B N 1
ATOM 4693 C CA . GLY B 1 256 ? -3.17 -30.469 -20.344 1 97.81 256 GLY B CA 1
ATOM 4694 C C . GLY B 1 256 ? -4.004 -29.375 -20.984 1 97.81 256 GLY B C 1
ATOM 4695 O O . GLY B 1 256 ? -3.527 -28.25 -21.172 1 97.81 256 GLY B O 1
ATOM 4696 N N . THR B 1 257 ? -5.23 -29.812 -21.422 1 97.88 257 THR B N 1
ATOM 4697 C CA . THR B 1 257 ? -6.141 -28.875 -22.062 1 97.88 257 THR B CA 1
ATOM 4698 C C . THR B 1 257 ? -7.562 -29.047 -21.562 1 97.88 257 THR B C 1
ATOM 4700 O O . THR B 1 257 ? -7.871 -30.047 -20.906 1 97.88 257 THR B O 1
ATOM 4703 N N . CYS B 1 258 ? -8.305 -28.047 -21.828 1 97.69 258 CYS B N 1
ATOM 4704 C CA . CYS B 1 258 ? -9.727 -28.188 -21.531 1 97.69 258 CYS B CA 1
ATOM 4705 C C . CYS B 1 258 ? -10.555 -27.219 -22.359 1 97.69 258 CYS B C 1
ATOM 4707 O O . CYS B 1 258 ? -10.016 -26.25 -22.922 1 97.69 258 CYS B O 1
ATOM 4709 N N . GLN B 1 259 ? -11.789 -27.609 -22.516 1 98.06 259 GLN B N 1
ATOM 4710 C CA . GLN B 1 259 ? -12.797 -26.641 -22.938 1 98.06 259 GLN B CA 1
ATOM 4711 C C . GLN B 1 259 ? -13.438 -25.953 -21.75 1 98.06 259 GLN B C 1
ATOM 4713 O O . GLN B 1 259 ? -13.914 -26.625 -20.828 1 98.06 259 GLN B O 1
ATOM 4718 N N . VAL B 1 260 ? -13.367 -24.609 -21.75 1 97.88 260 VAL B N 1
ATOM 4719 C CA . VAL B 1 260 ? -13.945 -23.875 -20.641 1 97.88 260 VAL B CA 1
ATOM 4720 C C . VAL B 1 260 ? -15.094 -23 -21.141 1 97.88 260 VAL B C 1
ATOM 4722 O O . VAL B 1 260 ? -15.016 -22.422 -22.234 1 97.88 260 VAL B O 1
ATOM 4725 N N . GLN B 1 261 ? -16.109 -22.938 -20.422 1 97.38 261 GLN B N 1
ATOM 4726 C CA . GLN B 1 261 ? -17.203 -22 -20.641 1 97.38 261 GLN B CA 1
ATOM 4727 C C . GLN B 1 261 ? -17.469 -21.156 -19.406 1 97.38 261 GLN B C 1
ATOM 4729 O O . GLN B 1 261 ? -17.391 -21.656 -18.281 1 97.38 261 GLN B O 1
ATOM 4734 N N . ILE B 1 262 ? -17.672 -19.891 -19.578 1 96.06 262 ILE B N 1
ATOM 4735 C CA . ILE B 1 262 ? -18.047 -18.969 -18.516 1 96.06 262 ILE B CA 1
ATOM 4736 C C . ILE B 1 262 ? -19.375 -18.281 -18.859 1 96.06 262 ILE B C 1
ATOM 4738 O O . ILE B 1 262 ? -19.547 -17.797 -19.969 1 96.06 262 ILE B O 1
ATOM 4742 N N . VAL B 1 263 ? -20.25 -18.328 -17.953 1 95.19 263 VAL B N 1
ATOM 4743 C CA . VAL B 1 263 ? -21.547 -17.688 -18.109 1 95.19 263 VAL B CA 1
ATOM 4744 C C . VAL B 1 263 ? -21.703 -16.562 -17.094 1 95.19 263 VAL B C 1
ATOM 4746 O O . VAL B 1 263 ? -21.406 -16.75 -15.906 1 95.19 263 VAL B O 1
ATOM 4749 N N . GLY B 1 264 ? -22.094 -15.391 -17.609 1 91.94 264 GLY B N 1
ATOM 4750 C CA . GLY B 1 264 ? -22.203 -14.219 -16.75 1 91.94 264 GLY B CA 1
ATOM 4751 C C . GLY B 1 264 ? -23.609 -13.711 -16.594 1 91.94 264 GLY B C 1
ATOM 4752 O O . GLY B 1 264 ? -24.547 -14.5 -16.422 1 91.94 264 GLY B O 1
ATOM 4753 N N . ILE B 1 265 ? -23.75 -12.516 -16.594 1 87.94 265 ILE B N 1
ATOM 4754 C CA . ILE B 1 265 ? -25 -11.82 -16.328 1 87.94 265 ILE B CA 1
ATOM 4755 C C . ILE B 1 265 ? -26.016 -12.141 -17.422 1 87.94 265 ILE B C 1
ATOM 4757 O O . ILE B 1 265 ? -25.672 -12.227 -18.594 1 87.94 265 ILE B O 1
ATOM 4761 N N . ASN B 1 266 ? -27.234 -12.297 -17.047 1 88.75 266 ASN B N 1
ATOM 4762 C CA . ASN B 1 266 ? -28.375 -12.578 -17.922 1 88.75 266 ASN B CA 1
ATOM 4763 C C . ASN B 1 266 ? -28.203 -13.898 -18.672 1 88.75 266 ASN B C 1
ATOM 4765 O O . ASN B 1 266 ? -28.656 -14.047 -19.797 1 88.75 266 ASN B O 1
ATOM 4769 N N . GLY B 1 267 ? -27.297 -14.758 -18.094 1 90.38 267 GLY B N 1
ATOM 4770 C CA . GLY B 1 267 ? -27.109 -16.078 -18.672 1 90.38 267 GLY B CA 1
ATOM 4771 C C . GLY B 1 267 ? -26.297 -16.078 -19.953 1 90.38 267 GLY B C 1
ATOM 4772 O O . GLY B 1 267 ? -26.312 -17.047 -20.703 1 90.38 267 GLY B O 1
ATOM 4773 N N . LYS B 1 268 ? -25.672 -15.023 -20.188 1 92.19 268 LYS B N 1
ATOM 4774 C CA . LYS B 1 268 ? -24.891 -14.906 -21.422 1 92.19 268 LYS B CA 1
ATOM 4775 C C . LYS B 1 268 ? -23.562 -15.664 -21.281 1 92.19 268 LYS B C 1
ATOM 4777 O O . LYS B 1 268 ? -22.859 -15.516 -20.297 1 92.19 268 LYS B O 1
ATOM 4782 N N . GLN B 1 269 ? -23.297 -16.516 -22.234 1 95.06 269 GLN B N 1
ATOM 4783 C CA . GLN B 1 269 ? -21.984 -17.125 -22.312 1 95.06 269 GLN B CA 1
ATOM 4784 C C . GLN B 1 269 ? -20.938 -16.141 -22.797 1 95.06 269 GLN B C 1
ATOM 4786 O O . GLN B 1 269 ? -20.938 -15.719 -23.953 1 95.06 269 GLN B O 1
ATOM 4791 N N . VAL B 1 270 ? -20.078 -15.797 -21.969 1 94.25 270 VAL B N 1
ATOM 4792 C CA . VAL B 1 270 ? -19.156 -14.719 -22.281 1 94.25 270 VAL B CA 1
ATOM 4793 C C . VAL B 1 270 ? -17.812 -15.305 -22.734 1 94.25 270 VAL B C 1
ATOM 4795 O O . VAL B 1 270 ? -16.953 -14.586 -23.266 1 94.25 270 VAL B O 1
ATOM 4798 N N . LEU B 1 271 ? -17.625 -16.625 -22.516 1 95.19 271 LEU B N 1
ATOM 4799 C CA . LEU B 1 271 ? -16.406 -17.281 -22.953 1 95.19 271 LEU B CA 1
ATOM 4800 C C . LEU B 1 271 ? -16.672 -18.734 -23.312 1 95.19 271 LEU B C 1
ATOM 4802 O O . LEU B 1 271 ? -17.406 -19.422 -22.594 1 95.19 271 LEU B O 1
ATOM 4806 N N . ASP B 1 272 ? -16.219 -19.188 -24.359 1 96.88 272 ASP B N 1
ATOM 4807 C CA . ASP B 1 272 ? -16.125 -20.578 -24.812 1 96.88 272 ASP B CA 1
ATOM 4808 C C . ASP B 1 272 ? -14.852 -20.812 -25.609 1 96.88 272 ASP B C 1
ATOM 4810 O O . ASP B 1 272 ? -14.781 -20.469 -26.797 1 96.88 272 ASP B O 1
ATOM 4814 N N . THR B 1 273 ? -13.914 -21.359 -24.938 1 97 273 THR B N 1
ATOM 4815 C CA . THR B 1 273 ? -12.625 -21.469 -25.609 1 97 273 THR B CA 1
ATOM 4816 C C . THR B 1 273 ? -11.828 -22.656 -25.047 1 97 273 THR B C 1
ATOM 4818 O O . THR B 1 273 ? -12.234 -23.281 -24.078 1 97 273 THR B O 1
ATOM 4821 N N . GLU B 1 274 ? -10.836 -22.984 -25.703 1 97.75 274 GLU B N 1
ATOM 4822 C CA . GLU B 1 274 ? -9.891 -23.984 -25.234 1 97.75 274 GLU B CA 1
ATOM 4823 C C . GLU B 1 274 ? -8.75 -23.344 -24.453 1 97.75 274 GLU B C 1
ATOM 4825 O O . GLU B 1 274 ? -8.211 -22.312 -24.859 1 97.75 274 GLU B O 1
ATOM 4830 N N . LEU B 1 275 ? -8.445 -23.938 -23.312 1 97.56 275 LEU B N 1
ATOM 4831 C CA . LEU B 1 275 ? -7.289 -23.516 -22.531 1 97.56 275 LEU B CA 1
ATOM 4832 C C . LEU B 1 275 ? -6.09 -24.422 -22.797 1 97.56 275 LEU B C 1
ATOM 4834 O O . LEU B 1 275 ? -6.25 -25.625 -22.984 1 97.56 275 LEU B O 1
ATOM 4838 N N . LYS B 1 276 ? -4.93 -23.859 -22.797 1 96.94 276 LYS B N 1
ATOM 4839 C CA . LYS B 1 276 ? -3.668 -24.562 -22.969 1 96.94 276 LYS B CA 1
ATOM 4840 C C . LYS B 1 276 ? -2.652 -24.156 -21.906 1 96.94 276 LYS B C 1
ATOM 4842 O O . LYS B 1 276 ? -2.799 -23.125 -21.266 1 96.94 276 LYS B O 1
ATOM 4847 N N . PRO B 1 277 ? -1.597 -25.031 -21.75 1 97.62 277 PRO B N 1
ATOM 4848 C CA . PRO B 1 277 ? -0.581 -24.688 -20.75 1 97.62 277 PRO B CA 1
ATOM 4849 C C . PRO B 1 277 ? 0.026 -23.297 -20.969 1 97.62 277 PRO B C 1
ATOM 4851 O O . PRO B 1 277 ? 0.387 -22.953 -22.109 1 97.62 277 PRO B O 1
ATOM 4854 N N . GLY B 1 278 ? 0.08 -22.562 -19.891 1 97.06 278 GLY B N 1
ATOM 4855 C CA . GLY B 1 278 ? 0.633 -21.219 -19.984 1 97.06 278 GLY B CA 1
ATOM 4856 C C . GLY B 1 278 ? -0.43 -20.141 -20.047 1 97.06 278 GLY B C 1
ATOM 4857 O O . GLY B 1 278 ? -0.138 -18.953 -19.859 1 97.06 278 GLY B O 1
ATOM 4858 N N . HIS B 1 279 ? -1.656 -20.547 -20.312 1 97.38 279 HIS B N 1
ATOM 4859 C CA . HIS B 1 279 ? -2.75 -19.594 -20.344 1 97.38 279 HIS B CA 1
ATOM 4860 C C . HIS B 1 279 ? -3.066 -19.078 -18.938 1 97.38 279 HIS B C 1
ATOM 4862 O O . HIS B 1 279 ? -3.01 -19.844 -17.969 1 97.38 279 HIS B O 1
ATOM 4868 N N . LEU B 1 280 ? -3.342 -17.812 -18.875 1 97.75 280 LEU B N 1
ATOM 4869 C CA . LEU B 1 280 ? -3.91 -17.188 -17.688 1 97.75 280 LEU B CA 1
ATOM 4870 C C . LEU B 1 280 ? -5.379 -16.844 -17.906 1 97.75 280 LEU B C 1
ATOM 4872 O O . LEU B 1 280 ? -5.73 -16.219 -18.922 1 97.75 280 LEU B O 1
ATOM 4876 N N . LEU B 1 281 ? -6.238 -17.25 -16.969 1 97 281 LEU B N 1
ATOM 4877 C CA . LEU B 1 281 ? -7.668 -17 -17.062 1 97 281 LEU B CA 1
ATOM 4878 C C . LEU B 1 281 ? -8.195 -16.328 -15.805 1 97 281 LEU B C 1
ATOM 4880 O O . LEU B 1 281 ? -7.887 -16.766 -14.688 1 97 281 LEU B O 1
ATOM 4884 N N . VAL B 1 282 ? -8.922 -15.297 -15.977 1 96.44 282 VAL B N 1
ATOM 4885 C CA . VAL B 1 282 ? -9.609 -14.641 -14.875 1 96.44 282 VAL B CA 1
ATOM 4886 C C . VAL B 1 282 ? -11.086 -15.023 -14.875 1 96.44 282 VAL B C 1
ATOM 4888 O O . VAL B 1 282 ? -11.766 -14.898 -15.898 1 96.44 282 VAL B O 1
ATOM 4891 N N . VAL B 1 283 ? -11.531 -15.523 -13.797 1 94.94 283 VAL B N 1
ATOM 4892 C CA . VAL B 1 283 ? -12.961 -15.719 -13.617 1 94.94 283 VAL B CA 1
ATOM 4893 C C . VAL B 1 283 ? -13.531 -14.602 -12.742 1 94.94 283 VAL B C 1
ATOM 4895 O O . VAL B 1 283 ? -13.25 -14.531 -11.547 1 94.94 283 VAL B O 1
ATOM 4898 N N . PRO B 1 284 ? -14.359 -13.781 -13.328 1 92.06 284 PRO B N 1
ATOM 4899 C CA . PRO B 1 284 ? -14.891 -12.664 -12.547 1 92.06 284 PRO B CA 1
ATOM 4900 C C . PRO B 1 284 ? -15.789 -13.117 -11.391 1 92.06 284 PRO B C 1
ATOM 4902 O O . PRO B 1 284 ? -16.312 -14.234 -11.422 1 92.06 284 PRO B O 1
ATOM 4905 N N . LYS B 1 285 ? -15.945 -12.227 -10.453 1 91 285 LYS B N 1
ATOM 4906 C CA . LYS B 1 285 ? -16.797 -12.523 -9.305 1 91 285 LYS B CA 1
ATOM 4907 C C . LYS B 1 285 ? -18.219 -12.836 -9.742 1 91 285 LYS B C 1
ATOM 4909 O O . LYS B 1 285 ? -18.75 -12.211 -10.664 1 91 285 LYS B O 1
ATOM 4914 N N . PHE B 1 286 ? -18.828 -13.891 -9.203 1 91.38 286 PHE B N 1
ATOM 4915 C CA . PHE B 1 286 ? -20.219 -14.312 -9.312 1 91.38 286 PHE B CA 1
ATOM 4916 C C . PHE B 1 286 ? -20.469 -14.984 -10.656 1 91.38 286 PHE B C 1
ATOM 4918 O O . PHE B 1 286 ? -21.562 -15.508 -10.898 1 91.38 286 PHE B O 1
ATOM 4925 N N . PHE B 1 287 ? -19.484 -14.969 -11.578 1 93.25 287 PHE B N 1
ATOM 4926 C CA . PHE B 1 287 ? -19.641 -15.695 -12.836 1 93.25 287 PHE B CA 1
ATOM 4927 C C . PHE B 1 287 ? -19.469 -17.188 -12.617 1 93.25 287 PHE B C 1
ATOM 4929 O O . PHE B 1 287 ? -18.797 -17.625 -11.68 1 93.25 287 PHE B O 1
ATOM 4936 N N . VAL B 1 288 ? -20.047 -17.953 -13.484 1 94.44 288 VAL B N 1
ATOM 4937 C CA . VAL B 1 288 ? -20.031 -19.406 -13.367 1 94.44 288 VAL B CA 1
ATOM 4938 C C . VAL B 1 288 ? -19.094 -19.984 -14.43 1 94.44 288 VAL B C 1
ATOM 4940 O O . VAL B 1 288 ? -19.203 -19.641 -15.617 1 94.44 288 VAL B O 1
ATOM 4943 N N . ASP B 1 289 ? -18.203 -20.812 -14.023 1 95.5 289 ASP B N 1
ATOM 4944 C CA . ASP B 1 289 ? -17.344 -21.438 -15.023 1 95.5 289 ASP B CA 1
ATOM 4945 C C . ASP B 1 289 ? -17.375 -22.953 -14.906 1 95.5 289 ASP B C 1
ATOM 4947 O O . ASP B 1 289 ? -17.594 -23.5 -13.82 1 95.5 289 ASP B O 1
ATOM 4951 N N . ALA B 1 290 ? -17.266 -23.609 -15.969 1 96.62 290 ALA B N 1
ATOM 4952 C CA . ALA B 1 290 ? -17.156 -25.062 -16.078 1 96.62 290 ALA B CA 1
ATOM 4953 C C . ALA B 1 290 ? -16.047 -25.453 -17.062 1 96.62 290 ALA B C 1
ATOM 4955 O O . ALA B 1 290 ? -15.766 -24.719 -18.016 1 96.62 290 ALA B O 1
ATOM 4956 N N . LYS B 1 291 ? -15.445 -26.594 -16.766 1 97.62 291 LYS B N 1
ATOM 4957 C CA . LYS B 1 291 ? -14.328 -27.062 -17.578 1 97.62 291 LYS B CA 1
ATOM 4958 C C . LYS B 1 291 ? -14.453 -28.547 -17.891 1 97.62 291 LYS B C 1
ATOM 4960 O O . LYS B 1 291 ? -14.828 -29.344 -17.031 1 97.62 291 LYS B O 1
ATOM 4965 N N . VAL B 1 292 ? -14.219 -28.875 -19.062 1 97.62 292 VAL B N 1
ATOM 4966 C CA . VAL B 1 292 ? -14.102 -30.266 -19.469 1 97.62 292 VAL B CA 1
ATOM 4967 C C . VAL B 1 292 ? -12.688 -30.547 -19.953 1 97.62 292 VAL B C 1
ATOM 4969 O O . VAL B 1 292 ? -12.25 -29.984 -20.969 1 97.62 292 VAL B O 1
ATOM 4972 N N . ALA B 1 293 ? -12.047 -31.516 -19.312 1 98.31 293 ALA B N 1
ATOM 4973 C CA . ALA B 1 293 ? -10.656 -31.812 -19.625 1 98.31 293 ALA B CA 1
ATOM 4974 C C . ALA B 1 293 ? -10.523 -32.531 -20.969 1 98.31 293 ALA B C 1
ATOM 4976 O O . ALA B 1 293 ? -11.406 -33.281 -21.359 1 98.31 293 ALA B O 1
ATOM 4977 N N . GLY B 1 294 ? -9.43 -32.281 -21.625 1 97 294 GLY B N 1
ATOM 4978 C CA . GLY B 1 294 ? -9.109 -33 -22.844 1 97 294 GLY B CA 1
ATOM 4979 C C . GLY B 1 294 ? -8.633 -34.406 -22.594 1 97 294 GLY B C 1
ATOM 4980 O O . GLY B 1 294 ? -8.781 -34.938 -21.5 1 97 294 GLY B O 1
ATOM 4981 N N . GLY B 1 295 ? -8.102 -35 -23.625 1 96.25 295 GLY B N 1
ATOM 4982 C CA . GLY B 1 295 ? -7.688 -36.406 -23.578 1 96.25 295 GLY B CA 1
ATOM 4983 C C . GLY B 1 295 ? -6.531 -36.656 -22.625 1 96.25 295 GLY B C 1
ATOM 4984 O O . GLY B 1 295 ? -6.383 -37.75 -22.094 1 96.25 295 GLY B O 1
ATOM 4985 N N . ASP B 1 296 ? -5.727 -35.688 -22.391 1 96.06 296 ASP B N 1
ATOM 4986 C CA . ASP B 1 296 ? -4.555 -35.844 -21.531 1 96.06 296 ASP B CA 1
ATOM 4987 C C . ASP B 1 296 ? -4.82 -35.312 -20.125 1 96.06 296 ASP B C 1
ATOM 4989 O O . ASP B 1 296 ? -3.9 -35.188 -19.312 1 96.06 296 ASP B O 1
ATOM 4993 N N . GLY B 1 297 ? -6.043 -34.906 -19.891 1 97.56 297 GLY B N 1
ATOM 4994 C CA . GLY B 1 297 ? -6.367 -34.312 -18.594 1 97.56 297 GLY B CA 1
ATOM 4995 C C . GLY B 1 297 ? -6.059 -32.812 -18.531 1 97.56 297 GLY B C 1
ATOM 4996 O O . GLY B 1 297 ? -5.762 -32.188 -19.547 1 97.56 297 GLY B O 1
ATOM 4997 N N . LEU B 1 298 ? -6.277 -32.281 -17.312 1 97.94 298 LEU B N 1
ATOM 4998 C CA . LEU B 1 298 ? -6.043 -30.859 -17.062 1 97.94 298 LEU B CA 1
ATOM 4999 C C . LEU B 1 298 ? -5.504 -30.641 -15.648 1 97.94 298 LEU B C 1
ATOM 5001 O O . LEU B 1 298 ? -5.996 -31.25 -14.688 1 97.94 298 LEU B O 1
ATOM 5005 N N . GLU B 1 299 ? -4.438 -29.922 -15.57 1 98.44 299 GLU B N 1
ATOM 5006 C CA . GLU B 1 299 ? -3.92 -29.453 -14.289 1 98.44 299 GLU B CA 1
ATOM 5007 C C . GLU B 1 299 ? -3.783 -27.938 -14.273 1 98.44 299 GLU B C 1
ATOM 5009 O O . GLU B 1 299 ? -3.166 -27.359 -15.172 1 98.44 299 GLU B O 1
ATOM 5014 N N . TYR B 1 300 ? -4.434 -27.312 -13.336 1 98.31 300 TYR B N 1
ATOM 5015 C CA . TYR B 1 300 ? -4.266 -25.875 -13.25 1 98.31 300 TYR B CA 1
ATOM 5016 C C . TYR B 1 300 ? -4.102 -25.422 -11.797 1 98.31 300 TYR B C 1
ATOM 5018 O O . TYR B 1 300 ? -4.602 -26.078 -10.883 1 98.31 300 TYR B O 1
ATOM 5026 N N . PHE B 1 301 ? -3.312 -24.375 -11.625 1 98.56 301 PHE B N 1
ATOM 5027 C CA . PHE B 1 301 ? -3.092 -23.688 -10.352 1 98.56 301 PHE B CA 1
ATOM 5028 C C . PHE B 1 301 ? -3.852 -22.375 -10.305 1 98.56 301 PHE B C 1
ATOM 5030 O O . PHE B 1 301 ? -3.867 -21.625 -11.281 1 98.56 301 PHE B O 1
ATOM 5037 N N . SER B 1 302 ? -4.539 -22.109 -9.164 1 97.69 302 SER B N 1
ATOM 5038 C CA . SER B 1 302 ? -5.328 -20.891 -9.117 1 97.69 302 SER B CA 1
ATOM 5039 C C . SER B 1 302 ? -5.168 -20.172 -7.777 1 97.69 302 SER B C 1
ATOM 5041 O O . SER B 1 302 ? -4.766 -20.797 -6.785 1 97.69 302 SER B O 1
ATOM 5043 N N . MET B 1 303 ? -5.355 -18.938 -7.809 1 97.44 303 MET B N 1
ATOM 5044 C CA . MET B 1 303 ? -5.402 -18.078 -6.633 1 97.44 303 MET B CA 1
ATOM 5045 C C . MET B 1 303 ? -6.77 -17.406 -6.5 1 97.44 303 MET B C 1
ATOM 5047 O O . MET B 1 303 ? -7.355 -16.984 -7.496 1 97.44 303 MET B O 1
ATOM 5051 N N . ILE B 1 304 ? -7.258 -17.328 -5.312 1 95.75 304 ILE B N 1
ATOM 5052 C CA . ILE B 1 304 ? -8.508 -16.641 -5.008 1 95.75 304 ILE B CA 1
ATOM 5053 C C . ILE B 1 304 ? -8.234 -15.461 -4.082 1 95.75 304 ILE B C 1
ATOM 5055 O O . ILE B 1 304 ? -7.48 -15.578 -3.113 1 95.75 304 ILE B O 1
ATOM 5059 N N . THR B 1 305 ? -8.852 -14.297 -4.332 1 94.56 305 THR B N 1
ATOM 5060 C CA . THR B 1 305 ? -8.5 -13.047 -3.67 1 94.56 305 THR B CA 1
ATOM 5061 C C . THR B 1 305 ? -9.242 -12.914 -2.342 1 94.56 305 THR B C 1
ATOM 5063 O O . THR B 1 305 ? -9.859 -11.883 -2.068 1 94.56 305 THR B O 1
ATOM 5066 N N . THR B 1 306 ? -9.227 -13.891 -1.526 1 91.06 306 THR B N 1
ATOM 5067 C CA . THR B 1 306 ? -9.789 -13.867 -0.181 1 91.06 306 THR B CA 1
ATOM 5068 C C . THR B 1 306 ? -9.164 -14.953 0.689 1 91.06 306 THR B C 1
ATOM 5070 O O . THR B 1 306 ? -8.492 -15.852 0.181 1 91.06 306 THR B O 1
ATOM 5073 N N . SER B 1 307 ? -9.352 -14.812 2.012 1 88.56 307 SER B N 1
ATOM 5074 C CA . SER B 1 307 ? -8.859 -15.844 2.924 1 88.56 307 SER B CA 1
ATOM 5075 C C . SER B 1 307 ? -9.945 -16.859 3.26 1 88.56 307 SER B C 1
ATOM 5077 O O . SER B 1 307 ? -9.664 -17.922 3.803 1 88.56 307 SER B O 1
ATOM 5079 N N . LYS B 1 308 ? -11.133 -16.547 2.951 1 84.88 308 LYS B N 1
ATOM 5080 C CA . LYS B 1 308 ? -12.258 -17.438 3.236 1 84.88 308 LYS B CA 1
ATOM 5081 C C . LYS B 1 308 ? -13.203 -17.531 2.041 1 84.88 308 LYS B C 1
ATOM 5083 O O . LYS B 1 308 ? -14.312 -17 2.076 1 84.88 308 LYS B O 1
ATOM 5088 N N . PRO B 1 309 ? -12.742 -18.391 1.134 1 79.06 309 PRO B N 1
ATOM 5089 C CA . PRO B 1 309 ? -13.594 -18.422 -0.06 1 79.06 309 PRO B CA 1
ATOM 5090 C C . PRO B 1 309 ? -14.867 -19.234 0.142 1 79.06 309 PRO B C 1
ATOM 5092 O O . PRO B 1 309 ? -14.859 -20.234 0.869 1 79.06 309 PRO B O 1
ATOM 5095 N N . ALA B 1 310 ? -15.898 -18.734 -0.443 1 83.06 310 ALA B N 1
ATOM 5096 C CA . ALA B 1 310 ? -17.156 -19.469 -0.469 1 83.06 310 ALA B CA 1
ATOM 5097 C C . ALA B 1 310 ? -17.547 -19.828 -1.897 1 83.06 310 ALA B C 1
ATOM 5099 O O . ALA B 1 310 ? -17.953 -18.969 -2.682 1 83.06 310 ALA B O 1
ATOM 5100 N N . PHE B 1 311 ? -17.375 -21.156 -2.23 1 85.75 311 PHE B N 1
ATOM 5101 C CA . PHE B 1 311 ? -17.734 -21.656 -3.557 1 85.75 311 PHE B CA 1
ATOM 5102 C C . PHE B 1 311 ? -19.031 -22.453 -3.51 1 85.75 311 PHE B C 1
ATOM 5104 O O . PHE B 1 311 ? -19.297 -23.141 -2.525 1 85.75 311 PHE B O 1
ATOM 5111 N N . GLU B 1 312 ? -19.734 -22.297 -4.562 1 87 312 GLU B N 1
ATOM 5112 C CA . GLU B 1 312 ? -20.922 -23.109 -4.777 1 87 312 GLU B CA 1
ATOM 5113 C C . GLU B 1 312 ? -20.938 -23.719 -6.176 1 87 312 GLU B C 1
ATOM 5115 O O . GLU B 1 312 ? -20.375 -23.141 -7.113 1 87 312 GLU B O 1
ATOM 5120 N N . ASP B 1 313 ? -21.359 -24.922 -6.254 1 88.94 313 ASP B N 1
ATOM 5121 C CA . ASP B 1 313 ? -21.516 -25.531 -7.574 1 88.94 313 ASP B CA 1
ATOM 5122 C C . ASP B 1 313 ? -23 -25.703 -7.914 1 88.94 313 ASP B C 1
ATOM 5124 O O . ASP B 1 313 ? -23.859 -25.469 -7.074 1 88.94 313 ASP B O 1
ATOM 5128 N N . LEU B 1 314 ? -23.172 -26.094 -9.148 1 90.31 314 LEU B N 1
ATOM 5129 C CA . LEU B 1 314 ? -24.562 -26.156 -9.609 1 90.31 314 LEU B CA 1
ATOM 5130 C C . LEU B 1 314 ? -24.938 -27.562 -10.031 1 90.31 314 LEU B C 1
ATOM 5132 O O . LEU B 1 314 ? -26.031 -27.797 -10.531 1 90.31 314 LEU B O 1
ATOM 5136 N N . ALA B 1 315 ? -24.047 -28.469 -9.781 1 90.25 315 ALA B N 1
ATOM 5137 C CA . ALA B 1 315 ? -24.359 -29.75 -10.398 1 90.25 315 ALA B CA 1
ATOM 5138 C C . ALA B 1 315 ? -24.141 -30.906 -9.406 1 90.25 315 ALA B C 1
ATOM 5140 O O . ALA B 1 315 ? -24.281 -32.062 -9.766 1 90.25 315 ALA B O 1
ATOM 5141 N N . SER B 1 316 ? -23.781 -30.609 -8.258 1 88.12 316 SER B N 1
ATOM 5142 C CA . SER B 1 316 ? -23.547 -31.672 -7.285 1 88.12 316 SER B CA 1
ATOM 5143 C C . SER B 1 316 ? -24.703 -31.797 -6.297 1 88.12 316 SER B C 1
ATOM 5145 O O . SER B 1 316 ? -25.609 -30.969 -6.297 1 88.12 316 SER B O 1
ATOM 5147 N N . LYS B 1 317 ? -24.594 -32.875 -5.496 1 86.56 317 LYS B N 1
ATOM 5148 C CA . LYS B 1 317 ? -25.594 -33.125 -4.461 1 86.56 317 LYS B CA 1
ATOM 5149 C C . LYS B 1 317 ? -25.688 -31.938 -3.5 1 86.56 317 LYS B C 1
ATOM 5151 O O . LYS B 1 317 ? -26.766 -31.594 -3.025 1 86.56 317 LYS B O 1
ATOM 5156 N N . GLU B 1 318 ? -24.594 -31.312 -3.301 1 85.81 318 GLU B N 1
ATOM 5157 C CA . GLU B 1 318 ? -24.531 -30.234 -2.328 1 85.81 318 GLU B CA 1
ATOM 5158 C C . GLU B 1 318 ? -24.812 -28.875 -2.982 1 85.81 318 GLU B C 1
ATOM 5160 O O . GLU B 1 318 ? -24.766 -27.844 -2.326 1 85.81 318 GLU B O 1
ATOM 5165 N N . SER B 1 319 ? -25.203 -28.922 -4.164 1 89.75 319 SER B N 1
ATOM 5166 C CA . SER B 1 319 ? -25.438 -27.688 -4.918 1 89.75 319 SER B CA 1
ATOM 5167 C C . SER B 1 319 ? -26.781 -27.078 -4.551 1 89.75 319 SER B C 1
ATOM 5169 O O . SER B 1 319 ? -27.562 -27.672 -3.793 1 89.75 319 SER B O 1
ATOM 5171 N N . ALA B 1 320 ? -27.031 -25.891 -5.141 1 86.88 320 ALA B N 1
ATOM 5172 C CA . ALA B 1 320 ? -28.312 -25.219 -4.957 1 86.88 320 ALA B CA 1
ATOM 5173 C C . ALA B 1 320 ? -29.453 -26.062 -5.5 1 86.88 320 ALA B C 1
ATOM 5175 O O . ALA B 1 320 ? -30.5 -26.203 -4.852 1 86.88 320 ALA B O 1
ATOM 5176 N N . TRP B 1 321 ? -29.203 -26.641 -6.613 1 89.62 321 TRP B N 1
ATOM 5177 C CA . TRP B 1 321 ? -30.234 -27.5 -7.207 1 89.62 321 TRP B CA 1
ATOM 5178 C C . TRP B 1 321 ? -30.484 -28.734 -6.348 1 89.62 321 TRP B C 1
ATOM 5180 O O . TRP B 1 321 ? -31.609 -29.219 -6.266 1 89.62 321 TRP B O 1
ATOM 5190 N N . GLY B 1 322 ? -29.422 -29.234 -5.836 1 88.62 322 GLY B N 1
ATOM 5191 C CA . GLY B 1 322 ? -29.562 -30.375 -4.945 1 88.62 322 GLY B CA 1
ATOM 5192 C C . GLY B 1 322 ? -30.344 -30.047 -3.682 1 88.62 322 GLY B C 1
ATOM 5193 O O . GLY B 1 322 ? -31.047 -30.891 -3.141 1 88.62 322 GLY B O 1
ATOM 5194 N N . ALA B 1 323 ? -30.297 -28.844 -3.248 1 90.12 323 ALA B N 1
ATOM 5195 C CA . ALA B 1 323 ? -30.891 -28.422 -1.984 1 90.12 323 ALA B CA 1
ATOM 5196 C C . ALA B 1 323 ? -32.344 -28.016 -2.176 1 90.12 323 ALA B C 1
ATOM 5198 O O . ALA B 1 323 ? -33.156 -28.109 -1.244 1 90.12 323 ALA B O 1
ATOM 5199 N N . LEU B 1 324 ? -32.719 -27.594 -3.336 1 92.12 324 LEU B N 1
ATOM 5200 C CA . LEU B 1 324 ? -34.062 -27.125 -3.6 1 92.12 324 LEU B CA 1
ATOM 5201 C C . LEU B 1 324 ? -35.062 -28.281 -3.605 1 92.12 324 LEU B C 1
ATOM 5203 O O . LEU B 1 324 ? -34.719 -29.375 -4.055 1 92.12 324 LEU B O 1
ATOM 5207 N N . SER B 1 325 ? -36.281 -28 -3.088 1 93.12 325 SER B N 1
ATOM 5208 C CA . SER B 1 325 ? -37.312 -29.016 -3.051 1 93.12 325 SER B CA 1
ATOM 5209 C C . SER B 1 325 ? -37.812 -29.375 -4.457 1 93.12 325 SER B C 1
ATOM 5211 O O . SER B 1 325 ? -37.656 -28.578 -5.387 1 93.12 325 SER B O 1
ATOM 5213 N N . LEU B 1 326 ? -38.375 -30.625 -4.586 1 93.62 326 LEU B N 1
ATOM 5214 C CA . LEU B 1 326 ? -38.812 -31.125 -5.883 1 93.62 326 LEU B CA 1
ATOM 5215 C C . LEU B 1 326 ? -39.844 -30.188 -6.504 1 93.62 326 LEU B C 1
ATOM 5217 O O . LEU B 1 326 ? -39.781 -29.906 -7.707 1 93.62 326 LEU B O 1
ATOM 5221 N N . GLY B 1 327 ? -40.75 -29.703 -5.742 1 93.94 327 GLY B N 1
ATOM 5222 C CA . GLY B 1 327 ? -41.75 -28.781 -6.258 1 93.94 327 GLY B CA 1
ATOM 5223 C C . GLY B 1 327 ? -41.156 -27.531 -6.863 1 93.94 327 GLY B C 1
ATOM 5224 O O . GLY B 1 327 ? -41.594 -27.062 -7.914 1 93.94 327 GLY B O 1
ATOM 5225 N N . VAL B 1 328 ? -40.188 -26.922 -6.168 1 93.94 328 VAL B N 1
ATOM 5226 C CA . VAL B 1 328 ? -39.531 -25.703 -6.637 1 93.94 328 VAL B CA 1
ATOM 5227 C C . VAL B 1 328 ? -38.781 -25.984 -7.938 1 93.94 328 VAL B C 1
ATOM 5229 O O . VAL B 1 328 ? -38.812 -25.172 -8.867 1 93.94 328 VAL B O 1
ATOM 5232 N N . VAL B 1 329 ? -38.094 -27.156 -8.008 1 94.31 329 VAL B N 1
ATOM 5233 C CA . VAL B 1 329 ? -37.344 -27.547 -9.195 1 94.31 329 VAL B CA 1
ATOM 5234 C C . VAL B 1 329 ? -38.281 -27.672 -10.383 1 94.31 329 VAL B C 1
ATOM 5236 O O . VAL B 1 329 ? -38.031 -27.125 -11.461 1 94.31 329 VAL B O 1
ATOM 5239 N N . GLU B 1 330 ? -39.438 -28.312 -10.156 1 95.12 330 GLU B N 1
ATOM 5240 C CA . GLU B 1 330 ? -40.406 -28.531 -11.211 1 95.12 330 GLU B CA 1
ATOM 5241 C C . GLU B 1 330 ? -40.938 -27.203 -11.75 1 95.12 330 GLU B C 1
ATOM 5243 O O . GLU B 1 330 ? -41.031 -27 -12.969 1 95.12 330 GLU B O 1
ATOM 5248 N N . ALA B 1 331 ? -41.219 -26.406 -10.93 1 95.12 331 ALA B N 1
ATOM 5249 C CA . ALA B 1 331 ? -41.781 -25.125 -11.312 1 95.12 331 ALA B CA 1
ATOM 5250 C C . ALA B 1 331 ? -40.75 -24.25 -12.023 1 95.12 331 ALA B C 1
ATOM 5252 O O . ALA B 1 331 ? -41.062 -23.609 -13.031 1 95.12 331 ALA B O 1
ATOM 5253 N N . SER B 1 332 ? -39.562 -24.172 -11.461 1 92.75 332 SER B N 1
ATOM 5254 C CA . SER B 1 332 ? -38.5 -23.312 -11.984 1 92.75 332 SER B CA 1
ATOM 5255 C C . SER B 1 332 ? -38.094 -23.719 -13.391 1 92.75 332 SER B C 1
ATOM 5257 O O . SER B 1 332 ? -37.812 -22.875 -14.234 1 92.75 332 SER B O 1
ATOM 5259 N N . LEU B 1 333 ? -38.031 -25.062 -13.578 1 94.31 333 LEU B N 1
ATOM 5260 C CA . LEU B 1 333 ? -37.594 -25.578 -14.859 1 94.31 333 LEU B CA 1
ATOM 5261 C C . LEU B 1 333 ? -38.75 -25.875 -15.781 1 94.31 333 LEU B C 1
ATOM 5263 O O . LEU B 1 333 ? -38.562 -26.203 -16.953 1 94.31 333 LEU B O 1
ATOM 5267 N N . ASN B 1 334 ? -39.938 -25.734 -15.289 1 96.44 334 ASN B N 1
ATOM 5268 C CA . ASN B 1 334 ? -41.156 -26.047 -16.031 1 96.44 334 ASN B CA 1
ATOM 5269 C C . ASN B 1 334 ? -41.125 -27.453 -16.609 1 96.44 334 ASN B C 1
ATOM 5271 O O . ASN B 1 334 ? -41.281 -27.641 -17.828 1 96.44 334 ASN B O 1
ATOM 5275 N N . VAL B 1 335 ? -41 -28.438 -15.797 1 96.5 335 VAL B N 1
ATOM 5276 C CA . VAL B 1 335 ? -40.906 -29.844 -16.219 1 96.5 335 VAL B CA 1
ATOM 5277 C C . VAL B 1 335 ? -41.906 -30.688 -15.422 1 96.5 335 VAL B C 1
ATOM 5279 O O . VAL B 1 335 ? -42.438 -30.234 -14.406 1 96.5 335 VAL B O 1
ATOM 5282 N N . SER B 1 336 ? -42.094 -31.953 -15.906 1 95.81 336 SER B N 1
ATOM 5283 C CA . SER B 1 336 ? -42.969 -32.875 -15.227 1 95.81 336 SER B CA 1
ATOM 5284 C C . SER B 1 336 ? -42.375 -33.375 -13.914 1 95.81 336 SER B C 1
ATOM 5286 O O . SER B 1 336 ? -41.156 -33.25 -13.695 1 95.81 336 SER B O 1
ATOM 5288 N N . ALA B 1 337 ? -43.219 -33.906 -13.109 1 93.81 337 ALA B N 1
ATOM 5289 C CA . ALA B 1 337 ? -42.781 -34.469 -11.844 1 93.81 337 ALA B CA 1
ATOM 5290 C C . ALA B 1 337 ? -41.781 -35.594 -12.062 1 93.81 337 ALA B C 1
ATOM 5292 O O . ALA B 1 337 ? -40.812 -35.719 -11.312 1 93.81 337 ALA B O 1
ATOM 5293 N N . GLU B 1 338 ? -42.031 -36.312 -13.055 1 95 338 GLU B N 1
ATOM 5294 C CA . GLU B 1 338 ? -41.125 -37.438 -13.359 1 95 338 GLU B CA 1
ATOM 5295 C C . GLU B 1 338 ? -39.75 -36.969 -13.758 1 95 338 GLU B C 1
ATOM 5297 O O . GLU B 1 338 ? -38.719 -37.5 -13.305 1 95 338 GLU B O 1
ATOM 5302 N N . PHE B 1 339 ? -39.781 -36.062 -14.555 1 95.56 339 PHE B N 1
ATOM 5303 C CA . PHE B 1 339 ? -38.5 -35.531 -15.008 1 95.56 339 PHE B CA 1
ATOM 5304 C C . PHE B 1 339 ? -37.781 -34.812 -13.859 1 95.56 339 PHE B C 1
ATOM 5306 O O . PHE B 1 339 ? -36.562 -34.875 -13.758 1 95.56 339 PHE B O 1
ATOM 5313 N N . GLY B 1 340 ? -38.5 -34.094 -13.07 1 94.5 340 GLY B N 1
ATOM 5314 C CA . GLY B 1 340 ? -37.906 -33.438 -11.906 1 94.5 340 GLY B CA 1
ATOM 5315 C C . GLY B 1 340 ? -37.219 -34.438 -10.969 1 94.5 340 GLY B C 1
ATOM 5316 O O . GLY B 1 340 ? -36.125 -34.156 -10.484 1 94.5 340 GLY B O 1
ATOM 5317 N N . GLU B 1 341 ? -37.875 -35.531 -10.789 1 94.38 341 GLU B N 1
ATOM 5318 C CA . GLU B 1 341 ? -37.312 -36.594 -9.938 1 94.38 341 GLU B CA 1
ATOM 5319 C C . GLU B 1 341 ? -36.031 -37.156 -10.547 1 94.38 341 GLU B C 1
ATOM 5321 O O . GLU B 1 341 ? -35.062 -37.438 -9.836 1 94.38 341 GLU B O 1
ATOM 5326 N N . LEU B 1 342 ? -36.094 -37.375 -11.797 1 94.38 342 LEU B N 1
ATOM 5327 C CA . LEU B 1 342 ? -34.938 -37.875 -12.5 1 94.38 342 LEU B CA 1
ATOM 5328 C C . LEU B 1 342 ? -33.75 -36.875 -12.375 1 94.38 342 LEU B C 1
ATOM 5330 O O . LEU B 1 342 ? -32.625 -37.312 -12.102 1 94.38 342 LEU B O 1
ATOM 5334 N N . PHE B 1 343 ? -34.031 -35.656 -12.594 1 94.25 343 PHE B N 1
ATOM 5335 C CA . PHE B 1 343 ? -33.031 -34.594 -12.5 1 94.25 343 PHE B CA 1
ATOM 5336 C C . PHE B 1 343 ? -32.375 -34.562 -11.117 1 94.25 343 PHE B C 1
ATOM 5338 O O . PHE B 1 343 ? -31.156 -34.562 -10.992 1 94.25 343 PHE B O 1
ATOM 5345 N N . LYS B 1 344 ? -33.125 -34.625 -10.125 1 92.38 344 LYS B N 1
ATOM 5346 C CA . LYS B 1 344 ? -32.625 -34.562 -8.75 1 92.38 344 LYS B CA 1
ATOM 5347 C C . LYS B 1 344 ? -31.828 -35.812 -8.398 1 92.38 344 LYS B C 1
ATOM 5349 O O . LYS B 1 344 ? -30.828 -35.75 -7.68 1 92.38 344 LYS B O 1
ATOM 5354 N N . SER B 1 345 ? -32.344 -36.938 -8.906 1 92.44 345 SER B N 1
ATOM 5355 C CA . SER B 1 345 ? -31.625 -38.188 -8.664 1 92.44 345 SER B CA 1
ATOM 5356 C C . SER B 1 345 ? -30.234 -38.156 -9.273 1 92.44 345 SER B C 1
ATOM 5358 O O . SER B 1 345 ? -29.266 -38.625 -8.656 1 92.44 345 SER B O 1
ATOM 5360 N N . ASN B 1 346 ? -30.125 -37.594 -10.469 1 91.06 346 ASN B N 1
ATOM 5361 C CA . ASN B 1 346 ? -28.844 -37.5 -11.148 1 91.06 346 ASN B CA 1
ATOM 5362 C C . ASN B 1 346 ? -27.891 -36.562 -10.43 1 91.06 346 ASN B C 1
ATOM 5364 O O . ASN B 1 346 ? -26.703 -36.844 -10.273 1 91.06 346 ASN B O 1
ATOM 5368 N N . ILE B 1 347 ? -28.422 -35.438 -9.984 1 89.94 347 ILE B N 1
ATOM 5369 C CA . ILE B 1 347 ? -27.625 -34.469 -9.242 1 89.94 347 ILE B CA 1
ATOM 5370 C C . ILE B 1 347 ? -27.109 -35.094 -7.949 1 89.94 347 ILE B C 1
ATOM 5372 O O . ILE B 1 347 ? -26 -34.812 -7.516 1 89.94 347 ILE B O 1
ATOM 5376 N N . GLY B 1 348 ? -27.891 -35.938 -7.395 1 88.62 348 GLY B N 1
ATOM 5377 C CA . GLY B 1 348 ? -27.562 -36.594 -6.141 1 88.62 348 GLY B CA 1
ATOM 5378 C C . GLY B 1 348 ? -26.359 -37.5 -6.238 1 88.62 348 GLY B C 1
ATOM 5379 O O . GLY B 1 348 ? -25.703 -37.781 -5.23 1 88.62 348 GLY B O 1
ATOM 5380 N N . LYS B 1 349 ? -26.062 -37.844 -7.426 1 86 349 LYS B N 1
ATOM 5381 C CA . LYS B 1 349 ? -24.953 -38.781 -7.641 1 86 349 LYS B CA 1
ATOM 5382 C C . LYS B 1 349 ? -23.656 -38.031 -7.961 1 86 349 LYS B C 1
ATOM 5384 O O . LYS B 1 349 ? -22.578 -38.594 -7.945 1 86 349 LYS B O 1
ATOM 5389 N N . ASN B 1 350 ? -23.797 -36.781 -8.203 1 84.81 350 ASN B N 1
ATOM 5390 C CA . ASN B 1 350 ? -22.656 -36 -8.711 1 84.81 350 ASN B CA 1
ATOM 5391 C C . ASN B 1 350 ? -21.875 -35.344 -7.578 1 84.81 350 ASN B C 1
ATOM 5393 O O . ASN B 1 350 ? -22.438 -35.031 -6.535 1 84.81 350 ASN B O 1
ATOM 5397 N N . LYS B 1 351 ? -20.594 -35.312 -7.859 1 86.62 351 LYS B N 1
ATOM 5398 C CA . LYS B 1 351 ? -19.719 -34.469 -7.074 1 86.62 351 LYS B CA 1
ATOM 5399 C C . LYS B 1 351 ? -19.234 -33.25 -7.895 1 86.62 351 LYS B C 1
ATOM 5401 O O . LYS B 1 351 ? -19.688 -33.062 -9.023 1 86.62 351 LYS B O 1
ATOM 5406 N N . ILE B 1 352 ? -18.438 -32.469 -7.27 1 88.81 352 ILE B N 1
ATOM 5407 C CA . ILE B 1 352 ? -18 -31.25 -7.93 1 88.81 352 ILE B CA 1
ATOM 5408 C C . ILE B 1 352 ? -17.172 -31.594 -9.164 1 88.81 352 ILE B C 1
ATOM 5410 O O . ILE B 1 352 ? -17.141 -30.828 -10.133 1 88.81 352 ILE B O 1
ATOM 5414 N N . LEU B 1 353 ? -16.516 -32.75 -9.102 1 93.38 353 LEU B N 1
ATOM 5415 C CA . LEU B 1 353 ? -15.859 -33.312 -10.273 1 93.38 353 LEU B CA 1
ATOM 5416 C C . LEU B 1 353 ? -16.656 -34.469 -10.836 1 93.38 353 LEU B C 1
ATOM 5418 O O . LEU B 1 353 ? -17.094 -35.344 -10.078 1 93.38 353 LEU B O 1
ATOM 5422 N N . ILE B 1 354 ? -16.812 -34.438 -12.094 1 92.19 354 ILE B N 1
ATOM 5423 C CA . ILE B 1 354 ? -17.688 -35.438 -12.734 1 92.19 354 ILE B CA 1
ATOM 5424 C C . ILE B 1 354 ? -16.875 -36.281 -13.703 1 92.19 354 ILE B C 1
ATOM 5426 O O . ILE B 1 354 ? -16.359 -35.781 -14.703 1 92.19 354 ILE B O 1
ATOM 5430 N N . PRO B 1 355 ? -16.812 -37.594 -13.453 1 93.06 355 PRO B N 1
ATOM 5431 C CA . PRO B 1 355 ? -16.109 -38.469 -14.383 1 93.06 355 PRO B CA 1
ATOM 5432 C C . PRO B 1 355 ? -16.781 -38.531 -15.758 1 93.06 355 PRO B C 1
ATOM 5434 O O . PRO B 1 355 ? -17.953 -38.188 -15.891 1 93.06 355 PRO B O 1
ATOM 5437 N N . PRO B 1 356 ? -15.906 -38.938 -16.75 1 90.31 356 PRO B N 1
ATOM 5438 C CA . PRO B 1 356 ? -16.516 -39.094 -18.078 1 90.31 356 PRO B CA 1
ATOM 5439 C C . PRO B 1 356 ? -17.547 -40.219 -18.141 1 90.31 356 PRO B C 1
ATOM 5441 O O . PRO B 1 356 ? -17.484 -41.156 -17.328 1 90.31 356 PRO B O 1
ATOM 5444 N N . GLU B 1 357 ? -18.516 -39.938 -18.953 1 78 357 GLU B N 1
ATOM 5445 C CA . GLU B 1 357 ? -19.516 -40.969 -19.141 1 78 357 GLU B CA 1
ATOM 5446 C C . GLU B 1 357 ? -18.906 -42.219 -19.75 1 78 357 GLU B C 1
ATOM 5448 O O . GLU B 1 357 ? -18 -42.125 -20.578 1 78 357 GLU B O 1
ATOM 5453 N N . ASP B 1 358 ? -18.984 -43.469 -19.109 1 61.41 358 ASP B N 1
ATOM 5454 C CA . ASP B 1 358 ? -18.578 -44.75 -19.719 1 61.41 358 ASP B CA 1
ATOM 5455 C C . ASP B 1 358 ? -19.109 -44.844 -21.156 1 61.41 358 ASP B C 1
ATOM 5457 O O . ASP B 1 358 ? -20.219 -44.375 -21.453 1 61.41 358 ASP B O 1
#

Organism: Quercus lobata (NCBI:txid97700)

Sequence (716 aa):
MEFDLKPKFAQKLFEGDGGSYYSWSSSESPLLRETKVGAGKLVLQPRGFALPHYADSSKIGYVLQGSDGVVGMVLPNTAEEVVLKLKKGDVVPVVLGSVSWWFNDGDSELVIVFLGETSKSYIPGEFTYFILGGAQSIMGGFSPDFISRAYNVNKDDANKLAKSQTGFLIIKLQDGKRLAKPNKDNTNKLVYNINVAVPDIDVKHGGLVTSLTEAKFPFLGQVELIAKLVKLDAKAMSSPIYTTDSSVQLIYVVKGTCQVQIVGINGKQVLDTELKPGHLLVVPKFFVDAKVAGGDGLEYFSMITTSKPAFEDLASKESAWGALSLGVVEASLNVSAEFGELFKSNIGKNKILIPPEDMEFDLKPKFAQKLFEGDGGSYYSWSSSESPLLRETKVGAGKLVLQPRGFALPHYADSSKIGYVLQGSDGVVGMVLPNTAEEVVLKLKKGDVVPVVLGSVSWWFNDGDSELVIVFLGETSKSYIPGEFTYFILGGAQSIMGGFSPDFISRAYNVNKDDANKLAKSQTGFLIIKLQDGKRLAKPNKDNTNKLVYNINVAVPDIDVKHGGLVTSLTEAKFPFLGQVELIAKLVKLDAKAMSSPIYTTDSSVQLIYVVKGTCQVQIVGINGKQVLDTELKPGHLLVVPKFFVDAKVAGGDGLEYFSMITTSKPAFEDLASKESAWGALSLGVVEASLNVSAEFGELFKSNIGKNKILIPPED

pLDDT: mean 93.67, std 5.55, range [46.75, 98.88]

Foldseek 3Di:
DQAPQDWDFWAWPDDDPFWTKTWDDCVVHVVQQVQQKTKMKTKGAAQKKFAKKFKQWKKKKAKLAAAFKKKWKDDPPHPDIAIATDGHQKIFIDFHPIIMMITHNDHGMTMIMIITGGPRHPRRSYIDMAGCDAQRHPLLVDQLVVQCVVVVHDSVVSVCRNHVHHDDRMDGDDPPDDDDDHDDVVNVQRMDRQVPDDFPDDDVLFWTKRKDACVNRVNVVNNQKIKMKIWGHAQKKQFWKAWDPQKKKKKAWSAFKKWKWKADPPRDTSDTDMDHHNIIGIHGHPIIMMITTHRHTTIMMMMINHRDIGMAGCQACPHPLVPDDLVCQCVVVVHDSVVSVVSNVRRDPDDSMGHDDD/DQADFDWDFWAWPDDDPFWTKTWDDCVVHVVQQVQQKTKMKTKGAAQKKFAKKFKQWKKKKAKLAAAFKKKWKDDPPHPDIAIATDGHQKIFIDFHPIIMMITHNDNGMTMIMMITGRPRHPRRSYMDMAGCAEQRHPLLVDQLVVQCVVVVHDSVVSCCRNPVHHHDGMDGDDPPDDDDDHDDVVNVQGMDRQVVDDFPDDDVLFWTKRKDACVNRVNVVNNQKIKMKIWGHAQKKQFWKAWPDQKKKKKAWSAFKKWKWKADPPRDTSDTDMDHHRIIGIDGHGIIMMITTHRHTTIMMMMMNHRDIHMAGDQACPHPLVPDDLVVQCVVVVHDSVVSVVSNVRNDVDDSMGHDDD

InterPro domains:
  IPR006044 11-S seed storage protein, plant [PR00439] (213-233)
  IPR006044 11-S seed storage protein, plant [PR00439] (260-276)
  IPR006044 11-S seed storage protein, plant [PR00439] (278-293)
  IPR006044 11-S seed storage protein, plant [PR00439] (296-314)
  IPR006045 Cupin 1 [PF00190] (12-156)
  IPR006045 Cupin 1 [PF00190] (201-338)
  IPR006045 Cupin 1 [SM00835] (3-159)
  IPR006045 Cupin 1 [SM00835] (192-341)
  IPR011051 RmlC-like cupin domain superfamily [SSF51182] (12-346)
  IPR014710 RmlC-like jelly roll fold [G3DSA:2.60.120.10] (9-178)
  IPR014710 RmlC-like jelly roll fold [G3DSA:2.60.120.10] (196-358)
  IPR050253 Seed Storage and Functional Proteins [PTHR31189] (10-355)

Solvent-accessible surface area (backbone atoms only — not comparable to full-atom values): 34337 Å² total; per-residue (Å²): 131,89,73,70,59,75,61,42,65,61,42,82,76,44,78,49,89,4,24,36,36,28,33,42,52,31,85,84,34,52,53,28,34,77,70,20,28,25,43,36,35,43,37,22,29,55,36,5,32,35,48,45,26,27,32,47,32,27,31,37,34,36,28,74,36,32,74,36,28,35,37,38,35,33,49,77,96,48,97,49,76,48,34,25,65,37,33,52,35,26,37,34,65,42,45,53,61,21,36,36,30,40,35,17,75,30,91,50,55,27,31,32,38,33,44,31,46,8,82,74,21,93,47,45,4,30,78,52,74,48,35,55,52,23,55,76,7,57,57,41,70,50,53,44,69,59,46,12,64,75,66,70,45,54,60,68,55,24,45,43,72,29,54,65,42,67,48,60,67,38,34,58,56,58,88,86,71,77,74,85,71,55,37,66,70,58,21,65,62,56,39,45,51,61,74,77,48,81,56,77,40,79,40,85,61,6,30,38,34,31,73,46,35,37,88,83,38,60,58,35,50,73,52,42,38,26,42,36,42,38,36,34,28,51,45,4,26,42,32,41,30,30,43,40,63,70,35,41,39,40,36,37,31,66,37,46,30,26,46,36,38,31,21,40,74,63,13,36,55,68,42,76,47,75,48,43,56,57,26,41,36,66,46,60,52,63,27,32,37,29,36,34,20,28,85,79,5,25,30,35,42,32,36,32,65,32,67,74,77,44,67,45,41,61,28,13,35,60,6,60,64,44,24,46,48,67,44,47,50,17,62,37,32,50,49,51,70,67,53,38,51,49,49,51,54,40,16,58,72,31,46,63,44,34,48,49,83,131,132,88,73,67,57,73,62,44,65,61,42,81,77,45,76,49,89,4,24,36,37,30,33,43,53,30,84,82,33,51,50,29,33,76,69,20,29,26,42,38,34,42,37,23,29,56,35,5,32,36,40,44,24,27,32,47,32,27,30,38,34,36,26,75,35,34,74,36,29,34,38,38,35,31,48,75,90,42,59,44,54,48,32,24,64,35,32,54,36,24,35,35,66,42,45,43,36,20,35,35,29,40,35,15,75,30,91,51,54,27,32,33,39,35,45,31,48,8,82,65,22,93,47,45,4,30,78,52,64,42,33,54,33,15,56,40,2,41,57,43,24,51,54,44,68,56,43,11,63,49,42,70,44,54,60,69,56,22,45,40,62,31,54,48,14,68,46,53,63,41,35,57,56,60,88,87,71,62,61,77,71,56,37,68,70,58,22,65,64,57,39,44,52,62,72,78,47,80,56,77,40,79,38,85,62,7,30,37,34,31,73,47,36,36,89,83,39,59,58,37,50,75,52,42,36,28,41,36,43,39,36,33,27,48,46,4,27,42,39,43,28,28,40,78,44,90,38,38,40,42,38,38,32,66,36,44,29,27,46,36,39,31,34,44,76,95,72,37,72,69,41,76,46,75,48,43,57,55,27,41,38,66,46,59,56,60,28,32,36,31,37,35,20,30,84,80,5,26,31,35,41,32,37,33,65,32,68,73,81,46,75,46,40,61,44,14,35,86,10,62,64,46,67,49,52,68,69,58,51,18,62,76,68,68,51,51,71,66,55,36,50,50,52,50,55,55,23,56,73,31,44,62,46,33,48,48,82,130

Secondary structure (DSSP, 8-state):
-------B--EEEEEETTEEEEE--TTT-HHHHHHTEEEEEEEE-TTEEEEEEEESSEEEEEEEE-SSEEEEEE-TT---EEEEEE-TTEEEEE-TT-EEEEEE-SSS-EEEEEEEE-TTSSSTTS--EEESSSTT-HHHHS-HHHHHHHHT--HHHHHHHHHS----SEEEPPTT--PPPPPHHHHHHH-EEGGGSPPSEEETTTEEEEEE-TTTSGGGGGTT-EEEEEEEPTT-EEEEEEESSS--EEEEEEEEEEEEEEE-GGG-EEEEEEE-TT-EEEE-TT-EEEEEEEEEEEEEEEEESSSS--EEESSSTTSHHHHS-HHHHHHHHT--HHHHHHHHHHHHT--SEEPPP-/-------B--EEEEEETTEEEEE--TTT-HHHHHHTEEEEEEEE-TTEEEEEEEESSEEEEEEEE-SSEEEEEE-TT---EEEEEE-TTEEEEE-TT-EEEEEE-SSS-EEEEEEEE-TTSSSTTS--EEESSSTT-HHHHS-HHHHHHHHT--HHHHHHHHHS----SEEEPPTT--PPPPPHHHHHHH-EEGGGSPPSEEETTTEEEEEE-TTTSGGGGGTT-EEEEEEEPTT-EEEEEEESSS--EEEEEEEEEEEEEEE-GGG-EEEEEEE-TT-EEEE-TT-EEEEEEEEEEEEEEEEESSSS--EEESSSTTSHHHHS-HHHHHHHHT--HHHHHHHHHHHHH--SEEPPP-

Radius of gyration: 30.37 Å; Cα contacts (8 Å, |Δi|>4): 2048; chains: 2; bounding box: 79×87×57 Å

Nearest PDB structures (foldseek):
  2evx-assembly1_A  TM=9.173E-01  e=1.643E-34  Cucurbita maxima
  8uai-assembly1_F  TM=8.881E-01  e=7.196E-35  Corylus avellana
  8uai-assembly1_C  TM=8.968E-01  e=4.189E-34  Corylus avellana
  7u1i-assembly1_B  TM=8.148E-01  e=2.289E-28  Pisum sativum
  7u1i-assembly1_C  TM=8.064E-01  e=8.579E-28  Pisum sativum